Protein AF-A0A6G0LA15-F1 (afdb_monomer)

Foldseek 3Di:
DQPPWLFGFADDDPPPDDDDDDDPDDDDWAAPDWDDPDPPDIDGHDTDPDDRQGDAPDPWHDPDTQQIDEDQQADDSRRPAGWAWFFFLDPVRDIDIAAPPPWGDPHRNATDWDKDWDCVCVVPVPQDTDIWGADFSRRLATDASQFDWFLQDQQVVLLVVQVQPDDDVVLSVRNNRVCVRGSRTHTAAPPSWGDRHTQQIREGPQFDDSRRQAGFQAADPVVLVVCVVQLPDPDVVLSRVCRRAQAQQCQRPNGWDQDPNDTGHQFGDNHRLFTDGDFPAFADPVCCVVPVPNPDAFDDQPVPDDDDRLEDGDPHRRNWGFADDADPVRTGSGGRGTYDDDDPCRRCVVVVVVVVVVVVVVVVVVVVVVVVVVVVVVVVVVVVVVVVVVVVVVVVVDDDDDPDDDDDDD

Mean predicted aligned error: 14.77 Å

Sequence (410 aa):
MSDNFLCGNVVWEQDDIESDNGTHRVIRTNYVNVTKVDEVTWEYGISTPGEGVYECYNSGACVAPDECACGDGWTGIDCNTPLCRFLEADQYATVSSGCRNGGVCISKDDCRCITVNSTLHDQYPTAPTGLTGYFGSDCALPICIQGVFDPICNASVVAIDLNLTTGNITGIDNMASSIVSSGDGCYRCKNGGLCVAPDVCSCAQGWTGFDCSTPICELSKAVTASVRPTLFTVDELKVEVFRTDPCGTEGGRWGKEEVNGALIGQGNCTLPMKCTCLCKQRYDKDICKATGKMCDQPWHDPFHRSIPAGYVYGTRDCVDGFQGIEDADGNFQSCHLKIYVPSVWRRYTVSVVAILSVLGAIFIVAYYYIRKRVRRVLLLAKAERRRSRKNSEENLTKPKLGAFTHAKNE

Solvent-accessible surface area (backbone atoms only — not comparable to full-atom values): 23096 Å² total; per-residue (Å²): 143,61,88,86,45,53,47,30,65,47,84,79,69,98,74,89,75,86,88,80,89,87,75,98,77,76,89,79,86,47,46,84,43,76,46,76,79,52,101,87,44,72,47,71,52,61,75,49,92,77,69,53,56,45,43,22,40,74,76,15,40,57,76,50,92,67,36,48,47,49,23,93,40,34,32,65,72,39,16,76,39,48,36,23,58,46,62,40,57,53,100,76,58,46,77,45,74,60,33,32,85,78,19,42,52,75,34,60,50,35,36,49,42,46,66,43,78,51,65,57,31,81,78,34,79,88,47,59,83,52,65,21,30,34,36,52,68,48,13,74,41,34,32,22,62,64,30,47,81,34,70,80,44,50,40,54,61,50,54,65,74,27,58,64,84,80,72,70,62,66,62,52,52,55,50,14,25,50,23,66,53,62,64,63,23,42,24,33,22,37,80,70,10,38,39,76,33,55,60,34,51,47,39,18,68,45,37,33,65,76,38,18,76,40,44,41,34,57,58,52,71,69,58,45,62,73,46,42,82,66,65,79,64,90,52,66,68,60,53,50,50,39,27,62,36,26,16,10,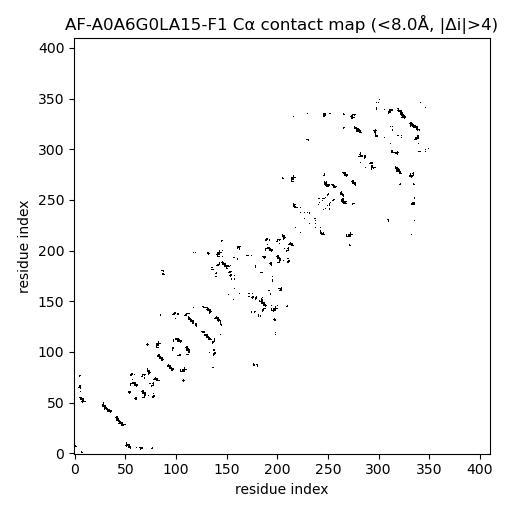53,88,4,56,98,81,42,62,45,78,56,97,92,38,83,38,30,26,14,38,56,75,38,57,49,29,25,49,46,35,63,78,36,56,35,36,75,66,51,19,74,74,70,68,45,45,65,57,65,39,55,74,67,94,78,70,68,88,75,65,90,51,49,40,67,37,89,55,58,39,33,33,37,31,38,51,54,59,48,98,88,64,49,27,48,19,11,76,26,35,32,47,70,71,53,72,68,68,70,42,42,66,60,52,53,53,50,52,52,52,52,50,51,51,49,54,52,49,49,51,53,50,52,52,49,53,51,51,52,54,51,49,54,54,49,49,56,51,50,52,52,50,53,58,56,53,61,73,71,54,81,81,81,74,96,77,83,82,87,81,91,132

pLDDT: mean 80.7, std 17.36, range [34.16, 97.69]

Secondary structure (DSSP, 8-state):
--TTSSSEEP---TT-----S--------EES-EEE-SSS-EEE--EES----EEETTTEEEEETTEEEPPTTEESTTS-EE--EEE--STT-PEEES-STT-EEEETTEEE--EEE--HHHH-TTS---EEEEESTTS-EEE-TTSEEETT--HHHHHHHTT--SS-HHHHHHHHHHHHHH---EEE-GGG-EEEETTEEEPPTTEESTTS-EEP----HHHHHHHHHHH----HHHHHHHHH-TT-TT-GGG--EEETTEEE-SEEEEETTEEEE-EEEE--HHHHHHHS-S-PPPP--TT-PPPPTTEE---SSEEEEEE--B-TTS-BS---EEE----HHHHTHHHHHHHHHHHHHHHHHHHHHHHHHHHHHHHHHHHHHHHHHHHHHHHHSS----S--PPPP-

Structure (mmCIF, N/CA/C/O backbone):
data_AF-A0A6G0LA15-F1
#
_entry.id   AF-A0A6G0LA15-F1
#
loop_
_atom_site.group_PDB
_atom_site.id
_atom_site.type_symbol
_atom_site.label_atom_id
_atom_site.label_alt_id
_atom_site.label_comp_id
_atom_site.label_asym_id
_atom_site.label_entity_id
_atom_site.label_seq_id
_atom_site.pdbx_PDB_ins_code
_atom_site.Cartn_x
_atom_site.Cartn_y
_atom_site.Cartn_z
_atom_site.occupancy
_atom_site.B_iso_or_equiv
_atom_site.auth_seq_id
_atom_site.auth_comp_id
_atom_site.auth_asym_id
_atom_site.auth_atom_id
_atom_site.pdbx_PDB_model_num
ATOM 1 N N . MET A 1 1 ? 27.492 5.139 -64.492 1.00 34.88 1 MET A N 1
ATOM 2 C CA . MET A 1 1 ? 27.361 3.797 -63.884 1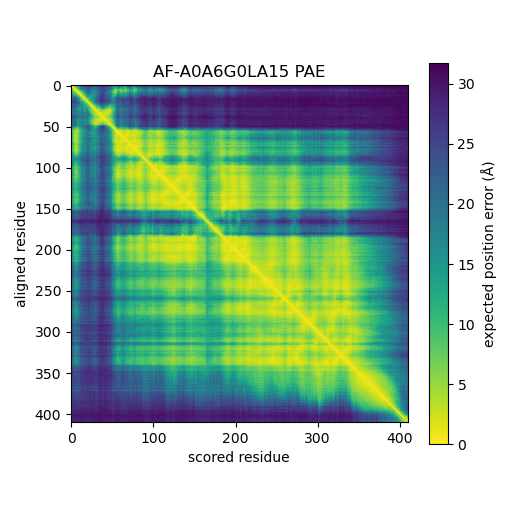.00 34.88 1 MET A CA 1
ATOM 3 C C . MET A 1 1 ? 28.488 3.637 -62.869 1.00 34.88 1 MET A C 1
ATOM 5 O O . MET A 1 1 ? 29.483 2.996 -63.168 1.00 34.88 1 MET A O 1
ATOM 9 N N . SER A 1 2 ? 28.369 4.286 -61.710 1.00 41.09 2 SER A N 1
ATOM 10 C CA . SER A 1 2 ? 29.299 4.131 -60.577 1.00 41.09 2 SER A CA 1
ATOM 11 C C . SER A 1 2 ? 28.556 4.074 -59.239 1.00 41.09 2 SER A C 1
ATOM 13 O O . SER A 1 2 ? 29.172 4.236 -58.199 1.00 41.09 2 SER A O 1
ATOM 15 N N . ASP A 1 3 ? 27.242 3.839 -59.263 1.00 45.31 3 ASP A N 1
ATOM 16 C CA . ASP A 1 3 ? 26.383 3.916 -58.071 1.00 45.31 3 ASP A CA 1
ATOM 17 C C . ASP A 1 3 ? 26.276 2.565 -57.340 1.00 45.31 3 ASP A C 1
ATOM 19 O O . ASP A 1 3 ? 25.483 2.415 -56.420 1.00 45.31 3 ASP A O 1
ATOM 23 N N . ASN A 1 4 ? 27.051 1.563 -57.775 1.00 51.91 4 ASN A N 1
ATOM 24 C CA . ASN A 1 4 ? 26.988 0.182 -57.280 1.00 51.91 4 ASN A CA 1
ATOM 25 C C . ASN A 1 4 ? 28.240 -0.253 -56.495 1.00 51.91 4 ASN A C 1
ATOM 27 O O . ASN A 1 4 ? 28.352 -1.433 -56.173 1.00 51.91 4 ASN A O 1
ATOM 31 N N . PHE A 1 5 ? 29.175 0.656 -56.217 1.00 56.16 5 PHE A N 1
ATOM 32 C CA . PHE A 1 5 ? 30.330 0.384 -55.356 1.00 56.16 5 PHE A CA 1
ATOM 33 C C . PHE A 1 5 ? 30.092 1.039 -53.993 1.00 56.16 5 PHE A C 1
ATOM 35 O O . PHE A 1 5 ? 29.562 2.149 -53.940 1.00 56.16 5 PHE A O 1
ATOM 42 N N . LEU A 1 6 ? 30.457 0.356 -52.899 1.00 58.50 6 LEU A N 1
ATOM 43 C CA . LEU A 1 6 ? 30.247 0.854 -51.521 1.00 58.50 6 LEU A CA 1
ATOM 44 C C . LEU A 1 6 ? 30.978 2.181 -51.277 1.00 58.50 6 LEU A C 1
ATOM 46 O O . LEU A 1 6 ? 30.524 3.031 -50.519 1.00 58.50 6 LEU A O 1
ATOM 50 N N . CYS A 1 7 ? 32.091 2.352 -51.982 1.00 64.06 7 CYS A N 1
ATOM 51 C CA . CYS A 1 7 ? 32.844 3.585 -52.089 1.00 64.06 7 CYS A CA 1
ATOM 52 C C . CYS A 1 7 ? 32.275 4.429 -53.238 1.00 64.06 7 CYS A C 1
ATOM 54 O O . CYS A 1 7 ? 32.675 4.273 -54.394 1.00 64.06 7 CYS A O 1
ATOM 56 N N . GLY A 1 8 ? 31.316 5.305 -52.925 1.00 56.88 8 GLY A N 1
ATOM 57 C CA . GLY A 1 8 ? 30.727 6.233 -53.893 1.00 56.88 8 GLY A CA 1
ATOM 58 C C . GLY A 1 8 ? 31.671 7.394 -54.215 1.00 56.88 8 GLY A C 1
ATOM 59 O O . GLY A 1 8 ? 32.412 7.853 -53.351 1.00 56.88 8 GLY A O 1
ATOM 60 N N . ASN A 1 9 ? 31.645 7.895 -55.452 1.00 53.38 9 ASN A N 1
ATOM 61 C CA . ASN A 1 9 ? 32.392 9.099 -55.828 1.00 53.38 9 ASN A CA 1
ATOM 62 C C . ASN A 1 9 ? 31.726 10.348 -55.227 1.00 53.38 9 ASN A C 1
ATOM 64 O O . ASN A 1 9 ? 30.582 10.645 -55.573 1.00 53.38 9 ASN A O 1
ATOM 68 N N . VAL A 1 10 ? 32.442 11.134 -54.419 1.00 50.41 10 VAL A N 1
ATOM 69 C CA . VAL A 1 10 ? 32.006 12.497 -54.074 1.00 50.41 10 VAL A CA 1
ATOM 70 C C . VAL A 1 10 ? 32.060 13.367 -55.330 1.00 50.41 10 VAL A C 1
ATOM 72 O O . VAL A 1 10 ? 33.100 13.476 -55.988 1.00 50.41 10 VAL A O 1
ATOM 75 N N . VAL A 1 11 ? 30.927 13.983 -55.670 1.00 43.56 11 VAL A N 1
ATOM 76 C CA . VAL A 1 11 ? 30.860 15.030 -56.693 1.00 43.56 11 VAL A CA 1
ATOM 77 C C . VAL A 1 11 ? 31.457 16.290 -56.084 1.00 43.56 11 VAL A C 1
ATOM 79 O O . VAL A 1 11 ? 30.904 16.849 -55.144 1.00 43.56 11 VAL A O 1
ATOM 82 N N . TRP A 1 12 ? 32.594 16.725 -56.613 1.00 45.41 12 TRP A N 1
ATOM 83 C CA . TRP A 1 12 ? 33.174 18.013 -56.259 1.00 45.41 12 TRP A CA 1
ATOM 84 C C . TRP A 1 12 ? 32.529 19.115 -57.096 1.00 45.41 12 TRP A C 1
ATOM 86 O O . TRP A 1 12 ? 32.542 19.039 -58.327 1.00 45.41 12 TRP A O 1
ATOM 96 N N . GLU A 1 13 ? 32.030 20.161 -56.441 1.00 37.56 13 GLU A N 1
ATOM 97 C CA . GLU A 1 13 ? 31.945 21.478 -57.065 1.00 37.56 13 GLU A CA 1
ATOM 98 C C . GLU A 1 13 ? 33.278 22.192 -56.828 1.00 37.56 13 GLU A C 1
ATOM 100 O O . GLU A 1 13 ? 33.870 22.140 -55.748 1.00 37.56 13 GLU A O 1
ATOM 105 N N . GLN A 1 14 ? 33.815 22.759 -57.900 1.00 34.16 14 GLN A N 1
ATOM 106 C CA . GLN A 1 14 ? 35.171 23.278 -57.982 1.00 34.16 14 GLN A CA 1
ATOM 107 C C . GLN A 1 14 ? 35.292 24.614 -57.236 1.00 34.16 14 GLN A C 1
ATOM 109 O O . GLN A 1 14 ? 35.493 25.611 -57.902 1.00 34.16 14 GLN A O 1
ATOM 114 N N . ASP A 1 15 ? 35.145 24.635 -55.904 1.00 39.19 15 ASP A N 1
ATOM 115 C CA . ASP A 1 15 ? 35.461 25.792 -55.036 1.00 39.19 15 ASP A CA 1
ATOM 116 C C . ASP A 1 15 ? 35.611 25.462 -53.521 1.00 39.19 15 ASP A C 1
ATOM 118 O O . ASP A 1 15 ? 36.073 26.313 -52.763 1.00 39.19 15 ASP A O 1
ATOM 122 N N . ASP A 1 16 ? 35.340 24.237 -53.044 1.00 40.25 16 ASP A N 1
ATOM 123 C CA . ASP A 1 16 ? 35.429 23.898 -51.604 1.00 40.25 16 ASP A CA 1
ATOM 124 C C . ASP A 1 16 ? 36.844 23.492 -51.133 1.00 40.25 16 ASP A C 1
ATOM 126 O O . ASP A 1 16 ? 37.088 22.378 -50.655 1.00 40.25 16 ASP A O 1
ATOM 130 N N . ILE A 1 17 ? 37.806 24.414 -51.235 1.00 47.22 17 ILE A N 1
ATOM 131 C CA . ILE A 1 17 ? 39.086 24.310 -50.514 1.00 47.22 17 ILE A CA 1
ATOM 132 C C . ILE A 1 17 ? 39.343 25.604 -49.738 1.00 47.22 17 ILE A C 1
ATOM 134 O O . ILE A 1 17 ? 39.983 26.525 -50.239 1.00 47.22 17 ILE A O 1
ATOM 138 N N . GLU A 1 18 ? 38.950 25.625 -48.465 1.00 41.19 18 GLU A N 1
ATOM 139 C CA . GLU A 1 18 ? 39.627 26.447 -47.460 1.00 41.19 18 GLU A CA 1
ATOM 140 C C . GLU A 1 18 ? 40.507 25.546 -46.590 1.00 41.19 18 GLU A C 1
ATOM 142 O O . GLU A 1 18 ? 40.060 24.861 -45.671 1.00 41.19 18 GLU A O 1
ATOM 147 N N . SER A 1 19 ? 41.800 25.544 -46.914 1.00 48.97 19 SER A N 1
ATOM 148 C CA . SER A 1 19 ? 42.849 25.193 -45.967 1.00 48.97 19 SER A CA 1
ATOM 149 C C . SER A 1 19 ? 43.309 26.478 -45.301 1.00 48.97 19 SER A C 1
ATOM 151 O O . SER A 1 19 ? 44.120 27.204 -45.868 1.00 48.97 19 SER A O 1
ATOM 153 N N . ASP A 1 20 ? 42.880 26.696 -44.068 1.00 46.94 20 ASP A N 1
ATOM 154 C CA . ASP A 1 20 ? 43.787 27.213 -43.057 1.00 46.94 20 ASP A CA 1
ATOM 155 C C . ASP A 1 20 ? 43.273 26.791 -41.680 1.00 46.94 20 ASP A C 1
ATOM 157 O O . ASP A 1 20 ? 42.086 26.901 -41.388 1.00 46.94 20 ASP A O 1
ATOM 161 N N . ASN A 1 21 ? 44.184 26.340 -40.817 1.00 46.88 21 ASN A N 1
ATOM 162 C CA . ASN A 1 21 ? 43.955 26.150 -39.378 1.00 46.88 21 ASN A CA 1
ATOM 163 C C . ASN A 1 21 ? 43.442 24.776 -38.865 1.00 46.88 21 ASN A C 1
ATOM 165 O O . ASN A 1 21 ? 42.620 24.709 -37.952 1.00 46.88 21 ASN A O 1
ATOM 169 N N . GLY A 1 22 ? 44.038 23.668 -39.332 1.00 46.38 22 GLY A N 1
ATOM 170 C CA . GLY A 1 22 ? 44.297 22.525 -38.431 1.00 46.38 22 GLY A CA 1
ATOM 171 C C . GLY A 1 22 ? 43.414 21.272 -38.522 1.00 46.38 22 GLY A C 1
ATOM 172 O O . GLY A 1 22 ? 43.368 20.513 -37.555 1.00 46.38 22 GLY A O 1
ATOM 173 N N . THR A 1 23 ? 42.760 20.985 -39.650 1.00 41.97 23 THR A N 1
ATOM 174 C CA . THR A 1 23 ? 42.102 19.681 -39.873 1.00 41.97 23 THR A CA 1
ATOM 175 C C . THR A 1 23 ? 43.015 18.704 -40.630 1.00 41.97 23 THR A C 1
ATOM 177 O O . THR A 1 23 ? 43.694 19.058 -41.591 1.00 41.97 23 THR A O 1
ATOM 180 N N . HIS A 1 24 ? 43.055 17.445 -40.175 1.00 44.19 24 HIS A N 1
ATOM 181 C CA . HIS A 1 24 ? 43.893 16.348 -40.685 1.00 44.19 24 HIS A CA 1
ATOM 182 C C . HIS A 1 24 ? 43.461 15.829 -42.076 1.00 44.19 24 HIS A C 1
ATOM 184 O O . HIS A 1 24 ? 43.219 14.632 -42.241 1.00 44.19 24 HIS A O 1
ATOM 190 N N . ARG A 1 25 ? 43.353 16.684 -43.099 1.00 44.66 25 ARG A N 1
ATOM 191 C CA . ARG A 1 25 ? 43.077 16.226 -44.472 1.00 44.66 25 ARG A CA 1
ATOM 192 C C . ARG A 1 25 ? 44.322 16.351 -45.346 1.00 44.66 25 ARG A C 1
ATOM 194 O O . ARG A 1 25 ? 44.777 17.439 -45.669 1.00 44.66 25 ARG A O 1
ATOM 201 N N . VAL A 1 26 ? 44.880 15.198 -45.707 1.00 43.62 26 VAL A N 1
ATOM 202 C CA . VAL A 1 26 ? 46.016 15.068 -46.627 1.00 43.62 26 VAL A CA 1
ATOM 203 C C . VAL A 1 26 ? 45.466 14.884 -48.039 1.00 43.62 26 VAL A C 1
ATOM 205 O O . VAL A 1 26 ? 44.669 13.974 -48.264 1.00 43.62 26 VAL A O 1
ATOM 208 N N . ILE A 1 27 ? 45.903 15.709 -48.993 1.00 44.69 27 ILE A N 1
ATOM 209 C CA . ILE A 1 27 ? 45.635 15.488 -50.420 1.00 44.69 27 ILE A CA 1
ATOM 210 C C . ILE A 1 27 ? 46.411 14.232 -50.838 1.00 44.69 27 ILE A C 1
ATOM 212 O O . ILE A 1 27 ? 47.640 14.261 -50.927 1.00 44.69 27 ILE A O 1
ATOM 216 N N . ARG A 1 28 ? 45.717 13.110 -51.054 1.00 44.72 28 ARG A N 1
ATOM 217 C CA . ARG A 1 28 ? 46.327 11.924 -51.667 1.00 44.72 28 ARG A CA 1
ATOM 218 C C . ARG A 1 28 ? 46.342 12.109 -53.183 1.00 44.72 28 ARG A C 1
ATOM 220 O O . ARG A 1 28 ? 45.366 12.558 -53.772 1.00 44.72 28 ARG A O 1
ATOM 227 N N . THR A 1 29 ? 47.501 11.853 -53.783 1.00 51.75 29 THR A N 1
ATOM 228 C CA . THR A 1 29 ? 47.698 11.907 -55.236 1.00 51.75 29 THR A CA 1
ATOM 229 C C . THR A 1 29 ? 47.500 10.511 -55.786 1.00 51.75 29 THR A C 1
ATOM 231 O O . THR A 1 29 ? 48.130 9.578 -55.287 1.00 51.75 29 THR A O 1
ATOM 234 N N . ASN A 1 30 ? 46.678 10.380 -56.823 1.00 48.44 30 ASN A N 1
ATOM 235 C CA . ASN A 1 30 ? 46.396 9.081 -57.405 1.00 48.44 30 ASN A CA 1
ATOM 236 C C . ASN A 1 30 ? 47.027 8.896 -58.757 1.00 48.44 30 ASN A C 1
ATOM 238 O O . ASN A 1 30 ? 47.247 9.837 -59.521 1.00 48.44 30 ASN A O 1
ATOM 242 N N . TYR A 1 31 ? 47.355 7.638 -58.993 1.00 60.81 31 TYR A N 1
ATOM 243 C CA . TYR A 1 31 ? 48.150 7.194 -60.109 1.00 60.81 31 TYR A CA 1
ATOM 244 C C . TYR A 1 31 ? 47.295 6.239 -60.927 1.00 60.81 31 TYR A C 1
ATOM 246 O O . TYR A 1 31 ? 46.717 5.302 -60.381 1.00 60.81 31 TYR A O 1
ATOM 254 N N . VAL A 1 32 ? 47.225 6.474 -62.238 1.00 53.66 32 VAL A N 1
ATOM 255 C CA . VAL A 1 32 ? 46.404 5.692 -63.188 1.00 53.66 32 VAL A CA 1
ATOM 256 C C . VAL A 1 32 ? 46.704 4.188 -63.121 1.00 53.66 32 VAL A C 1
ATOM 258 O O . VAL A 1 32 ? 45.871 3.351 -63.461 1.00 53.66 32 VAL A O 1
ATOM 261 N N . ASN A 1 33 ? 47.903 3.838 -62.675 1.00 55.44 33 ASN A N 1
ATOM 262 C CA . ASN A 1 33 ? 48.387 2.488 -62.485 1.00 55.44 33 ASN A CA 1
ATOM 263 C C . ASN A 1 33 ? 49.396 2.461 -61.333 1.00 55.44 33 ASN A C 1
ATOM 265 O O . ASN A 1 33 ? 50.254 3.338 -61.219 1.00 55.44 33 ASN A O 1
ATOM 269 N N . VAL A 1 34 ? 49.302 1.421 -60.504 1.00 61.41 34 VAL A N 1
ATOM 270 C CA . VAL A 1 34 ? 50.265 1.124 -59.443 1.00 61.41 34 VAL A CA 1
ATOM 271 C C . VAL A 1 34 ? 50.679 -0.336 -59.588 1.00 61.41 34 VAL A C 1
ATOM 273 O O . VAL A 1 34 ? 49.838 -1.234 -59.528 1.00 61.41 34 VAL A O 1
ATOM 276 N N . THR A 1 35 ? 51.963 -0.582 -59.823 1.00 63.47 35 THR A N 1
ATOM 277 C CA . THR A 1 35 ? 52.516 -1.923 -60.044 1.00 63.47 35 THR A CA 1
ATOM 278 C C . THR A 1 35 ? 53.454 -2.298 -58.909 1.00 63.47 35 THR A C 1
ATOM 280 O O . THR A 1 35 ? 54.413 -1.590 -58.609 1.00 63.47 35 THR A O 1
ATOM 283 N N . LYS A 1 36 ? 53.177 -3.429 -58.255 1.00 67.50 36 LYS A N 1
ATOM 284 C CA . LYS A 1 36 ? 54.045 -3.972 -57.209 1.00 67.50 36 LYS A CA 1
ATOM 285 C C . LYS A 1 36 ? 55.235 -4.673 -57.862 1.00 67.50 36 LYS A C 1
ATOM 287 O O . LYS A 1 36 ? 55.036 -5.666 -58.559 1.00 67.50 36 LYS A O 1
ATOM 292 N N . VAL A 1 37 ? 56.442 -4.152 -57.655 1.00 76.25 37 VAL A N 1
ATOM 293 C CA . VAL A 1 37 ? 57.669 -4.700 -58.260 1.00 76.25 37 VAL A CA 1
ATOM 294 C C . VAL A 1 37 ? 58.253 -5.807 -57.381 1.00 76.25 37 VAL A C 1
ATOM 296 O O . VAL A 1 37 ? 58.675 -6.841 -57.892 1.00 76.25 37 VAL A O 1
ATOM 299 N N . ASP A 1 38 ? 58.203 -5.634 -56.058 1.00 77.88 38 ASP A N 1
ATOM 300 C CA . ASP A 1 38 ? 58.576 -6.652 -55.069 1.00 77.88 38 ASP A CA 1
ATOM 301 C C . ASP A 1 38 ? 57.822 -6.444 -53.737 1.00 77.88 38 ASP A C 1
ATOM 303 O O . ASP A 1 38 ? 56.894 -5.638 -53.653 1.00 77.88 38 ASP A O 1
ATOM 307 N N . GLU A 1 39 ? 58.159 -7.202 -52.688 1.00 60.19 39 GLU A N 1
ATOM 308 C CA . GLU A 1 39 ? 57.427 -7.192 -51.411 1.00 60.19 39 GLU A CA 1
ATOM 309 C C . GLU A 1 39 ? 57.357 -5.819 -50.722 1.00 60.19 39 GLU A C 1
ATOM 311 O O . GLU A 1 39 ? 56.410 -5.587 -49.964 1.00 60.19 39 GLU A O 1
ATOM 316 N N . VAL A 1 40 ? 58.284 -4.907 -51.028 1.00 61.62 40 VAL A N 1
ATOM 317 C CA . VAL A 1 40 ? 58.410 -3.588 -50.386 1.00 61.62 40 VAL A CA 1
ATOM 318 C C . VAL A 1 40 ? 58.389 -2.412 -51.367 1.00 61.62 40 VAL A C 1
ATOM 320 O O . VAL A 1 40 ? 58.207 -1.275 -50.929 1.00 61.62 40 VAL A O 1
ATOM 323 N N . THR A 1 41 ? 58.503 -2.656 -52.673 1.00 54.94 41 THR A N 1
ATOM 324 C CA . THR A 1 41 ? 58.689 -1.607 -53.682 1.00 54.94 41 THR A CA 1
ATOM 325 C C . THR A 1 41 ? 57.512 -1.539 -54.655 1.00 54.94 41 THR A C 1
ATOM 327 O O . THR A 1 41 ? 57.110 -2.532 -55.268 1.00 54.94 41 THR A O 1
ATOM 330 N N . TRP A 1 42 ? 56.970 -0.330 -54.811 1.00 71.81 42 TRP A N 1
ATOM 331 C CA . TRP A 1 42 ? 55.829 -0.022 -55.672 1.00 71.81 42 TRP A CA 1
ATOM 332 C C . TRP A 1 42 ? 56.220 1.023 -56.719 1.00 71.81 42 TRP A C 1
ATOM 334 O O . TRP A 1 42 ? 56.831 2.039 -56.386 1.00 71.81 42 TRP A O 1
ATOM 344 N N . GLU A 1 43 ? 55.843 0.779 -57.970 1.00 69.31 43 GLU A N 1
ATOM 345 C CA . GLU A 1 43 ? 55.941 1.736 -59.069 1.00 69.31 43 GLU A CA 1
ATOM 346 C C . GLU A 1 43 ? 54.589 2.413 -59.293 1.00 69.31 43 GLU A C 1
ATOM 348 O O . GLU A 1 43 ? 53.557 1.755 -59.426 1.00 69.31 43 GLU A O 1
ATOM 353 N N . TYR A 1 44 ? 54.610 3.741 -59.338 1.00 69.62 44 TYR A N 1
ATOM 354 C CA . TYR A 1 44 ? 53.431 4.590 -59.476 1.00 69.62 44 TYR A CA 1
ATOM 355 C C . TYR A 1 44 ? 53.488 5.285 -60.835 1.00 69.62 44 TYR A C 1
ATOM 357 O O . TYR A 1 44 ? 54.512 5.878 -61.178 1.00 69.62 44 TYR A O 1
ATOM 365 N N . GLY A 1 45 ? 52.424 5.185 -61.631 1.00 68.62 45 GLY A N 1
ATOM 366 C CA . GLY A 1 45 ? 52.399 5.769 -62.969 1.00 68.62 45 GLY A CA 1
ATOM 367 C C . GLY A 1 45 ? 51.980 7.234 -63.012 1.00 68.62 45 GLY A C 1
ATOM 368 O O . GLY A 1 45 ? 52.405 8.039 -62.193 1.00 68.62 45 GLY A O 1
ATOM 369 N N . ILE A 1 46 ? 51.202 7.625 -64.024 1.00 67.50 46 ILE A N 1
ATOM 370 C CA . ILE A 1 46 ? 50.896 9.044 -64.275 1.00 67.50 46 ILE A CA 1
ATOM 371 C C . ILE A 1 46 ? 49.953 9.557 -63.184 1.00 67.50 46 ILE A C 1
ATOM 373 O O . ILE A 1 46 ? 48.897 8.963 -62.964 1.00 67.50 46 ILE A O 1
ATOM 377 N N . SER A 1 47 ? 50.327 10.656 -62.520 1.00 56.28 47 SER A N 1
ATOM 378 C CA . SER A 1 47 ? 49.446 11.332 -61.572 1.00 56.28 47 SER A CA 1
ATOM 379 C C . SER A 1 47 ? 48.339 12.056 -62.331 1.00 56.28 47 SER A C 1
ATOM 381 O O . SER A 1 47 ? 48.595 12.953 -63.137 1.00 56.28 47 SER A O 1
ATOM 383 N N . THR A 1 48 ? 47.096 11.657 -62.092 1.00 50.56 48 THR A N 1
ATOM 384 C CA . THR A 1 48 ? 45.926 12.307 -62.689 1.00 50.56 48 THR A CA 1
ATOM 385 C C . THR A 1 48 ? 45.223 13.165 -61.647 1.00 50.56 48 THR A C 1
ATOM 387 O O . THR A 1 48 ? 44.954 12.677 -60.549 1.00 50.56 48 THR A O 1
ATOM 390 N N . PRO A 1 49 ? 44.899 14.435 -61.956 1.00 45.94 49 PRO A N 1
ATOM 391 C CA . PRO A 1 49 ? 43.981 15.207 -61.135 1.00 45.94 49 PRO A CA 1
ATOM 392 C C . PRO A 1 49 ? 42.596 14.572 -61.233 1.00 45.94 49 PRO A C 1
ATOM 394 O O . PRO A 1 49 ? 42.071 14.397 -62.332 1.00 45.94 49 PRO A O 1
ATOM 397 N N . GLY A 1 50 ? 42.020 14.241 -60.085 1.00 47.66 50 GLY A N 1
ATOM 398 C CA . GLY A 1 50 ? 40.709 13.616 -59.998 1.00 47.66 50 GLY A CA 1
ATOM 399 C C . GLY A 1 50 ? 40.804 12.196 -59.469 1.00 47.66 50 GLY A C 1
ATOM 400 O O . GLY A 1 50 ? 40.901 11.234 -60.224 1.00 47.66 50 GLY A O 1
ATOM 401 N N . GLU A 1 51 ? 40.688 12.086 -58.155 1.00 44.03 51 GLU A N 1
ATOM 402 C CA . GLU A 1 51 ? 39.873 11.025 -57.594 1.00 44.03 51 GLU A CA 1
ATOM 403 C C . GLU A 1 51 ? 38.560 11.654 -57.179 1.00 44.03 51 GLU A C 1
ATOM 405 O O . GLU A 1 51 ? 38.564 12.733 -56.579 1.00 44.03 51 GLU A O 1
ATOM 410 N N . GLY A 1 52 ? 37.440 10.979 -57.429 1.00 47.97 52 GLY A N 1
ATOM 411 C CA . GLY A 1 52 ? 36.336 11.162 -56.501 1.00 47.97 52 GLY A CA 1
ATOM 412 C C . GLY A 1 52 ? 36.907 10.913 -55.109 1.00 47.97 52 GLY A C 1
ATOM 413 O O . GLY A 1 52 ? 37.613 9.928 -54.900 1.00 47.97 52 GLY A O 1
ATOM 414 N N . VAL A 1 53 ? 36.678 11.821 -54.162 1.00 50.72 53 VAL A N 1
ATOM 415 C CA . VAL A 1 53 ? 36.886 11.417 -52.775 1.00 50.72 53 VAL A CA 1
ATOM 416 C C . VAL A 1 53 ? 35.873 10.317 -52.555 1.00 50.72 53 VAL A C 1
ATOM 418 O O . VAL A 1 53 ? 34.682 10.548 -52.699 1.00 50.72 53 VAL A O 1
ATOM 421 N N . TYR A 1 54 ? 36.350 9.096 -52.368 1.00 58.53 54 TYR A N 1
ATOM 422 C CA . TYR A 1 54 ? 35.458 7.995 -52.087 1.00 58.53 54 TYR A CA 1
ATOM 423 C C . TYR A 1 54 ? 34.981 8.155 -50.651 1.00 58.53 54 TYR A C 1
ATOM 425 O O . TYR A 1 54 ? 35.799 8.237 -49.730 1.00 58.53 54 TYR A O 1
ATOM 433 N N . GLU A 1 55 ? 33.673 8.262 -50.470 1.00 64.12 55 GLU A N 1
ATOM 434 C CA . GLU A 1 55 ? 33.072 8.476 -49.160 1.00 64.12 55 GLU A CA 1
ATOM 435 C C . GLU A 1 55 ? 32.220 7.268 -48.782 1.00 64.12 55 GLU A C 1
ATOM 437 O O . GLU A 1 55 ? 31.438 6.757 -49.584 1.00 64.12 55 GLU A O 1
ATOM 442 N N . CYS A 1 56 ? 32.399 6.823 -47.542 1.00 77.12 56 CYS A N 1
ATOM 443 C CA . CYS A 1 56 ? 31.458 5.952 -46.857 1.00 77.12 56 CYS A CA 1
ATOM 444 C C . CYS A 1 56 ? 30.607 6.834 -45.940 1.00 77.12 56 CYS A C 1
ATOM 446 O O . CYS A 1 56 ? 31.078 7.877 -45.477 1.00 77.12 56 CYS A O 1
ATOM 448 N N . TYR A 1 57 ? 29.372 6.433 -45.641 1.00 85.31 57 TYR A N 1
ATOM 449 C CA . TYR A 1 57 ? 28.480 7.266 -44.835 1.00 85.31 57 TYR A CA 1
ATOM 450 C C . TYR A 1 57 ? 29.076 7.591 -43.449 1.00 85.31 57 TYR A C 1
ATOM 452 O O . TYR A 1 57 ? 29.934 6.879 -42.923 1.00 85.31 57 TYR A O 1
ATOM 460 N N . ASN A 1 58 ? 28.592 8.677 -42.838 1.00 84.94 58 ASN A N 1
ATOM 461 C CA . ASN A 1 58 ? 28.860 9.037 -41.441 1.00 84.94 58 ASN A CA 1
ATOM 462 C C . ASN A 1 58 ? 30.349 9.158 -41.069 1.00 84.94 58 ASN A C 1
ATOM 464 O O . ASN A 1 58 ? 30.807 8.607 -40.063 1.00 84.94 58 ASN A O 1
ATOM 468 N N . SER A 1 59 ? 31.104 9.914 -41.870 1.00 82.31 59 SER A N 1
ATOM 469 C CA . SER A 1 59 ? 32.547 10.127 -41.678 1.00 82.31 59 SER A CA 1
ATOM 470 C C . SER A 1 59 ? 33.381 8.845 -41.811 1.00 82.31 59 SER A C 1
ATOM 472 O O . SER A 1 59 ? 34.455 8.742 -41.212 1.00 82.31 59 SER A O 1
ATOM 474 N N . GLY A 1 60 ? 32.896 7.859 -42.570 1.00 82.81 60 GLY A N 1
ATOM 475 C CA . GLY A 1 60 ? 33.677 6.686 -42.942 1.00 82.81 60 GLY A CA 1
ATOM 476 C C . GLY A 1 60 ? 34.684 6.998 -44.055 1.00 82.81 60 GLY A C 1
ATOM 477 O O . GLY A 1 60 ? 34.475 7.881 -44.887 1.00 82.81 60 GLY A O 1
ATOM 478 N N . ALA A 1 61 ? 35.792 6.261 -44.074 1.00 80.75 61 ALA A N 1
ATOM 479 C CA . ALA A 1 61 ? 36.849 6.396 -45.070 1.00 80.75 61 ALA A CA 1
ATOM 480 C C . ALA A 1 61 ? 37.023 5.094 -45.856 1.00 80.75 61 ALA A C 1
ATOM 482 O O . ALA A 1 61 ? 37.112 4.017 -45.269 1.00 80.75 61 ALA A O 1
ATOM 483 N N . CYS A 1 62 ? 37.138 5.191 -47.178 1.00 77.12 62 CYS A N 1
ATOM 484 C CA . CYS A 1 62 ? 37.479 4.044 -48.014 1.00 77.12 62 CYS A CA 1
ATOM 485 C C . CYS A 1 62 ? 38.940 3.633 -47.792 1.00 77.12 62 CYS A C 1
ATOM 487 O O . CYS A 1 62 ? 39.858 4.437 -47.985 1.00 77.12 62 CYS A O 1
ATOM 489 N N . VAL A 1 63 ? 39.155 2.381 -47.379 1.00 79.12 63 VAL A N 1
ATOM 490 C CA . VAL A 1 63 ? 40.497 1.828 -47.108 1.00 79.12 63 VAL A CA 1
ATOM 491 C C . VAL A 1 63 ? 40.962 0.848 -48.184 1.00 79.12 63 VAL A C 1
ATOM 493 O O . VAL A 1 63 ? 42.169 0.718 -48.393 1.00 79.12 63 VAL A O 1
ATOM 496 N N . ALA A 1 64 ? 40.028 0.225 -48.904 1.00 68.88 64 ALA A N 1
ATOM 497 C CA . ALA A 1 64 ? 40.264 -0.591 -50.092 1.00 68.88 64 ALA A CA 1
ATOM 498 C C . ALA A 1 64 ? 39.009 -0.570 -50.999 1.00 68.88 64 ALA A C 1
ATOM 500 O O . ALA A 1 64 ? 37.967 -0.059 -50.580 1.00 68.88 64 ALA A O 1
ATOM 501 N N . PRO A 1 65 ? 39.078 -1.073 -52.249 1.00 71.31 65 PRO A N 1
ATOM 502 C CA . PRO A 1 65 ? 37.893 -1.204 -53.098 1.00 71.31 65 PRO A CA 1
ATOM 503 C C . PRO A 1 65 ? 36.782 -1.994 -52.393 1.00 71.31 65 PRO A C 1
ATOM 505 O O . PRO A 1 65 ? 37.036 -3.093 -51.907 1.00 71.31 65 PRO A O 1
ATOM 508 N N . ASP A 1 66 ? 35.575 -1.423 -52.345 1.00 72.56 66 ASP A N 1
ATOM 509 C CA . ASP A 1 66 ? 34.404 -1.967 -51.636 1.00 72.56 66 ASP A CA 1
ATOM 510 C C . ASP A 1 66 ? 34.609 -2.224 -50.126 1.00 72.56 66 ASP A C 1
ATOM 512 O O . ASP A 1 66 ? 33.867 -2.995 -49.516 1.00 72.56 66 ASP A O 1
ATOM 516 N N . GLU A 1 67 ? 35.588 -1.560 -49.501 1.00 77.06 67 GLU A N 1
ATOM 517 C CA . GLU A 1 67 ? 35.880 -1.693 -48.072 1.00 77.06 67 GLU A CA 1
ATOM 518 C C . GLU A 1 67 ? 35.946 -0.327 -47.373 1.00 77.06 67 GLU A C 1
ATOM 520 O O . GLU A 1 67 ? 36.829 0.505 -47.622 1.00 77.06 67 GLU A O 1
ATOM 525 N N . CYS A 1 68 ? 35.012 -0.130 -46.443 1.00 83.06 68 CYS A N 1
ATOM 526 C CA . CYS A 1 68 ? 34.873 1.071 -45.634 1.00 83.06 68 CYS A CA 1
ATOM 527 C C . CYS A 1 68 ? 35.429 0.876 -44.216 1.00 83.06 68 CYS A C 1
ATOM 529 O O . CYS A 1 68 ? 35.067 -0.069 -43.516 1.00 83.06 68 CYS A O 1
ATOM 531 N N . ALA A 1 69 ? 36.240 1.825 -43.748 1.00 85.06 69 ALA A N 1
ATOM 532 C CA . ALA A 1 69 ? 36.541 2.004 -42.332 1.00 85.06 69 ALA A CA 1
ATOM 533 C C . ALA A 1 69 ? 35.591 3.053 -41.742 1.00 85.06 69 ALA A C 1
ATOM 535 O O . ALA A 1 69 ? 35.654 4.230 -42.100 1.00 85.06 69 ALA A O 1
ATOM 536 N N . CYS A 1 70 ? 34.700 2.631 -40.847 1.00 87.69 70 CYS A N 1
ATOM 537 C CA . CYS A 1 70 ? 33.640 3.494 -40.332 1.00 87.69 70 CYS A CA 1
ATOM 538 C C . CYS A 1 70 ? 34.103 4.467 -39.249 1.00 87.69 70 CYS A C 1
ATOM 540 O O . CYS A 1 70 ? 34.975 4.157 -38.435 1.00 87.69 70 CYS A O 1
ATOM 542 N N . GLY A 1 71 ? 33.467 5.642 -39.231 1.00 87.31 71 GLY A N 1
ATOM 543 C CA . GLY A 1 71 ? 33.598 6.604 -38.144 1.00 87.31 71 GLY A CA 1
ATOM 544 C C . GLY A 1 71 ? 33.063 6.051 -36.819 1.00 87.31 71 GLY A C 1
ATOM 545 O O . GLY A 1 71 ? 32.245 5.130 -36.785 1.00 87.31 71 GLY A O 1
ATOM 546 N N . ASP A 1 72 ? 33.522 6.621 -35.701 1.00 90.00 72 ASP A N 1
ATOM 547 C CA . ASP A 1 72 ? 33.106 6.183 -34.364 1.00 90.00 72 ASP A CA 1
ATOM 548 C C . ASP A 1 72 ? 31.581 6.268 -34.189 1.00 90.00 72 ASP A C 1
ATOM 550 O O . ASP A 1 72 ? 30.999 7.343 -34.353 1.00 90.00 72 ASP A O 1
ATOM 554 N N . GLY A 1 73 ? 30.957 5.151 -33.801 1.00 90.12 73 GLY A N 1
ATOM 555 C CA . GLY A 1 73 ? 29.503 5.030 -33.650 1.00 90.12 73 GLY A CA 1
ATOM 556 C C . GLY A 1 73 ? 28.760 4.462 -34.860 1.00 90.12 73 GLY A C 1
ATOM 557 O O . GLY A 1 73 ? 27.533 4.430 -34.841 1.00 90.12 73 GLY A O 1
ATOM 558 N N . TRP A 1 74 ? 29.475 4.009 -35.891 1.00 91.25 74 TRP A N 1
ATOM 559 C CA . TRP A 1 74 ? 28.889 3.453 -37.111 1.00 91.25 74 TRP A CA 1
ATOM 560 C C . TRP A 1 74 ? 29.568 2.148 -37.518 1.00 91.25 74 TRP A C 1
ATOM 562 O O . TRP A 1 74 ? 30.733 1.893 -37.213 1.00 91.25 74 TRP A O 1
ATOM 572 N N . THR A 1 75 ? 28.812 1.291 -38.189 1.00 90.88 75 THR A N 1
ATOM 573 C CA . THR A 1 75 ? 29.238 -0.025 -38.656 1.00 90.88 75 THR A CA 1
ATOM 574 C C . THR A 1 75 ? 28.480 -0.408 -39.931 1.00 90.88 75 THR A C 1
ATOM 576 O O . THR A 1 75 ? 27.707 0.380 -40.484 1.00 90.88 75 THR A O 1
ATOM 579 N N . GLY A 1 76 ? 28.695 -1.630 -40.405 1.00 89.12 76 GLY A N 1
ATOM 580 C CA . GLY A 1 76 ? 28.180 -2.113 -41.678 1.00 89.12 76 GLY A CA 1
ATOM 581 C C . GLY A 1 76 ? 29.136 -1.837 -42.834 1.00 89.12 76 GLY A C 1
ATOM 582 O O . GLY A 1 76 ? 30.148 -1.158 -42.690 1.00 89.12 76 GLY A O 1
ATOM 583 N N . ILE A 1 77 ? 28.803 -2.409 -43.986 1.00 85.56 77 ILE A N 1
ATOM 584 C CA . ILE A 1 77 ? 29.641 -2.384 -45.192 1.00 85.56 77 ILE A CA 1
ATOM 585 C C . ILE A 1 77 ? 29.778 -0.986 -45.810 1.00 85.56 77 ILE A C 1
ATOM 587 O O . ILE A 1 77 ? 30.770 -0.707 -46.469 1.00 85.56 77 ILE A O 1
ATOM 591 N N . ASP A 1 78 ? 28.799 -0.114 -45.578 1.00 84.88 78 ASP A N 1
ATOM 592 C CA . ASP A 1 78 ? 28.711 1.257 -46.089 1.00 84.88 78 ASP A CA 1
ATOM 593 C C . ASP A 1 78 ? 28.773 2.311 -44.967 1.00 84.88 78 ASP A C 1
ATOM 595 O O . ASP A 1 78 ? 28.633 3.504 -45.226 1.00 84.88 78 ASP A O 1
ATOM 599 N N . CYS A 1 79 ? 28.974 1.886 -43.714 1.00 88.44 79 CYS A N 1
ATOM 600 C CA . CYS A 1 79 ? 28.932 2.739 -42.522 1.00 88.44 79 CYS A CA 1
ATOM 601 C C . CYS A 1 79 ? 27.585 3.433 -42.266 1.00 88.44 79 CYS A C 1
ATOM 603 O O . CYS A 1 79 ? 27.524 4.454 -41.577 1.00 88.44 79 CYS A O 1
ATOM 605 N N . ASN A 1 80 ? 26.489 2.872 -42.783 1.00 89.44 80 ASN A N 1
ATOM 606 C CA . ASN A 1 80 ? 25.140 3.405 -42.590 1.00 89.44 80 ASN A CA 1
ATOM 607 C C . ASN A 1 80 ? 24.369 2.716 -41.448 1.00 89.44 80 ASN A C 1
ATOM 609 O O . ASN A 1 80 ? 23.241 3.090 -41.131 1.00 89.44 80 ASN A O 1
ATOM 613 N N . THR A 1 81 ? 24.956 1.699 -40.808 1.00 91.38 81 THR A N 1
ATOM 614 C CA . THR A 1 81 ? 24.344 1.043 -39.645 1.00 91.38 81 THR A CA 1
ATOM 615 C C . THR A 1 81 ? 24.861 1.696 -38.365 1.00 91.38 81 THR A C 1
ATOM 617 O O . THR A 1 81 ? 26.067 1.646 -38.117 1.00 91.38 81 THR A O 1
ATOM 620 N N . PRO A 1 82 ? 24.006 2.310 -37.533 1.00 93.31 82 PRO A N 1
ATOM 621 C CA . PRO A 1 82 ? 24.458 2.916 -36.290 1.00 93.31 82 PRO A CA 1
ATOM 622 C C . PRO A 1 82 ? 24.892 1.838 -35.291 1.00 93.31 82 PRO A C 1
ATOM 624 O O . PRO A 1 82 ? 24.307 0.754 -35.211 1.00 93.31 82 PRO A O 1
ATOM 627 N N . LEU A 1 83 ? 25.921 2.151 -34.510 1.00 92.31 83 LEU A N 1
ATOM 628 C CA . LEU A 1 83 ? 26.403 1.329 -33.411 1.00 92.31 83 LEU A CA 1
ATOM 629 C C . LEU A 1 83 ? 26.069 2.029 -32.093 1.00 92.31 83 LEU A C 1
ATOM 631 O O . LEU A 1 83 ? 26.539 3.135 -31.832 1.00 92.31 83 LEU A O 1
ATOM 635 N N . CYS A 1 84 ? 25.276 1.358 -31.261 1.00 92.38 84 CYS A N 1
ATOM 636 C CA . CYS A 1 84 ? 24.936 1.829 -29.926 1.00 92.38 84 CYS A CA 1
ATOM 637 C C . CYS A 1 84 ? 25.765 1.079 -28.896 1.00 92.38 84 CYS A C 1
ATOM 639 O O . CYS A 1 84 ? 25.698 -0.151 -28.846 1.00 92.38 84 CYS A O 1
ATOM 641 N N . ARG A 1 85 ? 26.531 1.799 -28.082 1.00 88.81 85 ARG A N 1
ATOM 642 C CA . ARG A 1 85 ? 27.358 1.246 -27.011 1.00 88.81 85 ARG A CA 1
ATOM 643 C C . ARG A 1 85 ? 27.011 1.924 -25.697 1.00 88.81 85 ARG A C 1
ATOM 645 O O . ARG A 1 85 ? 26.777 3.126 -25.655 1.00 88.81 85 ARG A O 1
ATOM 652 N N . PHE A 1 86 ? 27.039 1.165 -24.617 1.00 82.25 86 PHE A N 1
ATOM 653 C CA . PHE A 1 86 ? 26.802 1.682 -23.275 1.00 82.25 86 PHE A CA 1
ATOM 654 C C . PHE A 1 86 ? 27.678 0.950 -22.274 1.00 82.25 86 PHE A C 1
ATOM 656 O O . PHE A 1 86 ? 28.093 -0.192 -22.483 1.00 82.25 86 PHE A O 1
ATOM 663 N N . LEU A 1 87 ? 27.972 1.644 -21.183 1.00 73.88 87 LEU A N 1
ATOM 664 C CA . LEU A 1 87 ? 28.714 1.080 -20.072 1.00 73.88 87 LEU A CA 1
ATOM 665 C C . LEU A 1 87 ? 27.763 0.228 -19.239 1.00 73.88 87 LEU A C 1
ATOM 667 O O . LEU A 1 87 ? 26.724 0.696 -18.768 1.00 73.88 87 LEU A O 1
ATOM 671 N N . GLU A 1 88 ? 28.122 -1.031 -19.044 1.00 68.69 88 GLU A N 1
ATOM 672 C CA . GLU A 1 88 ? 27.492 -1.864 -18.040 1.00 68.69 88 GLU A CA 1
ATOM 673 C C . GLU A 1 88 ? 28.042 -1.474 -16.671 1.00 68.69 88 GLU A C 1
ATOM 675 O O . GLU A 1 88 ? 29.242 -1.268 -16.487 1.00 68.69 88 GLU A O 1
ATOM 680 N N . ALA A 1 89 ? 27.154 -1.382 -15.687 1.00 60.16 89 ALA A N 1
ATOM 681 C CA . ALA A 1 89 ? 27.548 -1.205 -14.297 1.00 60.16 89 ALA A CA 1
ATOM 682 C C . ALA A 1 89 ? 27.984 -2.548 -13.704 1.00 60.16 89 ALA A C 1
ATOM 684 O O . ALA A 1 89 ? 27.306 -3.139 -12.856 1.00 60.16 89 ALA A O 1
ATOM 685 N N . ASP A 1 90 ? 29.121 -3.028 -14.190 1.00 63.09 90 ASP A N 1
ATOM 686 C CA . ASP A 1 90 ? 29.901 -4.088 -13.579 1.00 63.09 90 ASP A CA 1
ATOM 687 C C . ASP A 1 90 ? 31.207 -3.521 -12.996 1.00 63.09 90 ASP A C 1
ATOM 689 O O . ASP A 1 90 ? 31.575 -2.361 -13.193 1.00 63.09 90 ASP A O 1
ATOM 693 N N . GLN A 1 91 ? 31.928 -4.345 -12.238 1.00 61.03 91 GLN A N 1
ATOM 694 C CA . GLN A 1 91 ? 33.202 -3.950 -11.626 1.00 61.03 91 GLN A CA 1
ATOM 695 C C . GLN A 1 91 ? 34.318 -3.651 -12.649 1.00 61.03 91 GLN A C 1
ATOM 697 O O . GLN A 1 91 ? 35.393 -3.197 -12.257 1.00 61.03 91 GLN A O 1
ATOM 702 N N . TYR A 1 92 ? 34.088 -3.936 -13.934 1.00 69.06 92 TYR A N 1
ATOM 703 C CA . TYR A 1 92 ? 35.070 -3.826 -15.010 1.00 69.06 92 TYR A CA 1
ATOM 704 C C . TYR A 1 92 ? 34.722 -2.741 -16.041 1.00 69.06 92 TYR A C 1
ATOM 706 O O . TYR A 1 92 ? 35.496 -2.550 -16.978 1.00 69.06 92 TYR A O 1
ATOM 714 N N . ALA A 1 93 ? 33.614 -2.013 -15.845 1.00 69.75 93 ALA A N 1
ATOM 715 C CA . ALA A 1 93 ? 33.059 -1.042 -16.784 1.00 69.75 93 ALA A CA 1
ATOM 716 C C . ALA A 1 93 ? 32.955 -1.606 -18.214 1.00 69.75 93 ALA A C 1
ATOM 718 O O . ALA A 1 93 ? 33.388 -0.973 -19.182 1.00 69.75 93 ALA A O 1
ATOM 719 N N . THR A 1 94 ? 32.431 -2.829 -18.342 1.00 75.56 94 THR A N 1
ATOM 720 C CA . THR A 1 94 ? 32.308 -3.509 -19.635 1.00 75.56 94 THR A CA 1
ATOM 721 C C . THR A 1 94 ? 31.431 -2.690 -20.576 1.00 75.56 94 THR A C 1
ATOM 723 O O . THR A 1 94 ? 30.349 -2.242 -20.209 1.00 75.56 94 THR A O 1
ATOM 726 N N . VAL A 1 95 ? 31.889 -2.488 -21.812 1.00 80.00 95 VAL A N 1
ATOM 727 C CA . VAL A 1 95 ? 31.090 -1.832 -22.851 1.00 80.00 95 VAL A CA 1
ATOM 728 C C . VAL A 1 95 ? 30.247 -2.893 -23.544 1.00 80.00 95 VAL A C 1
ATOM 730 O O . VAL A 1 95 ? 30.783 -3.807 -24.171 1.00 80.00 95 VAL A O 1
ATOM 733 N N . SER A 1 96 ? 28.932 -2.755 -23.448 1.00 82.25 96 SER A N 1
ATOM 734 C CA . SER A 1 96 ? 27.974 -3.584 -24.169 1.00 82.25 96 SER A CA 1
ATOM 735 C C . SER A 1 96 ? 27.455 -2.845 -25.393 1.00 82.25 96 SER A C 1
ATOM 737 O O . SER A 1 96 ? 27.478 -1.615 -25.454 1.00 82.25 96 SER A O 1
ATOM 739 N N . SER A 1 97 ? 27.057 -3.605 -26.409 1.00 85.94 97 SER A N 1
ATOM 740 C CA . SER A 1 97 ? 26.661 -3.081 -27.714 1.00 85.94 97 SER A CA 1
ATOM 741 C C . SER A 1 97 ? 25.262 -3.551 -28.091 1.00 85.94 97 SER A C 1
ATOM 743 O O . SER A 1 97 ? 24.980 -4.748 -28.032 1.00 85.94 97 SER A O 1
ATOM 745 N N . GLY A 1 98 ? 24.433 -2.620 -28.562 1.00 87.69 98 GLY A N 1
ATOM 746 C CA . GLY A 1 98 ? 23.053 -2.845 -28.986 1.00 87.69 98 GLY A CA 1
ATOM 747 C C . GLY A 1 98 ? 22.032 -2.581 -27.879 1.00 87.69 98 GLY A C 1
ATOM 748 O O . GLY A 1 98 ? 22.209 -2.995 -26.743 1.00 87.69 98 GLY A O 1
ATOM 749 N N . CYS A 1 99 ? 20.939 -1.903 -28.213 1.00 90.12 99 CYS A N 1
ATOM 750 C CA . CYS A 1 99 ? 19.922 -1.493 -27.246 1.00 90.12 99 CYS A CA 1
ATOM 751 C C . CYS A 1 99 ? 19.245 -2.690 -26.552 1.00 90.12 99 CYS A C 1
ATOM 753 O O . CYS A 1 99 ? 18.916 -3.697 -27.188 1.00 90.12 99 CYS A O 1
ATOM 755 N N . ARG A 1 100 ? 18.989 -2.573 -25.247 1.00 88.81 100 ARG A N 1
ATOM 756 C CA . ARG A 1 100 ? 18.369 -3.634 -24.440 1.00 88.81 100 ARG A CA 1
ATOM 757 C C . ARG A 1 100 ? 16.861 -3.711 -24.669 1.00 88.81 100 ARG A C 1
ATOM 759 O O . ARG A 1 100 ? 16.248 -2.829 -25.266 1.00 88.81 100 ARG A O 1
ATOM 766 N N . ASN A 1 101 ? 16.262 -4.812 -24.207 1.00 91.00 101 ASN A N 1
ATOM 767 C CA . ASN A 1 101 ? 14.813 -5.052 -24.228 1.00 91.00 101 ASN A CA 1
ATOM 768 C C . ASN A 1 101 ? 14.151 -4.841 -25.607 1.00 91.00 101 ASN A C 1
ATOM 770 O O . ASN A 1 101 ? 13.008 -4.398 -25.704 1.00 91.00 101 ASN A O 1
ATOM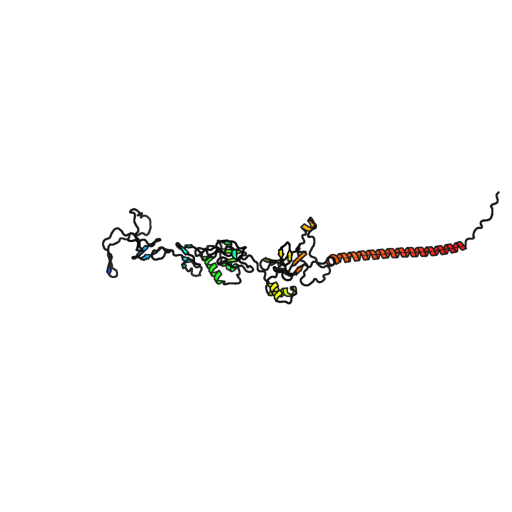 774 N N . GLY A 1 102 ? 14.879 -5.162 -26.683 1.00 90.81 102 GLY A N 1
ATOM 775 C CA . GLY A 1 102 ? 14.404 -5.020 -28.061 1.00 90.81 102 GLY A CA 1
ATOM 776 C C . GLY A 1 102 ? 14.441 -3.590 -28.607 1.00 90.81 102 GLY A C 1
ATOM 777 O O . GLY A 1 102 ? 13.860 -3.337 -29.661 1.00 90.81 102 GLY A O 1
ATOM 778 N N . GLY A 1 103 ? 15.102 -2.654 -27.920 1.00 93.62 103 GLY A N 1
ATOM 779 C CA . GLY A 1 103 ? 15.325 -1.307 -28.436 1.00 93.62 103 GLY A CA 1
ATOM 780 C C . GLY A 1 103 ? 16.017 -1.315 -29.804 1.00 93.62 103 GLY A C 1
ATOM 781 O O . GLY A 1 103 ? 16.748 -2.242 -30.158 1.00 93.62 103 GLY A O 1
ATOM 782 N N . VAL A 1 104 ? 15.786 -0.262 -30.582 1.00 94.81 104 VAL A N 1
ATOM 783 C CA . VAL A 1 104 ? 16.364 -0.103 -31.921 1.00 94.81 104 VAL A CA 1
ATOM 784 C C . VAL A 1 104 ? 17.387 1.020 -31.890 1.00 94.81 104 VAL A C 1
ATOM 786 O O . VAL A 1 104 ? 17.048 2.141 -31.518 1.00 94.81 104 VAL A O 1
ATOM 789 N N . CYS A 1 105 ? 18.615 0.733 -32.315 1.00 94.50 105 CYS A N 1
ATOM 790 C CA . CYS A 1 105 ? 19.650 1.750 -32.466 1.00 94.50 105 CYS A CA 1
ATOM 791 C C . CYS A 1 105 ? 19.294 2.652 -33.653 1.00 94.50 105 CYS A C 1
ATOM 793 O O . CYS A 1 105 ? 19.151 2.160 -34.775 1.00 94.50 105 CYS A O 1
ATOM 795 N N . ILE A 1 106 ? 19.080 3.944 -33.399 1.00 94.00 106 ILE A N 1
ATOM 796 C CA . ILE A 1 106 ? 18.639 4.903 -34.427 1.00 94.00 106 ILE A CA 1
ATOM 797 C C . ILE A 1 106 ? 19.747 5.868 -34.843 1.00 94.00 106 ILE A C 1
ATOM 799 O O . ILE A 1 106 ? 19.727 6.359 -35.969 1.00 94.00 106 ILE A O 1
ATOM 803 N N . SER A 1 107 ? 20.715 6.116 -33.963 1.00 91.31 107 SER A N 1
ATOM 804 C CA . SER A 1 107 ? 21.927 6.873 -34.258 1.00 91.31 107 SER A CA 1
ATOM 805 C C . SER A 1 107 ? 23.048 6.456 -33.297 1.00 91.31 107 SER A C 1
ATOM 807 O O . SER A 1 107 ? 22.857 5.550 -32.483 1.00 91.31 107 SER A O 1
ATOM 809 N N . LYS A 1 108 ? 24.240 7.049 -33.429 1.00 90.81 108 LYS A N 1
ATOM 810 C CA . LYS A 1 108 ? 25.399 6.738 -32.580 1.00 90.81 108 LYS A CA 1
ATOM 811 C C . LYS A 1 108 ? 25.028 6.805 -31.097 1.00 90.81 108 LYS A C 1
ATOM 813 O O . LYS A 1 108 ? 24.674 7.876 -30.613 1.00 90.81 108 LYS A O 1
ATOM 818 N N . ASP A 1 109 ? 25.198 5.681 -30.398 1.00 89.25 109 ASP A N 1
ATOM 819 C CA . ASP A 1 109 ? 24.969 5.565 -28.951 1.00 89.25 109 ASP A CA 1
ATOM 820 C C . ASP A 1 109 ? 23.559 6.046 -28.502 1.00 89.25 109 ASP A C 1
ATOM 822 O O . ASP A 1 109 ? 23.367 6.411 -27.346 1.00 89.25 109 ASP A O 1
ATOM 826 N N . ASP A 1 110 ? 22.565 6.015 -29.407 1.00 91.00 110 ASP A N 1
ATOM 827 C CA . ASP A 1 110 ? 21.189 6.488 -29.184 1.00 91.00 110 ASP A CA 1
ATOM 828 C C . ASP A 1 110 ? 20.140 5.424 -29.550 1.00 91.00 110 ASP A C 1
ATOM 830 O O . ASP A 1 110 ? 20.008 4.973 -30.701 1.00 91.00 110 ASP A O 1
ATOM 834 N N . CYS A 1 111 ? 19.366 5.034 -28.541 1.00 93.06 111 CYS A N 1
ATOM 835 C CA . CYS A 1 111 ? 18.409 3.946 -28.606 1.00 93.06 111 CYS A CA 1
ATOM 836 C C . CYS A 1 111 ? 16.963 4.439 -28.589 1.00 93.06 111 CYS A C 1
ATOM 838 O O . CYS A 1 111 ? 16.511 5.135 -27.682 1.00 93.06 111 CYS A O 1
ATOM 840 N N . ARG A 1 112 ? 16.167 3.946 -29.541 1.00 95.75 112 ARG A N 1
ATOM 841 C CA . ARG A 1 112 ? 14.710 4.059 -29.496 1.00 95.75 112 ARG A CA 1
ATOM 842 C C . ARG A 1 112 ? 14.109 2.857 -28.781 1.00 95.75 112 ARG A C 1
ATOM 844 O O . ARG A 1 112 ? 14.097 1.747 -29.319 1.00 95.75 112 ARG A O 1
ATOM 851 N N . CYS A 1 113 ? 13.565 3.099 -27.597 1.00 96.00 113 CYS A N 1
ATOM 852 C CA . CYS A 1 113 ? 12.994 2.055 -26.757 1.00 96.00 113 CYS A CA 1
ATOM 853 C C . CYS A 1 113 ? 11.578 1.648 -27.169 1.00 96.00 113 CYS A C 1
ATOM 855 O O . CYS A 1 113 ? 10.812 2.436 -27.731 1.00 96.00 113 CYS A O 1
ATOM 857 N N . ILE A 1 114 ? 11.227 0.392 -26.878 1.00 96.81 114 ILE A N 1
ATOM 858 C CA . ILE A 1 114 ? 9.892 -0.142 -27.143 1.00 96.81 114 ILE A CA 1
ATOM 859 C C . ILE A 1 114 ? 8.930 0.348 -26.063 1.00 96.81 114 ILE A C 1
ATOM 861 O O . ILE A 1 114 ? 9.138 0.111 -24.872 1.00 96.81 114 ILE A O 1
ATOM 865 N N . THR A 1 115 ? 7.832 0.960 -26.501 1.00 97.00 115 THR A N 1
ATOM 866 C CA . THR A 1 115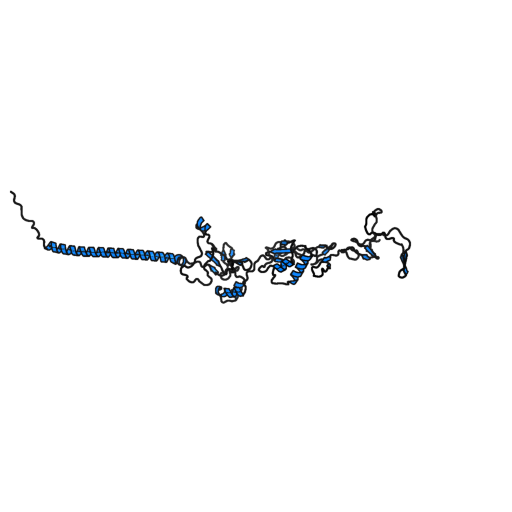 ? 6.696 1.318 -25.650 1.00 97.00 115 THR A CA 1
ATOM 867 C C . THR A 1 115 ? 5.394 0.809 -26.255 1.00 97.00 115 THR A C 1
ATOM 869 O O . THR A 1 115 ? 5.265 0.684 -27.475 1.00 97.00 115 THR A O 1
ATOM 872 N N . VAL A 1 116 ? 4.434 0.470 -25.397 1.00 96.31 116 VAL A N 1
ATOM 873 C CA . VAL A 1 116 ? 3.124 -0.080 -25.776 1.00 96.31 116 VAL A CA 1
ATOM 874 C C . VAL A 1 116 ? 2.033 0.486 -24.873 1.00 96.31 116 VAL A C 1
ATOM 876 O O . VAL A 1 116 ? 2.311 0.908 -23.753 1.00 96.31 116 VAL A O 1
ATOM 879 N N . ASN A 1 117 ? 0.779 0.483 -25.331 1.00 97.69 117 ASN A N 1
ATOM 880 C CA . ASN A 1 117 ? -0.350 0.811 -24.456 1.00 97.69 117 ASN A CA 1
ATOM 881 C C . ASN A 1 117 ? -0.451 -0.226 -23.335 1.00 97.69 117 ASN A C 1
ATOM 883 O O . ASN A 1 117 ? -0.502 -1.428 -23.598 1.00 97.69 117 ASN A O 1
ATOM 887 N N . SER A 1 118 ? -0.494 0.252 -22.097 1.00 96.81 118 SER A N 1
ATOM 888 C CA . SER A 1 118 ? -0.665 -0.594 -20.924 1.00 96.81 118 SER A CA 1
ATOM 889 C C . SER A 1 118 ? -2.056 -1.227 -20.897 1.00 96.81 118 SER A C 1
ATOM 891 O O . SER A 1 118 ? -3.063 -0.545 -21.088 1.00 96.81 118 SER A O 1
ATOM 893 N N . THR A 1 119 ? -2.110 -2.520 -20.581 1.00 96.12 119 THR A N 1
ATOM 894 C CA . THR A 1 119 ? -3.355 -3.255 -20.297 1.00 96.12 119 THR A CA 1
ATOM 895 C C . THR A 1 119 ? -3.651 -3.324 -18.796 1.00 96.12 119 THR A C 1
ATOM 897 O O . THR A 1 119 ? -4.515 -4.084 -18.361 1.00 96.12 119 THR A O 1
ATOM 900 N N . LEU A 1 120 ? -2.914 -2.578 -17.966 1.00 95.50 120 LEU A N 1
ATOM 901 C CA . LEU A 1 120 ? -3.052 -2.630 -16.510 1.00 95.50 120 LEU A CA 1
ATOM 902 C C . LEU A 1 120 ? -4.449 -2.176 -16.062 1.00 95.50 120 LEU A C 1
ATOM 904 O O . LEU A 1 120 ? -5.011 -2.759 -15.138 1.00 95.50 120 LEU A O 1
ATOM 908 N N . HIS A 1 121 ? -5.036 -1.196 -16.756 1.00 95.50 121 HIS A N 1
ATOM 909 C CA . HIS A 1 121 ? -6.394 -0.708 -16.496 1.00 95.50 121 HIS A CA 1
ATOM 910 C C . HIS A 1 121 ? -7.479 -1.768 -16.746 1.00 95.50 121 HIS A C 1
ATOM 912 O O . HIS A 1 121 ? -8.495 -1.782 -16.052 1.00 95.50 121 HIS A O 1
ATOM 918 N N . ASP A 1 122 ? -7.248 -2.696 -17.683 1.00 95.19 122 ASP A N 1
ATOM 919 C CA . ASP 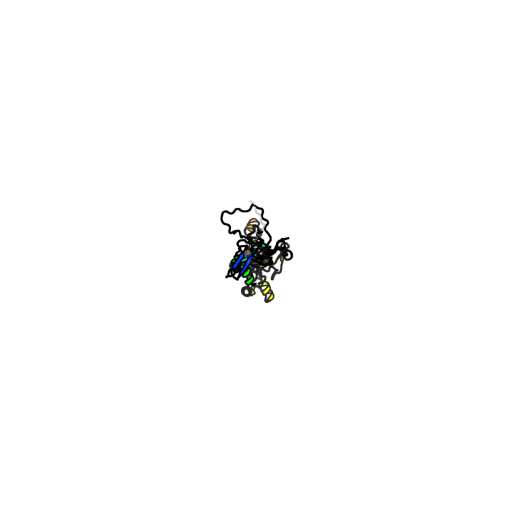A 1 122 ? -8.197 -3.775 -17.988 1.00 95.19 122 ASP A CA 1
ATOM 920 C C . ASP A 1 122 ? -8.293 -4.783 -16.832 1.00 95.19 122 ASP A C 1
ATOM 922 O O . ASP A 1 122 ? -9.354 -5.350 -16.573 1.00 95.19 122 ASP A O 1
ATOM 926 N N . GLN A 1 123 ? -7.181 -4.997 -16.120 1.00 94.88 123 GLN A N 1
ATOM 927 C CA . GLN A 1 123 ? -7.121 -5.873 -14.946 1.00 94.88 123 GLN A CA 1
ATOM 928 C C . GLN A 1 123 ? -7.498 -5.138 -13.656 1.00 94.88 123 GLN A C 1
ATOM 930 O O . GLN A 1 123 ? -8.159 -5.705 -12.784 1.00 94.88 123 GLN A O 1
ATOM 935 N N . TYR A 1 124 ? -7.088 -3.875 -13.536 1.00 95.56 124 TYR A N 1
ATOM 936 C CA . TYR A 1 124 ? -7.282 -3.042 -12.357 1.00 95.56 124 TYR A CA 1
ATOM 937 C C . TYR A 1 124 ? -7.952 -1.722 -12.764 1.00 95.56 124 TYR A C 1
ATOM 939 O O . TYR A 1 124 ? -7.261 -0.779 -13.144 1.00 95.56 124 TYR A O 1
ATOM 947 N N . PRO A 1 125 ? -9.284 -1.589 -12.615 1.00 95.00 125 PRO A N 1
ATOM 948 C CA . PRO A 1 125 ? -10.016 -0.391 -13.046 1.00 95.00 125 PRO A CA 1
ATOM 949 C C . PRO A 1 125 ? -9.581 0.919 -12.366 1.00 95.00 125 PRO A C 1
ATOM 951 O O . PRO A 1 125 ? -9.900 2.006 -12.838 1.00 95.00 125 PRO A O 1
ATOM 954 N N . THR A 1 126 ? -8.883 0.838 -11.230 1.00 93.69 126 THR A N 1
ATOM 955 C CA . THR A 1 126 ? -8.312 1.995 -10.523 1.00 93.69 126 THR A CA 1
ATOM 956 C C . THR A 1 126 ? -6.924 2.392 -11.030 1.00 93.69 126 THR A C 1
ATOM 958 O O . THR A 1 126 ? -6.408 3.431 -10.614 1.00 93.69 126 THR A O 1
ATOM 961 N N . ALA A 1 127 ? -6.302 1.586 -11.894 1.00 95.19 127 ALA A N 1
ATOM 962 C CA . ALA A 1 127 ? -5.014 1.900 -12.492 1.00 95.19 127 ALA A CA 1
ATOM 963 C C . ALA A 1 127 ? -5.150 3.041 -13.514 1.00 95.19 127 ALA A C 1
ATOM 965 O O . ALA A 1 127 ? -6.202 3.189 -14.140 1.00 95.19 127 ALA A O 1
ATOM 966 N N . PRO A 1 128 ? -4.105 3.860 -13.709 1.00 95.38 128 PRO A N 1
ATOM 967 C CA . PRO A 1 128 ? -4.096 4.856 -14.773 1.00 95.38 128 PRO A CA 1
ATOM 968 C C . PRO A 1 128 ? -4.078 4.194 -16.160 1.00 95.38 128 PRO A C 1
ATOM 970 O O . PRO A 1 128 ? -3.849 2.995 -16.295 1.00 95.38 128 PRO A O 1
ATOM 973 N N . THR A 1 129 ? -4.312 4.990 -17.202 1.00 95.69 129 THR A N 1
ATOM 974 C CA . THR A 1 129 ? -4.098 4.592 -18.601 1.00 95.69 129 THR A CA 1
ATOM 975 C C . THR A 1 129 ? -2.868 5.313 -19.141 1.00 95.69 129 THR A C 1
ATOM 977 O O . THR A 1 129 ? -2.569 6.433 -18.724 1.00 95.69 129 THR A O 1
ATOM 980 N N . GLY A 1 130 ? -2.125 4.679 -20.048 1.00 95.44 130 GLY A N 1
ATOM 981 C CA . GLY A 1 130 ? -0.907 5.267 -20.599 1.00 95.44 130 GLY A CA 1
ATOM 982 C C . GLY A 1 130 ? -0.027 4.267 -21.338 1.00 95.44 130 GLY A C 1
ATOM 983 O O . GLY A 1 130 ? -0.422 3.124 -21.579 1.00 95.44 130 GLY A O 1
ATOM 984 N N . LEU A 1 131 ? 1.176 4.722 -21.690 1.00 96.94 131 LEU A N 1
ATOM 985 C CA . LEU A 1 131 ? 2.206 3.898 -22.314 1.00 96.94 131 LEU A CA 1
ATOM 986 C C . LEU A 1 131 ? 3.125 3.298 -21.252 1.00 96.94 131 LEU A C 1
ATOM 988 O O . LEU A 1 131 ? 3.639 4.013 -20.396 1.00 96.94 131 LEU A O 1
ATOM 992 N N . THR A 1 132 ? 3.353 1.997 -21.360 1.00 97.44 132 THR A N 1
ATOM 993 C CA . THR A 1 132 ? 4.350 1.239 -20.607 1.00 97.44 132 THR A CA 1
ATOM 994 C C . THR A 1 132 ? 5.463 0.769 -21.547 1.00 97.44 132 THR A C 1
ATOM 996 O O . THR A 1 132 ? 5.441 1.065 -22.744 1.00 97.44 132 THR A O 1
ATOM 999 N N . GLY A 1 133 ? 6.436 0.024 -21.035 1.00 96.50 133 GLY A N 1
ATOM 1000 C CA . GLY A 1 133 ? 7.548 -0.526 -21.808 1.00 96.50 133 GLY A CA 1
ATOM 1001 C C . GLY A 1 133 ? 8.878 -0.147 -21.186 1.00 96.50 133 GLY A C 1
ATOM 1002 O O . GLY A 1 133 ? 9.020 -0.217 -19.967 1.00 96.50 133 GLY A O 1
ATOM 1003 N N . TYR A 1 134 ? 9.838 0.251 -22.015 1.00 94.69 134 TYR A N 1
ATOM 1004 C CA . TYR A 1 134 ? 11.187 0.577 -21.566 1.00 94.69 134 TYR A CA 1
ATOM 1005 C C . TYR A 1 134 ? 11.614 1.981 -21.986 1.00 94.69 134 TYR A C 1
ATOM 1007 O O . TYR A 1 134 ? 11.124 2.526 -22.976 1.00 94.69 134 TYR A O 1
ATOM 1015 N N . PHE A 1 135 ? 12.540 2.556 -21.229 1.00 92.62 135 PHE A N 1
ATOM 1016 C CA . PHE A 1 135 ? 13.138 3.863 -21.458 1.00 92.62 135 PHE A CA 1
ATOM 1017 C C . PHE A 1 135 ? 14.599 3.879 -20.976 1.00 92.62 135 PHE A C 1
ATOM 1019 O O . PHE A 1 135 ? 15.116 2.873 -20.483 1.00 92.62 135 PHE A O 1
ATOM 1026 N N . GLY A 1 136 ? 15.249 5.031 -21.132 1.00 88.12 136 GLY A N 1
ATOM 1027 C CA . GLY A 1 136 ? 16.665 5.229 -20.839 1.00 88.12 136 GLY A CA 1
ATOM 1028 C C . GLY A 1 136 ? 17.535 5.099 -22.089 1.00 88.12 136 GLY A C 1
ATOM 1029 O O . GLY A 1 136 ? 17.094 4.600 -23.123 1.00 88.12 136 GLY A O 1
ATOM 1030 N N . SER A 1 137 ? 18.770 5.560 -21.970 1.00 86.31 137 SER A N 1
ATOM 1031 C CA . SER A 1 137 ? 19.825 5.585 -22.984 1.00 86.31 137 SER A CA 1
ATOM 1032 C C . SER A 1 137 ? 20.104 4.218 -23.609 1.00 86.31 137 SER A C 1
ATOM 1034 O O . SER A 1 137 ? 20.324 4.130 -24.812 1.00 86.31 137 SER A O 1
ATOM 1036 N N . ASP A 1 138 ? 20.029 3.141 -22.826 1.00 86.19 138 ASP A N 1
ATOM 1037 C CA . ASP A 1 138 ? 20.230 1.762 -23.282 1.00 86.19 138 ASP A CA 1
ATOM 1038 C C . ASP A 1 138 ? 18.931 0.934 -23.319 1.00 86.19 138 ASP A C 1
ATOM 1040 O O . ASP A 1 138 ? 18.970 -0.265 -23.602 1.00 86.19 138 ASP A O 1
ATOM 1044 N N . CYS A 1 139 ? 17.776 1.552 -23.050 1.00 91.19 139 CYS A N 1
ATOM 1045 C CA . CYS A 1 139 ? 16.474 0.894 -22.897 1.00 91.19 139 CYS A CA 1
ATOM 1046 C C . CYS A 1 139 ? 16.410 -0.177 -21.793 1.00 91.19 139 CYS A C 1
ATOM 1048 O O . CYS A 1 139 ? 15.577 -1.089 -21.861 1.00 91.19 139 CYS A O 1
ATOM 1050 N N . ALA A 1 140 ? 17.264 -0.106 -20.768 1.00 85.19 140 ALA A N 1
ATOM 1051 C CA . ALA A 1 140 ? 17.218 -1.041 -19.645 1.00 85.19 140 ALA A CA 1
ATOM 1052 C C . ALA A 1 140 ? 16.046 -0.792 -18.686 1.00 85.19 140 ALA A C 1
ATOM 1054 O O . ALA A 1 140 ? 15.633 -1.714 -17.978 1.00 85.19 140 ALA A O 1
ATOM 1055 N N . LEU A 1 141 ? 15.524 0.435 -18.624 1.00 87.56 141 LEU A N 1
ATOM 1056 C CA . LEU A 1 141 ? 14.677 0.863 -17.516 1.00 87.56 141 LEU A CA 1
ATOM 1057 C C . LEU A 1 141 ? 13.195 0.665 -17.827 1.00 87.56 141 LEU A C 1
ATOM 1059 O O . LEU A 1 141 ? 12.733 1.119 -18.869 1.00 87.56 141 LEU A O 1
ATOM 1063 N N . PRO A 1 142 ? 12.419 0.010 -16.952 1.00 93.19 142 PRO A N 1
ATOM 1064 C CA . PRO A 1 142 ? 10.999 -0.202 -17.173 1.00 93.19 142 PRO A CA 1
ATOM 1065 C C . PRO A 1 142 ? 10.160 1.029 -16.816 1.00 93.19 142 PRO A C 1
ATOM 1067 O O . PRO A 1 142 ? 10.426 1.738 -15.844 1.00 93.19 142 PRO A O 1
ATOM 1070 N N . ILE A 1 143 ? 9.083 1.229 -17.567 1.00 95.50 143 ILE A N 1
ATOM 1071 C CA . ILE A 1 143 ? 8.052 2.230 -17.302 1.00 95.50 143 ILE A CA 1
ATOM 1072 C C . ILE A 1 143 ? 6.938 1.563 -16.492 1.00 95.50 143 ILE A C 1
ATOM 1074 O O . ILE A 1 143 ? 6.367 0.565 -16.919 1.00 95.50 143 ILE A O 1
ATOM 1078 N N . CYS A 1 144 ? 6.587 2.133 -15.343 1.00 96.50 144 CYS A N 1
ATOM 1079 C CA . CYS A 1 144 ? 5.389 1.739 -14.603 1.00 96.50 144 CYS A CA 1
ATOM 1080 C C . CYS A 1 144 ? 4.409 2.900 -14.627 1.00 96.50 144 CYS A C 1
ATOM 1082 O O . CYS A 1 144 ? 4.650 3.921 -13.978 1.00 96.50 144 CYS A O 1
ATOM 1084 N N . ILE A 1 145 ? 3.291 2.747 -15.337 1.00 96.56 145 ILE A N 1
ATOM 1085 C CA . ILE A 1 145 ? 2.304 3.829 -15.461 1.00 96.56 145 ILE A CA 1
ATOM 1086 C C . ILE A 1 145 ? 1.637 4.184 -14.127 1.00 96.56 145 ILE A C 1
ATOM 1088 O O . ILE A 1 145 ? 1.145 5.293 -13.947 1.00 96.56 145 ILE A O 1
ATOM 1092 N N . GLN A 1 146 ? 1.625 3.242 -13.184 1.00 95.56 146 GLN A N 1
ATOM 1093 C CA . GLN A 1 146 ? 1.124 3.415 -11.824 1.00 95.56 146 GLN A CA 1
ATOM 1094 C C . GLN A 1 146 ? 2.148 4.053 -10.871 1.00 95.56 146 GLN A C 1
ATOM 1096 O O . GLN A 1 146 ? 1.834 4.296 -9.703 1.00 95.56 146 GLN A O 1
ATOM 1101 N N . GLY A 1 147 ? 3.376 4.268 -11.343 1.00 93.31 147 GLY A N 1
ATOM 1102 C CA . GLY A 1 147 ? 4.455 4.892 -10.594 1.00 93.31 147 GLY A CA 1
ATOM 1103 C C . GLY A 1 147 ? 4.615 6.379 -10.904 1.00 93.31 147 GLY A C 1
ATOM 1104 O O . GLY A 1 147 ? 3.994 6.937 -11.805 1.00 93.31 1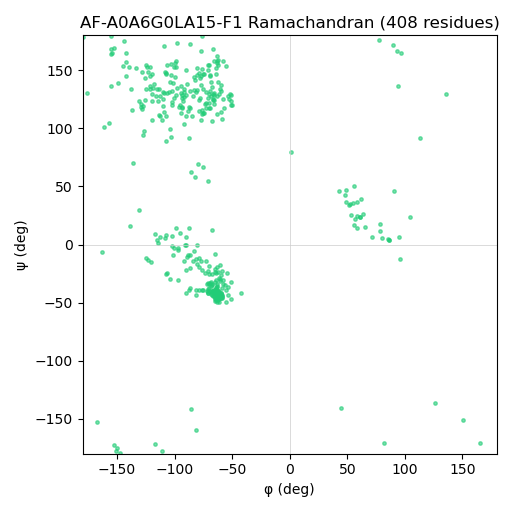47 GLY A O 1
ATOM 1105 N N . VAL A 1 148 ? 5.497 7.022 -10.146 1.00 92.94 148 VAL A N 1
ATOM 1106 C CA . VAL A 1 148 ? 5.956 8.394 -10.362 1.00 92.94 148 VAL A CA 1
ATOM 1107 C C . VAL A 1 148 ? 7.409 8.337 -10.814 1.00 92.94 148 VAL A C 1
ATOM 1109 O O . VAL A 1 148 ? 8.221 7.649 -10.198 1.00 92.94 148 VAL A O 1
ATOM 1112 N N . PHE A 1 149 ? 7.734 9.048 -11.889 1.00 92.69 149 PHE A N 1
ATOM 1113 C CA . PHE A 1 149 ? 9.107 9.151 -12.372 1.00 92.69 149 PHE A CA 1
ATOM 1114 C C . PHE A 1 149 ? 9.963 9.994 -11.413 1.00 92.69 149 PHE A C 1
ATOM 1116 O O . PHE A 1 149 ? 9.580 11.104 -11.040 1.00 92.69 149 PHE A O 1
ATOM 1123 N N . ASP A 1 150 ? 11.118 9.459 -11.029 1.00 89.38 150 ASP A N 1
ATOM 1124 C CA . ASP A 1 150 ? 12.110 10.072 -10.152 1.00 89.38 150 ASP A CA 1
ATOM 1125 C C . ASP A 1 150 ? 13.445 10.214 -10.914 1.00 89.38 150 ASP A C 1
ATOM 1127 O O . ASP A 1 150 ? 14.129 9.211 -11.144 1.00 89.38 150 ASP A O 1
ATOM 1131 N N . PRO A 1 151 ? 13.836 11.442 -11.310 1.00 86.38 151 PRO A N 1
ATOM 1132 C CA . PRO A 1 151 ? 15.047 11.683 -12.095 1.00 86.38 151 PRO A CA 1
ATOM 1133 C C . PRO A 1 151 ? 16.347 11.516 -11.295 1.00 86.38 151 PRO A C 1
ATOM 1135 O O . PRO A 1 151 ? 17.415 11.458 -11.890 1.00 86.38 151 PRO A O 1
ATOM 1138 N N . ILE A 1 152 ? 16.285 11.463 -9.958 1.00 80.00 152 ILE A N 1
ATOM 1139 C CA . ILE A 1 152 ? 17.465 11.338 -9.078 1.00 80.00 152 ILE A CA 1
ATOM 1140 C C . ILE A 1 152 ? 17.531 9.924 -8.475 1.00 80.00 152 ILE A C 1
ATOM 1142 O O . ILE A 1 152 ? 18.345 9.628 -7.599 1.00 80.00 152 ILE A O 1
ATOM 1146 N N . CYS A 1 153 ? 16.667 9.020 -8.933 1.00 74.75 153 CYS A N 1
ATOM 1147 C CA . CYS A 1 153 ? 16.570 7.680 -8.390 1.00 74.75 153 CYS A CA 1
ATOM 1148 C C . CYS A 1 153 ? 17.909 6.937 -8.463 1.00 74.75 153 CYS A C 1
ATOM 1150 O O . CYS A 1 153 ? 18.416 6.650 -9.542 1.00 74.75 153 CYS A O 1
ATOM 1152 N N . ASN A 1 154 ? 18.451 6.575 -7.298 1.00 69.50 154 ASN A N 1
ATOM 1153 C CA . ASN A 1 154 ? 19.578 5.661 -7.181 1.00 69.50 154 ASN A CA 1
ATOM 1154 C C . ASN A 1 154 ? 19.051 4.290 -6.745 1.00 69.50 154 ASN A C 1
ATOM 1156 O O . ASN A 1 154 ? 18.868 4.029 -5.554 1.00 69.50 154 ASN A O 1
ATOM 1160 N N . ALA A 1 155 ? 18.754 3.422 -7.710 1.00 58.53 155 ALA A N 1
ATOM 1161 C CA . ALA A 1 155 ? 18.050 2.180 -7.420 1.00 58.53 155 ALA A CA 1
ATOM 1162 C C . ALA A 1 155 ? 18.821 1.187 -6.542 1.00 58.53 155 ALA A C 1
ATOM 1164 O O . ALA A 1 155 ? 18.174 0.368 -5.897 1.00 58.53 155 ALA A O 1
ATOM 1165 N N . SER A 1 156 ? 20.152 1.270 -6.441 1.00 58.69 156 SER A N 1
ATOM 1166 C CA . SER A 1 156 ? 20.919 0.425 -5.509 1.00 58.69 156 SER A CA 1
ATOM 1167 C C . SER A 1 156 ? 20.700 0.840 -4.054 1.00 58.69 156 SER A C 1
ATOM 1169 O O . SER A 1 156 ? 20.523 -0.021 -3.198 1.00 58.69 156 SER A O 1
ATOM 1171 N N . VAL A 1 157 ? 20.600 2.142 -3.772 1.00 61.22 157 VAL A N 1
ATOM 1172 C CA . VAL A 1 157 ? 20.197 2.644 -2.444 1.00 61.22 157 VAL A CA 1
ATOM 1173 C C . VAL A 1 157 ? 18.740 2.278 -2.160 1.00 61.22 157 VAL A C 1
ATOM 1175 O O . VAL A 1 157 ? 18.424 1.754 -1.096 1.00 61.22 157 VAL A O 1
ATOM 1178 N N . VAL A 1 158 ? 17.860 2.468 -3.147 1.00 59.53 158 VAL A N 1
ATOM 1179 C CA . VAL A 1 158 ? 16.426 2.170 -3.026 1.00 59.53 158 VAL A CA 1
ATOM 1180 C C . VAL A 1 158 ? 16.201 0.675 -2.754 1.00 59.53 158 VAL A C 1
ATOM 1182 O O . VAL A 1 158 ? 15.464 0.338 -1.836 1.00 59.53 158 VAL A O 1
ATOM 1185 N N . ALA A 1 159 ? 16.883 -0.229 -3.459 1.00 58.75 159 ALA A N 1
ATOM 1186 C CA . ALA A 1 159 ? 16.795 -1.674 -3.243 1.00 58.75 159 ALA A CA 1
ATOM 1187 C C . ALA A 1 159 ? 17.239 -2.115 -1.836 1.00 58.75 159 ALA A C 1
ATOM 1189 O O . ALA A 1 159 ? 16.592 -2.974 -1.233 1.00 58.75 159 ALA A O 1
ATOM 1190 N N . ILE A 1 160 ? 18.309 -1.511 -1.306 1.00 60.50 160 ILE A N 1
ATOM 1191 C CA . ILE A 1 160 ? 18.819 -1.777 0.048 1.00 60.50 160 ILE A CA 1
ATOM 1192 C C . ILE A 1 160 ? 17.825 -1.279 1.108 1.00 60.50 160 ILE A C 1
ATOM 1194 O O . ILE A 1 160 ? 17.518 -2.008 2.052 1.00 60.50 160 ILE A O 1
ATOM 1198 N N . ASP A 1 161 ? 17.267 -0.080 0.925 1.00 54.78 161 ASP A N 1
ATOM 1199 C CA . ASP A 1 161 ? 16.316 0.526 1.866 1.00 54.78 161 ASP A CA 1
ATOM 1200 C C . ASP A 1 161 ? 14.943 -0.175 1.876 1.00 54.78 161 ASP A C 1
ATOM 1202 O O . ASP A 1 161 ? 14.220 -0.135 2.874 1.00 54.78 161 ASP A O 1
ATOM 1206 N N . LEU A 1 162 ? 14.565 -0.833 0.776 1.00 58.91 162 LEU A N 1
ATOM 1207 C CA . LEU A 1 162 ? 13.253 -1.463 0.601 1.00 58.91 162 LEU A CA 1
ATOM 1208 C C . LEU A 1 162 ? 13.080 -2.811 1.327 1.00 58.91 162 LEU A C 1
ATOM 1210 O O . LEU A 1 162 ? 11.941 -3.280 1.431 1.00 58.91 162 LEU A O 1
ATOM 1214 N N . ASN A 1 163 ? 14.167 -3.439 1.799 1.00 58.81 163 ASN A N 1
ATOM 1215 C CA . ASN A 1 163 ? 14.170 -4.745 2.481 1.00 58.81 163 ASN A CA 1
ATOM 1216 C C . ASN A 1 163 ? 13.233 -5.774 1.795 1.00 58.81 163 ASN A C 1
ATOM 1218 O O . ASN A 1 163 ? 12.389 -6.417 2.433 1.00 58.81 163 ASN A O 1
ATOM 1222 N N . LEU A 1 164 ? 13.319 -5.846 0.458 1.00 56.81 164 LEU A N 1
ATOM 1223 C CA . LEU A 1 164 ? 12.423 -6.622 -0.407 1.00 56.81 164 LEU A CA 1
ATOM 1224 C C . LEU A 1 164 ? 12.460 -8.101 -0.016 1.00 56.81 164 LEU A C 1
ATOM 1226 O O . LEU A 1 164 ? 13.449 -8.796 -0.230 1.00 56.81 164 LEU A O 1
ATOM 1230 N N . THR A 1 165 ? 11.382 -8.592 0.594 1.00 51.28 165 THR A N 1
ATOM 1231 C CA . THR A 1 165 ? 11.412 -9.867 1.328 1.00 51.28 165 THR A CA 1
ATOM 1232 C C . THR A 1 165 ? 11.051 -11.100 0.508 1.00 51.28 165 THR A C 1
ATOM 1234 O O . THR A 1 165 ? 11.130 -12.203 1.035 1.00 51.28 165 THR A O 1
ATOM 1237 N N . THR A 1 166 ? 10.733 -10.992 -0.780 1.00 51.31 166 THR A N 1
ATOM 1238 C CA . THR A 1 166 ? 10.442 -12.175 -1.606 1.00 51.31 166 THR A CA 1
ATOM 1239 C C . THR A 1 166 ? 10.672 -11.886 -3.085 1.00 51.31 166 THR A C 1
ATOM 1241 O O . THR A 1 166 ? 9.825 -11.270 -3.724 1.00 51.31 166 THR A O 1
ATOM 1244 N N . GLY A 1 167 ? 11.775 -12.378 -3.651 1.00 45.62 167 GLY A N 1
ATOM 1245 C CA . GLY A 1 167 ? 11.943 -12.451 -5.105 1.00 45.62 167 GLY A CA 1
ATOM 1246 C C . GLY A 1 167 ? 13.311 -11.997 -5.598 1.00 45.62 167 GLY A C 1
ATOM 1247 O O . GLY A 1 167 ? 13.789 -10.938 -5.223 1.00 45.62 167 GLY A O 1
ATOM 1248 N N . ASN A 1 168 ? 13.910 -12.857 -6.426 1.00 47.22 168 ASN A N 1
ATOM 1249 C CA . ASN A 1 168 ? 15.130 -12.709 -7.220 1.00 47.22 168 ASN A CA 1
ATOM 1250 C C . ASN A 1 168 ? 15.881 -11.366 -7.084 1.00 47.22 168 ASN A C 1
ATOM 1252 O O . ASN A 1 168 ? 15.799 -10.499 -7.953 1.00 47.22 168 ASN A O 1
ATOM 1256 N N . ILE A 1 169 ? 16.650 -11.242 -6.000 1.00 52.72 169 ILE A N 1
ATOM 1257 C CA . ILE A 1 169 ? 17.509 -10.093 -5.669 1.00 52.72 169 ILE A CA 1
ATOM 1258 C C . ILE A 1 169 ? 18.422 -9.736 -6.858 1.00 52.72 169 ILE A C 1
ATOM 1260 O O . ILE A 1 169 ? 18.638 -8.567 -7.151 1.00 52.72 169 ILE A O 1
ATOM 1264 N N . THR A 1 170 ? 18.821 -10.741 -7.647 1.00 55.62 170 THR A N 1
ATOM 1265 C CA . THR A 1 170 ? 19.657 -10.566 -8.843 1.00 55.62 170 THR A CA 1
ATOM 1266 C C . THR A 1 170 ? 19.014 -9.684 -9.919 1.00 55.62 170 THR A C 1
ATOM 1268 O O . THR A 1 170 ? 19.721 -9.019 -10.667 1.00 55.62 170 THR A O 1
ATOM 1271 N N . GLY A 1 171 ? 17.681 -9.681 -10.048 1.00 54.69 171 GLY A N 1
ATOM 1272 C CA . GLY A 1 171 ? 16.980 -8.833 -11.019 1.00 54.69 171 GLY A CA 1
ATOM 1273 C C . GLY A 1 171 ? 16.997 -7.359 -10.614 1.00 54.69 171 GLY A C 1
ATOM 1274 O O . GLY A 1 171 ? 17.109 -6.482 -11.467 1.00 54.69 171 GLY A O 1
ATOM 1275 N N . ILE A 1 172 ? 16.949 -7.105 -9.306 1.00 57.66 172 ILE A N 1
ATOM 1276 C CA . ILE A 1 172 ? 17.013 -5.763 -8.731 1.00 57.66 172 ILE A CA 1
ATOM 1277 C C . ILE A 1 172 ? 18.450 -5.250 -8.764 1.00 57.66 172 ILE A C 1
ATOM 1279 O O . ILE A 1 172 ? 18.640 -4.098 -9.124 1.00 57.66 172 ILE A O 1
ATOM 1283 N N . ASP A 1 173 ? 19.447 -6.099 -8.504 1.00 58.53 173 ASP A N 1
ATOM 1284 C CA . ASP A 1 173 ? 20.863 -5.742 -8.646 1.00 58.53 173 ASP A CA 1
ATOM 1285 C C . ASP A 1 173 ? 21.188 -5.327 -10.091 1.00 58.53 173 ASP A C 1
ATOM 1287 O O . ASP A 1 173 ? 21.772 -4.271 -10.315 1.00 58.53 173 ASP A O 1
ATOM 1291 N N . ASN A 1 174 ? 20.715 -6.085 -11.088 1.00 60.59 174 ASN A N 1
ATOM 1292 C CA . ASN A 1 174 ? 20.914 -5.754 -12.504 1.00 60.59 174 ASN A CA 1
ATOM 1293 C C . ASN A 1 174 ? 20.217 -4.443 -12.911 1.00 60.59 174 ASN A C 1
ATOM 1295 O O . ASN A 1 174 ? 20.766 -3.647 -13.682 1.00 60.59 174 ASN A O 1
ATOM 1299 N N . MET A 1 175 ? 19.012 -4.194 -12.391 1.00 63.31 175 MET A N 1
ATOM 1300 C CA . MET A 1 175 ? 18.289 -2.945 -12.635 1.00 63.31 175 MET A CA 1
ATOM 1301 C C . MET A 1 175 ? 18.940 -1.759 -11.910 1.00 63.31 175 MET A C 1
ATOM 1303 O O . MET A 1 175 ? 19.094 -0.688 -12.490 1.00 63.31 175 MET A O 1
ATOM 1307 N N . ALA A 1 176 ? 19.375 -1.958 -10.669 1.00 59.66 176 ALA A N 1
ATOM 1308 C CA . ALA A 1 176 ? 20.077 -0.972 -9.867 1.00 59.66 176 ALA A CA 1
ATOM 1309 C C . ALA A 1 176 ? 21.410 -0.568 -10.501 1.00 59.66 176 ALA A C 1
ATOM 1311 O O . ALA A 1 176 ? 21.690 0.624 -10.615 1.00 59.66 176 ALA A O 1
ATOM 1312 N N . SER A 1 177 ? 22.175 -1.542 -10.992 1.00 60.81 177 SER A N 1
ATOM 1313 C CA . SER A 1 177 ? 23.354 -1.322 -11.826 1.00 60.81 177 SER A CA 1
ATOM 1314 C C . SER A 1 177 ? 23.011 -0.471 -13.055 1.00 60.81 177 SER A C 1
ATOM 1316 O O . SER A 1 177 ? 23.652 0.550 -13.298 1.00 60.81 177 SER A O 1
ATOM 1318 N N . SER A 1 178 ? 21.953 -0.813 -13.795 1.00 61.62 178 SER A N 1
ATOM 1319 C CA . SER A 1 178 ? 21.566 -0.073 -15.010 1.00 61.62 178 SER A CA 1
ATOM 1320 C C . SER A 1 178 ? 21.160 1.387 -14.727 1.00 61.62 178 SER A C 1
ATOM 1322 O O . SER A 1 178 ? 21.473 2.283 -15.508 1.00 61.62 178 SER A O 1
ATOM 1324 N N . ILE A 1 179 ? 20.532 1.653 -13.578 1.00 61.78 179 ILE A N 1
ATOM 1325 C CA . ILE A 1 179 ? 20.148 3.007 -13.136 1.00 61.78 179 ILE A CA 1
ATOM 1326 C C . ILE A 1 179 ? 21.370 3.840 -12.730 1.00 61.78 179 ILE A C 1
ATOM 1328 O O . ILE A 1 179 ? 21.462 5.013 -13.088 1.00 61.78 179 ILE A O 1
ATOM 1332 N N . VAL A 1 180 ? 22.329 3.238 -12.017 1.00 56.53 180 VAL A N 1
ATOM 1333 C CA . VAL A 1 180 ? 23.576 3.915 -11.616 1.00 56.53 180 VAL A CA 1
ATOM 1334 C C . VAL A 1 180 ? 24.462 4.225 -12.825 1.00 56.53 180 VAL A C 1
ATOM 1336 O O . VAL A 1 180 ? 25.119 5.262 -12.832 1.00 56.53 180 VAL A O 1
ATOM 1339 N N . SER A 1 181 ? 24.468 3.357 -13.843 1.00 55.22 181 SER A N 1
ATOM 1340 C CA . SER A 1 181 ? 25.280 3.555 -15.051 1.00 55.22 181 SER A CA 1
ATOM 1341 C C . SER A 1 181 ? 24.781 4.705 -15.926 1.00 55.22 181 SER A C 1
ATOM 1343 O O . SER A 1 181 ? 25.572 5.433 -16.518 1.00 55.22 181 SER A O 1
ATOM 1345 N N . SER A 1 182 ? 23.459 4.860 -16.009 1.00 57.31 182 SER A N 1
ATOM 1346 C CA . SER A 1 182 ? 22.828 5.727 -17.001 1.00 57.31 182 SER A CA 1
ATOM 1347 C C . SER A 1 182 ? 22.472 7.123 -16.488 1.00 57.31 182 SER A C 1
ATOM 1349 O O . SER A 1 182 ? 22.498 8.080 -17.255 1.00 57.31 182 SER A O 1
ATOM 1351 N N . GLY A 1 183 ? 22.150 7.273 -15.196 1.00 70.44 183 GLY A N 1
ATOM 1352 C CA . GLY A 1 183 ? 21.647 8.546 -14.664 1.00 70.44 183 GLY A CA 1
ATOM 1353 C C . GLY A 1 183 ? 20.276 8.953 -15.229 1.00 70.44 183 GLY A C 1
ATOM 1354 O O . GLY A 1 183 ? 19.861 10.096 -15.055 1.00 70.44 183 GLY A O 1
ATOM 1355 N N . ASP A 1 184 ? 19.564 8.021 -15.870 1.00 81.31 184 ASP A N 1
ATOM 1356 C CA . ASP A 1 184 ? 18.310 8.270 -16.595 1.00 81.31 184 ASP A CA 1
ATOM 1357 C C . ASP A 1 184 ? 17.063 8.345 -15.688 1.00 81.31 184 ASP A C 1
ATOM 1359 O O . ASP A 1 184 ? 15.949 8.572 -16.162 1.00 81.31 184 ASP A O 1
ATOM 1363 N N . GLY A 1 185 ? 17.228 8.176 -14.373 1.00 85.12 185 GLY A N 1
ATOM 1364 C CA . GLY A 1 185 ? 16.137 8.143 -13.394 1.00 85.12 185 GLY A CA 1
ATOM 1365 C C . GLY A 1 185 ? 15.449 6.778 -13.293 1.00 85.12 185 GLY A C 1
ATOM 1366 O O . GLY A 1 185 ? 15.931 5.774 -13.803 1.00 85.12 185 GLY A O 1
ATOM 1367 N N . CYS A 1 186 ? 14.325 6.695 -12.580 1.00 88.00 186 CYS A N 1
ATOM 1368 C CA . CYS A 1 186 ? 13.539 5.460 -12.461 1.00 88.00 186 CYS A CA 1
ATOM 1369 C C . CYS A 1 186 ? 12.067 5.751 -12.140 1.00 88.00 186 CYS A C 1
ATOM 1371 O O . CYS A 1 186 ? 11.731 6.832 -11.665 1.00 88.00 186 CYS A O 1
ATOM 1373 N N . TYR A 1 187 ? 11.174 4.776 -12.330 1.00 91.62 187 TYR A N 1
ATOM 1374 C CA . TYR A 1 187 ? 9.799 4.869 -11.826 1.00 91.62 187 TYR A CA 1
ATOM 1375 C C . TYR A 1 187 ? 9.683 4.285 -10.413 1.00 91.62 187 TYR A C 1
ATOM 1377 O O . TYR A 1 187 ? 10.062 3.137 -10.160 1.00 91.62 187 TYR A O 1
ATOM 1385 N N . ARG A 1 188 ? 9.099 5.061 -9.496 1.00 89.31 188 ARG A N 1
ATOM 1386 C CA . ARG A 1 188 ? 8.811 4.659 -8.114 1.00 89.31 188 ARG A CA 1
ATOM 1387 C C . ARG A 1 188 ? 7.327 4.417 -7.915 1.00 89.31 188 ARG A C 1
ATOM 1389 O O . ARG A 1 188 ? 6.496 5.257 -8.248 1.00 89.31 188 ARG A O 1
ATOM 1396 N N . CYS A 1 189 ? 6.992 3.280 -7.330 1.00 92.81 189 CYS A N 1
ATOM 1397 C CA . CYS A 1 189 ? 5.625 2.965 -6.940 1.00 92.81 189 CYS A CA 1
ATOM 1398 C C . CYS A 1 189 ? 5.332 3.527 -5.540 1.00 92.81 189 CYS A C 1
ATOM 1400 O O . CYS A 1 189 ? 6.220 4.053 -4.859 1.00 92.81 189 CYS A O 1
ATOM 1402 N N . LYS A 1 190 ? 4.072 3.465 -5.095 1.00 93.56 190 LYS A N 1
ATOM 1403 C CA . LYS A 1 190 ? 3.692 4.048 -3.801 1.00 93.56 190 LYS A CA 1
ATOM 1404 C C . LYS A 1 190 ? 4.404 3.354 -2.642 1.00 93.56 190 LYS A C 1
ATOM 1406 O O . LYS A 1 190 ? 4.917 2.244 -2.769 1.00 93.56 190 LYS A O 1
ATOM 1411 N N . ASN A 1 191 ? 4.421 4.038 -1.499 1.00 91.88 191 ASN A N 1
ATOM 1412 C CA . ASN A 1 191 ? 4.945 3.523 -0.232 1.00 91.88 191 ASN A CA 1
ATOM 1413 C C . ASN A 1 191 ? 6.368 2.955 -0.330 1.00 91.88 191 ASN A C 1
ATOM 1415 O O . ASN A 1 191 ? 6.718 1.988 0.340 1.00 91.88 191 ASN A O 1
ATOM 1419 N N . GLY A 1 192 ? 7.185 3.573 -1.182 1.00 84.62 192 GLY A N 1
ATOM 1420 C CA . GLY A 1 192 ? 8.576 3.199 -1.372 1.00 84.62 192 GLY A CA 1
ATOM 1421 C C . GLY A 1 192 ? 8.807 2.081 -2.381 1.00 84.62 192 GLY A C 1
ATOM 1422 O O . GLY A 1 192 ? 9.960 1.718 -2.533 1.00 84.62 192 GLY A O 1
ATOM 1423 N N . GLY A 1 193 ? 7.790 1.567 -3.083 1.00 87.81 193 GLY A N 1
ATOM 1424 C CA . GLY A 1 193 ? 7.969 0.542 -4.118 1.00 87.81 193 GLY A CA 1
ATOM 1425 C C . GLY A 1 193 ? 8.825 0.992 -5.312 1.00 87.81 193 GLY A C 1
ATOM 1426 O O . GLY A 1 193 ? 8.955 2.187 -5.595 1.00 87.81 193 GLY A O 1
ATOM 1427 N N . LEU A 1 194 ? 9.376 0.025 -6.046 1.00 87.06 194 LEU A N 1
ATOM 1428 C CA . LEU A 1 194 ? 10.217 0.235 -7.230 1.00 87.06 194 LEU A CA 1
ATOM 1429 C C . LEU A 1 194 ? 9.596 -0.451 -8.453 1.00 87.06 194 LEU A C 1
ATOM 1431 O O . LEU A 1 194 ? 9.141 -1.588 -8.351 1.00 87.06 194 LEU A O 1
ATOM 1435 N N . CYS A 1 195 ? 9.585 0.213 -9.607 1.00 90.56 195 CYS A N 1
ATOM 1436 C CA . CYS A 1 195 ? 9.228 -0.438 -10.867 1.00 90.56 195 CYS A CA 1
ATOM 1437 C C . CYS A 1 195 ? 10.319 -1.444 -11.242 1.00 90.56 195 CYS A C 1
ATOM 1439 O O . CYS A 1 195 ? 11.476 -1.059 -11.254 1.00 90.56 195 CYS A O 1
ATOM 1441 N N . VAL A 1 196 ? 9.991 -2.704 -11.526 1.00 87.44 196 VAL A N 1
ATOM 1442 C CA . VAL A 1 196 ? 10.991 -3.749 -11.853 1.00 87.44 196 VAL A CA 1
ATOM 1443 C C . VAL A 1 196 ? 10.798 -4.370 -13.234 1.00 87.44 196 VAL A C 1
ATOM 1445 O O . VAL A 1 196 ? 11.701 -5.015 -13.758 1.00 87.44 196 VAL A O 1
ATOM 1448 N N . ALA A 1 197 ? 9.632 -4.163 -13.839 1.00 91.31 197 ALA A N 1
ATOM 1449 C CA . ALA A 1 197 ? 9.333 -4.486 -15.229 1.00 91.31 197 ALA A CA 1
ATOM 1450 C C . ALA A 1 197 ? 8.179 -3.581 -15.704 1.00 91.31 197 ALA A C 1
ATOM 1452 O O . ALA A 1 197 ? 7.561 -2.928 -14.858 1.00 91.31 197 ALA A O 1
ATOM 1453 N N . PRO A 1 198 ? 7.878 -3.516 -17.015 1.00 95.56 198 PRO A N 1
ATOM 1454 C CA . PRO A 1 198 ? 6.752 -2.735 -17.521 1.00 95.56 198 PRO A CA 1
ATOM 1455 C C . PRO A 1 198 ? 5.466 -3.052 -16.749 1.00 95.56 198 PRO A C 1
ATOM 1457 O O . PRO A 1 198 ? 5.052 -4.208 -16.695 1.00 95.56 198 PRO A O 1
ATOM 1460 N N . ASP A 1 199 ? 4.877 -2.041 -16.111 1.00 96.06 199 ASP A N 1
ATOM 1461 C CA . ASP A 1 199 ? 3.692 -2.147 -15.238 1.00 96.06 199 ASP A CA 1
ATOM 1462 C C . ASP A 1 199 ? 3.814 -3.084 -14.024 1.00 96.06 199 ASP A C 1
ATOM 1464 O O . ASP A 1 199 ? 2.811 -3.383 -13.370 1.00 96.06 199 ASP A O 1
ATOM 1468 N N . VAL A 1 200 ? 5.020 -3.513 -13.654 1.00 93.88 200 VAL A N 1
ATOM 1469 C CA . VAL A 1 200 ? 5.252 -4.386 -12.499 1.00 93.88 200 VAL A CA 1
ATOM 1470 C C . VAL A 1 200 ? 6.010 -3.632 -11.415 1.00 93.88 200 VAL A C 1
ATOM 1472 O O . VAL A 1 200 ? 7.205 -3.356 -11.533 1.00 93.88 200 VAL A O 1
ATOM 1475 N N . CYS A 1 201 ? 5.313 -3.354 -10.317 1.00 92.25 201 CYS A N 1
ATOM 1476 C CA . CYS A 1 201 ? 5.897 -2.808 -9.099 1.00 92.25 201 CYS A CA 1
ATOM 1477 C C . CYS A 1 201 ? 6.377 -3.918 -8.161 1.00 92.25 201 CYS A C 1
ATOM 1479 O O . CYS A 1 201 ? 5.663 -4.886 -7.905 1.00 92.25 201 CYS A O 1
ATOM 1481 N N . SER A 1 202 ? 7.549 -3.716 -7.568 1.00 88.88 202 SER A N 1
ATOM 1482 C CA . SER A 1 202 ? 8.026 -4.461 -6.411 1.00 88.88 202 SER A CA 1
ATOM 1483 C C . SER A 1 202 ? 7.857 -3.613 -5.153 1.00 88.88 202 SER A C 1
ATOM 1485 O O . SER A 1 202 ? 8.378 -2.498 -5.066 1.00 88.88 202 SER A O 1
ATOM 1487 N N . CYS A 1 203 ? 7.074 -4.104 -4.196 1.00 89.94 203 CYS A N 1
ATOM 1488 C CA . CYS A 1 203 ? 6.639 -3.319 -3.043 1.00 89.94 203 CYS A CA 1
ATOM 1489 C C . CYS A 1 203 ? 7.594 -3.420 -1.853 1.00 89.94 203 CYS A C 1
ATOM 1491 O O . CYS A 1 203 ? 8.226 -4.451 -1.625 1.00 89.94 203 CYS A O 1
ATOM 1493 N N . ALA A 1 204 ? 7.649 -2.345 -1.063 1.00 87.06 204 ALA A N 1
ATOM 1494 C CA . ALA A 1 204 ? 8.337 -2.339 0.223 1.00 87.06 204 ALA A CA 1
ATOM 1495 C C . ALA A 1 204 ? 7.712 -3.338 1.198 1.00 87.06 204 ALA A C 1
ATOM 1497 O O . ALA A 1 204 ? 6.524 -3.666 1.106 1.00 87.06 204 ALA A O 1
ATOM 1498 N N . GLN A 1 205 ? 8.515 -3.797 2.159 1.00 84.81 205 GLN A N 1
ATOM 1499 C CA . GLN A 1 205 ? 8.059 -4.722 3.190 1.00 84.81 205 GLN A CA 1
ATOM 1500 C C . GLN A 1 205 ? 6.773 -4.214 3.863 1.00 84.81 205 GLN A C 1
ATOM 1502 O O . GLN A 1 205 ? 6.690 -3.076 4.325 1.00 84.81 205 GLN A O 1
ATOM 1507 N N . GLY A 1 206 ? 5.763 -5.084 3.927 1.00 89.56 206 GLY A N 1
ATOM 1508 C CA . GLY A 1 206 ? 4.465 -4.753 4.511 1.00 89.56 206 GLY A CA 1
ATOM 1509 C C . GLY A 1 206 ? 3.480 -4.073 3.556 1.00 89.56 206 GLY A C 1
ATOM 1510 O O . GLY A 1 206 ? 2.390 -3.724 3.998 1.00 89.56 206 GLY A O 1
ATOM 1511 N N . TRP A 1 207 ? 3.807 -3.919 2.272 1.00 92.88 207 TRP A N 1
ATOM 1512 C CA . TRP A 1 207 ? 2.907 -3.392 1.241 1.00 92.88 207 TRP A CA 1
ATOM 1513 C C . TRP A 1 207 ? 2.701 -4.389 0.099 1.00 92.88 207 TRP A C 1
ATOM 1515 O O . TRP A 1 207 ? 3.549 -5.231 -0.186 1.00 92.88 207 TRP A O 1
ATOM 1525 N N . THR A 1 208 ? 1.553 -4.290 -0.563 1.00 92.75 208 THR A N 1
ATOM 1526 C CA . THR A 1 208 ? 1.149 -5.131 -1.691 1.00 92.75 208 THR A CA 1
ATOM 1527 C C . THR A 1 208 ? 0.209 -4.375 -2.642 1.00 92.75 208 THR A C 1
ATOM 1529 O O . THR A 1 208 ? -0.097 -3.194 -2.445 1.00 92.75 208 THR A O 1
ATOM 1532 N N . GLY A 1 209 ? -0.259 -5.065 -3.682 1.00 93.31 209 GLY A N 1
ATOM 1533 C CA . GLY A 1 209 ? -1.087 -4.522 -4.756 1.00 93.31 209 GLY A CA 1
ATOM 1534 C C . GLY A 1 209 ? -0.269 -4.059 -5.962 1.00 93.31 209 GLY A C 1
ATOM 1535 O O . GLY A 1 209 ? 0.948 -3.913 -5.885 1.00 93.31 209 GLY A O 1
ATOM 1536 N N . PHE A 1 210 ? -0.952 -3.817 -7.083 1.00 94.38 210 PHE A N 1
ATOM 1537 C CA . PHE A 1 210 ? -0.313 -3.483 -8.364 1.00 94.38 210 PHE A CA 1
ATOM 1538 C C . PHE A 1 210 ? 0.465 -2.153 -8.338 1.00 94.38 210 PHE A C 1
ATOM 1540 O O . PHE A 1 210 ? 1.384 -1.964 -9.132 1.00 94.38 210 PHE A O 1
ATOM 1547 N N . ASP A 1 211 ? 0.108 -1.240 -7.430 1.00 95.12 211 ASP A N 1
ATOM 1548 C CA . ASP A 1 211 ? 0.734 0.073 -7.225 1.00 95.12 211 ASP A CA 1
ATOM 1549 C C . ASP A 1 211 ? 1.370 0.235 -5.833 1.00 95.12 211 ASP A C 1
ATOM 1551 O O . ASP A 1 211 ? 1.775 1.341 -5.469 1.00 95.12 211 ASP A O 1
ATOM 1555 N N . CYS A 1 212 ? 1.450 -0.847 -5.049 1.00 94.69 212 CYS A N 1
ATOM 1556 C CA . CYS A 1 212 ? 1.938 -0.865 -3.666 1.00 94.69 212 CYS A CA 1
ATOM 1557 C C . CYS A 1 212 ? 1.130 -0.008 -2.675 1.00 94.69 212 CYS A C 1
ATOM 1559 O O . CYS A 1 212 ? 1.652 0.408 -1.639 1.00 94.69 212 CYS A O 1
ATOM 1561 N N . SER A 1 213 ? -0.146 0.272 -2.965 1.00 94.56 213 SER A N 1
ATOM 1562 C CA . SER A 1 213 ? -1.023 1.057 -2.081 1.00 94.56 213 SER A CA 1
ATOM 1563 C C . SER A 1 213 ? -1.693 0.258 -0.962 1.00 94.56 213 SER A C 1
ATOM 1565 O O . SER A 1 213 ? -2.233 0.863 -0.037 1.00 94.56 213 SER A O 1
ATOM 1567 N N . THR A 1 214 ? -1.684 -1.076 -1.024 1.00 92.81 214 THR A N 1
ATOM 1568 C CA . THR A 1 214 ? -2.421 -1.916 -0.071 1.00 92.81 214 THR A CA 1
ATOM 1569 C C . THR A 1 214 ? -1.495 -2.368 1.057 1.00 92.81 214 THR A C 1
ATOM 1571 O O . THR A 1 214 ? -0.511 -3.052 0.781 1.00 92.81 214 THR A O 1
ATOM 1574 N N . PRO A 1 215 ? -1.754 -2.009 2.323 1.00 94.44 215 PRO A N 1
ATOM 1575 C CA . PRO A 1 215 ? -0.935 -2.473 3.434 1.00 94.44 215 PRO A CA 1
ATOM 1576 C C . PRO A 1 215 ? -1.226 -3.942 3.766 1.00 94.44 215 PRO A C 1
ATOM 1578 O O . PRO A 1 215 ? -2.361 -4.409 3.681 1.00 94.44 215 PRO A O 1
ATOM 1581 N N . ILE A 1 216 ? -0.194 -4.661 4.197 1.00 92.56 216 ILE A N 1
ATOM 1582 C CA . ILE A 1 216 ? -0.281 -6.025 4.711 1.00 92.56 216 ILE A CA 1
ATOM 1583 C C . ILE A 1 216 ? -0.417 -5.946 6.233 1.00 92.56 216 ILE A C 1
ATOM 1585 O O . ILE A 1 216 ? 0.479 -5.478 6.943 1.00 92.56 216 ILE A O 1
ATOM 1589 N N . CYS A 1 217 ? -1.540 -6.437 6.748 1.00 91.31 217 CYS A N 1
ATOM 1590 C CA . CYS A 1 217 ? -1.741 -6.648 8.175 1.00 91.31 217 CYS A CA 1
ATOM 1591 C C . CYS A 1 217 ? -1.703 -8.143 8.456 1.00 91.31 217 CYS A C 1
ATOM 1593 O O . CYS A 1 217 ? -2.727 -8.809 8.431 1.00 91.31 217 CYS A O 1
ATOM 1595 N N . GLU A 1 218 ? -0.513 -8.665 8.727 1.00 92.31 218 GLU A N 1
ATOM 1596 C CA . GLU A 1 218 ? -0.321 -10.060 9.105 1.00 92.31 218 GLU A CA 1
ATOM 1597 C C . GLU A 1 218 ? 0.448 -10.107 10.423 1.00 92.31 218 GLU A C 1
ATOM 1599 O O . GLU A 1 218 ? 1.526 -9.525 10.562 1.00 92.31 218 GLU A O 1
ATOM 1604 N N . LEU A 1 219 ? -0.117 -10.780 11.423 1.00 90.62 219 LEU A N 1
ATOM 1605 C CA . LEU A 1 219 ? 0.568 -10.973 12.693 1.00 90.62 219 LEU A CA 1
ATOM 1606 C C . LEU A 1 219 ? 1.618 -12.077 12.558 1.00 90.62 219 LEU A C 1
ATOM 1608 O O . LEU A 1 219 ? 1.412 -13.115 11.918 1.00 90.62 219 LEU A O 1
ATOM 1612 N N . SER A 1 220 ? 2.748 -11.893 13.241 1.00 89.38 220 SER A N 1
ATOM 1613 C CA . SER A 1 220 ? 3.736 -12.962 13.357 1.00 89.38 220 SER A CA 1
ATOM 1614 C C . SER A 1 220 ? 3.145 -14.144 14.132 1.00 89.38 220 SER A C 1
ATOM 1616 O O . SER A 1 220 ? 2.280 -13.986 15.002 1.00 89.38 220 SER A O 1
ATOM 1618 N N . LYS A 1 221 ? 3.635 -15.358 13.859 1.00 91.19 221 LYS A N 1
ATOM 1619 C CA . LYS A 1 221 ? 3.198 -16.558 14.594 1.00 91.19 221 LYS A CA 1
ATOM 1620 C C . LYS A 1 221 ? 3.450 -16.433 16.101 1.00 91.19 221 LYS A C 1
ATOM 1622 O O . LYS A 1 221 ? 2.629 -16.892 16.887 1.00 91.19 221 LYS A O 1
ATOM 1627 N N . ALA A 1 222 ? 4.533 -15.763 16.502 1.00 87.75 222 ALA A N 1
ATOM 1628 C CA . ALA A 1 222 ? 4.851 -15.507 17.907 1.00 87.75 222 ALA A CA 1
ATOM 1629 C C . ALA A 1 222 ? 3.819 -14.585 18.582 1.00 87.75 222 ALA A C 1
ATOM 1631 O O . ALA A 1 222 ? 3.331 -14.906 19.665 1.00 87.75 222 ALA A O 1
ATOM 1632 N N . VAL A 1 223 ? 3.433 -13.486 17.922 1.00 86.06 223 VAL A N 1
ATOM 1633 C CA . VAL A 1 223 ? 2.390 -12.572 18.428 1.00 86.06 223 VAL A CA 1
ATOM 1634 C C . VAL A 1 223 ? 1.026 -13.263 18.437 1.00 86.06 223 VAL A C 1
ATOM 1636 O O . VAL A 1 223 ? 0.269 -13.166 19.395 1.00 86.06 223 VAL A O 1
ATOM 1639 N N . THR A 1 224 ? 0.722 -14.051 17.411 1.00 89.75 224 THR A N 1
ATOM 1640 C CA . THR A 1 224 ? -0.531 -14.819 17.361 1.00 89.75 224 THR A CA 1
ATOM 1641 C C . THR A 1 224 ? -0.606 -15.844 18.493 1.00 89.75 224 THR A C 1
ATOM 1643 O O . THR A 1 224 ? -1.659 -16.021 19.102 1.00 89.75 224 THR A O 1
ATOM 1646 N N . ALA A 1 225 ? 0.514 -16.492 18.825 1.00 89.00 225 ALA A N 1
ATOM 1647 C CA . ALA A 1 225 ? 0.592 -17.428 19.940 1.00 89.00 225 ALA A CA 1
ATOM 1648 C C . ALA A 1 225 ? 0.389 -16.740 21.299 1.00 89.00 225 ALA A C 1
ATOM 1650 O O . ALA A 1 225 ? -0.316 -17.293 22.145 1.00 89.00 225 ALA A O 1
ATOM 1651 N N . SER A 1 226 ? 0.940 -15.537 21.506 1.00 88.06 226 SER A N 1
ATOM 1652 C CA . SER A 1 226 ? 0.744 -14.793 22.760 1.00 88.06 226 SER A CA 1
ATOM 1653 C C . SER A 1 226 ? -0.696 -14.300 22.931 1.00 88.06 226 SER A C 1
ATOM 1655 O O . SER A 1 226 ? -1.208 -14.265 24.049 1.00 88.06 226 SER A O 1
ATOM 1657 N N . VAL A 1 227 ? -1.377 -13.985 21.827 1.00 87.44 227 VAL A N 1
ATOM 1658 C CA . VAL A 1 227 ? -2.744 -13.442 21.836 1.00 87.44 227 VAL A CA 1
ATOM 1659 C C . VAL A 1 227 ? -3.813 -14.538 21.749 1.00 87.44 227 VAL A C 1
ATOM 1661 O O . VAL A 1 227 ? -4.972 -14.297 22.091 1.00 87.44 227 VAL A O 1
ATOM 1664 N N . ARG A 1 228 ? -3.440 -15.776 21.399 1.00 89.38 228 ARG A N 1
ATOM 1665 C CA . ARG A 1 228 ? -4.333 -16.947 21.297 1.00 89.38 228 ARG A CA 1
ATOM 1666 C C . ARG A 1 228 ? -5.365 -17.076 22.437 1.00 89.38 228 ARG A C 1
ATOM 1668 O O . ARG A 1 228 ? -6.524 -17.350 22.117 1.00 89.38 228 ARG A O 1
ATOM 1675 N N . PRO A 1 229 ? -5.044 -16.835 23.728 1.00 88.81 229 PRO A N 1
ATOM 1676 C CA . PRO A 1 229 ? -6.035 -16.905 24.810 1.00 88.81 229 PRO A CA 1
ATOM 1677 C C . PRO A 1 229 ? -7.220 -15.935 24.658 1.00 88.81 229 PRO A C 1
ATOM 1679 O O . PRO A 1 229 ? -8.308 -16.212 25.156 1.00 88.81 229 PRO A O 1
ATOM 1682 N N . THR A 1 230 ? -7.031 -14.819 23.952 1.00 87.56 230 THR A N 1
ATOM 1683 C CA . THR A 1 230 ? -8.056 -13.782 23.722 1.00 87.56 230 THR A CA 1
ATOM 1684 C C . THR A 1 230 ? -8.916 -14.031 22.478 1.00 87.56 230 THR A C 1
ATOM 1686 O O . THR A 1 230 ? -9.935 -13.371 22.291 1.00 87.56 230 THR A O 1
ATOM 1689 N N . LEU A 1 231 ? -8.564 -15.019 21.646 1.00 88.69 231 LEU A N 1
ATOM 1690 C CA . LEU A 1 231 ? -9.352 -15.393 20.465 1.00 88.69 231 LEU A CA 1
ATOM 1691 C C . LEU A 1 231 ? -10.552 -16.279 20.820 1.00 88.69 231 LEU A C 1
ATOM 1693 O O . LEU A 1 231 ? -11.490 -16.408 20.029 1.00 88.69 231 LEU A O 1
ATOM 1697 N N . PHE A 1 232 ? -10.539 -16.875 22.020 1.00 87.44 232 PHE A N 1
ATOM 1698 C CA . PHE A 1 232 ? -11.606 -17.734 22.544 1.00 87.44 232 PHE A CA 1
ATOM 1699 C C . PHE A 1 232 ? -12.063 -18.791 21.526 1.00 87.44 232 PHE A C 1
ATOM 1701 O O . PHE A 1 232 ? -13.261 -19.017 21.325 1.00 87.44 232 PHE A O 1
ATOM 1708 N N . THR A 1 233 ? -11.099 -19.403 20.839 1.00 88.25 233 THR A N 1
ATOM 1709 C CA . THR A 1 233 ? -11.325 -20.461 19.860 1.00 88.25 233 THR A CA 1
ATOM 1710 C C . THR A 1 233 ? -10.224 -21.510 19.957 1.00 88.25 233 THR A C 1
ATOM 1712 O O . THR A 1 233 ? -9.076 -21.188 20.251 1.00 88.25 233 THR A O 1
ATOM 1715 N N . VAL A 1 234 ? -10.598 -22.768 19.737 1.00 90.69 234 VAL A N 1
ATOM 1716 C CA . VAL A 1 234 ? -9.679 -23.913 19.631 1.00 90.69 234 VAL A CA 1
ATOM 1717 C C . VAL A 1 234 ? -9.421 -24.302 18.172 1.00 90.69 234 VAL A C 1
ATOM 1719 O O . VAL A 1 234 ? -8.666 -25.226 17.903 1.00 90.69 234 VAL A O 1
ATOM 1722 N N . ASP A 1 235 ? -10.088 -23.625 17.238 1.00 93.62 235 ASP A N 1
ATOM 1723 C CA . ASP A 1 235 ? -10.031 -23.911 15.812 1.00 93.62 235 ASP A CA 1
ATOM 1724 C C . ASP A 1 235 ? -8.825 -23.202 15.188 1.00 93.62 235 ASP A C 1
ATOM 1726 O O . ASP A 1 235 ? -8.796 -21.974 15.082 1.00 93.62 235 ASP A O 1
ATOM 1730 N N . GLU A 1 236 ? -7.832 -23.985 14.773 1.00 94.00 236 GLU A N 1
ATOM 1731 C CA . GLU A 1 236 ? -6.595 -23.484 14.169 1.00 94.00 236 GLU A CA 1
ATOM 1732 C C . GLU A 1 236 ? -6.846 -22.716 12.863 1.00 94.00 236 GLU A C 1
ATOM 1734 O O . GLU A 1 236 ? -6.125 -21.761 12.576 1.00 94.00 236 GLU A O 1
ATOM 1739 N N . LEU A 1 237 ? -7.907 -23.038 12.110 1.00 93.00 237 LEU A N 1
ATOM 1740 C CA . LEU A 1 237 ? -8.258 -22.279 10.905 1.00 93.00 237 LEU A CA 1
ATOM 1741 C C . LEU A 1 237 ? -8.695 -20.858 11.261 1.00 93.00 237 LEU A C 1
ATOM 1743 O O . LEU A 1 237 ? -8.324 -19.908 10.580 1.00 93.00 237 LEU A O 1
ATOM 1747 N N . LYS A 1 238 ? -9.439 -20.681 12.358 1.00 92.00 238 LYS A N 1
ATOM 1748 C CA . LYS A 1 238 ? -9.846 -19.346 12.829 1.00 92.00 238 LYS A CA 1
ATOM 1749 C C . LYS A 1 238 ? -8.674 -18.553 13.389 1.00 92.00 238 LYS A C 1
ATOM 1751 O O . LYS A 1 238 ? -8.658 -17.332 13.253 1.00 92.00 238 LYS A O 1
ATOM 1756 N N . VAL A 1 239 ? -7.708 -19.233 14.008 1.00 93.56 239 VAL A N 1
ATOM 1757 C CA . VAL A 1 239 ? -6.457 -18.606 14.455 1.00 93.56 239 VAL A CA 1
ATOM 1758 C C . VAL A 1 239 ? -5.650 -18.123 13.252 1.00 93.56 239 VAL A C 1
ATOM 1760 O O . VAL A 1 239 ? -5.151 -17.002 13.279 1.00 93.56 239 VAL A O 1
ATOM 1763 N N . GLU A 1 240 ? -5.570 -18.922 12.189 1.00 93.50 240 GLU A N 1
ATOM 1764 C CA . GLU A 1 240 ? -4.859 -18.546 10.967 1.00 93.50 240 GLU A CA 1
ATOM 1765 C C . GLU A 1 240 ? -5.561 -17.405 10.220 1.00 93.50 240 GLU A C 1
ATOM 1767 O O . GLU A 1 240 ? -4.908 -16.438 9.842 1.00 93.50 240 GLU A O 1
ATOM 1772 N N . VAL A 1 241 ? -6.893 -17.439 10.106 1.00 93.50 241 VAL A N 1
ATOM 1773 C CA . VAL A 1 241 ? -7.671 -16.325 9.534 1.00 93.50 241 VAL A CA 1
ATOM 1774 C C . VAL A 1 241 ? -7.458 -15.037 10.330 1.00 93.50 241 VAL A C 1
ATOM 1776 O O . VAL A 1 241 ? -7.251 -13.981 9.742 1.00 93.50 241 VAL A O 1
ATOM 1779 N N . PHE A 1 242 ? -7.454 -15.110 11.665 1.00 94.12 242 PHE A N 1
ATOM 1780 C CA . PHE A 1 242 ? -7.130 -13.954 12.505 1.00 94.12 242 PHE A CA 1
ATOM 1781 C C . PHE A 1 242 ? -5.692 -13.465 12.290 1.00 94.12 242 PHE A C 1
ATOM 1783 O O . PHE A 1 242 ? -5.435 -12.267 12.324 1.00 94.12 242 PHE A O 1
ATOM 1790 N N . ARG A 1 243 ? -4.744 -14.378 12.069 1.00 94.31 243 ARG A N 1
ATOM 1791 C CA . ARG A 1 243 ? -3.346 -14.030 11.824 1.00 94.31 243 ARG A CA 1
ATOM 1792 C C . ARG A 1 243 ? -3.177 -13.233 10.532 1.00 94.31 243 ARG A C 1
ATOM 1794 O O . ARG A 1 243 ? -2.401 -12.280 10.529 1.00 94.31 243 ARG A O 1
ATOM 1801 N N . THR A 1 244 ? -3.880 -13.619 9.470 1.00 93.81 244 THR A N 1
ATOM 1802 C CA . THR A 1 244 ? -3.806 -12.978 8.147 1.00 93.81 244 THR A CA 1
ATOM 1803 C C . THR A 1 244 ? -4.751 -11.784 7.980 1.00 93.81 244 THR A C 1
ATOM 1805 O O . THR A 1 244 ? -4.528 -10.967 7.097 1.00 93.81 244 THR A O 1
ATOM 1808 N N . ASP A 1 245 ? -5.797 -11.672 8.806 1.00 94.94 245 ASP A N 1
ATOM 1809 C CA . ASP A 1 245 ? -6.707 -10.516 8.871 1.00 94.94 245 ASP A CA 1
ATOM 1810 C C . ASP A 1 245 ? -7.010 -10.135 10.339 1.00 94.94 245 ASP A C 1
ATOM 1812 O O . ASP A 1 245 ? -8.124 -10.325 10.844 1.00 94.94 245 ASP A O 1
ATOM 1816 N N . PRO A 1 246 ? -6.026 -9.583 11.072 1.00 95.62 246 PRO A N 1
ATOM 1817 C CA . PRO A 1 246 ? -6.188 -9.232 12.481 1.00 95.62 246 PRO A CA 1
ATOM 1818 C C . PRO A 1 246 ? -7.111 -8.023 12.675 1.00 95.62 246 PRO A C 1
ATOM 1820 O O . PRO A 1 246 ? -7.699 -7.851 13.748 1.00 95.62 246 PRO A O 1
ATOM 1823 N N . CYS A 1 247 ? -7.261 -7.184 11.646 1.00 96.00 247 CYS A N 1
ATOM 1824 C CA . CYS A 1 247 ? -8.168 -6.039 11.655 1.00 96.00 247 CYS A CA 1
ATOM 1825 C C . CYS A 1 247 ? -9.629 -6.443 11.398 1.00 96.00 247 CYS A C 1
ATOM 1827 O O . CYS A 1 247 ? -10.520 -5.617 11.596 1.00 96.00 247 CYS A O 1
ATOM 1829 N N . GLY A 1 248 ? -9.889 -7.682 10.966 1.00 95.00 248 GLY A N 1
ATOM 1830 C CA . GLY A 1 248 ? -11.230 -8.159 10.641 1.00 95.00 248 GLY A CA 1
ATOM 1831 C C . GLY A 1 248 ? -11.867 -7.382 9.488 1.00 95.00 248 GLY A C 1
ATOM 1832 O O . GLY A 1 248 ? -13.064 -7.079 9.559 1.00 95.00 248 GLY A O 1
ATOM 1833 N N . THR A 1 249 ? -11.080 -7.038 8.464 1.00 93.69 249 THR A N 1
ATOM 1834 C CA . THR A 1 249 ? -11.531 -6.355 7.235 1.00 93.69 249 THR A CA 1
ATOM 1835 C C . THR A 1 249 ? -12.660 -7.118 6.553 1.00 93.69 249 THR A 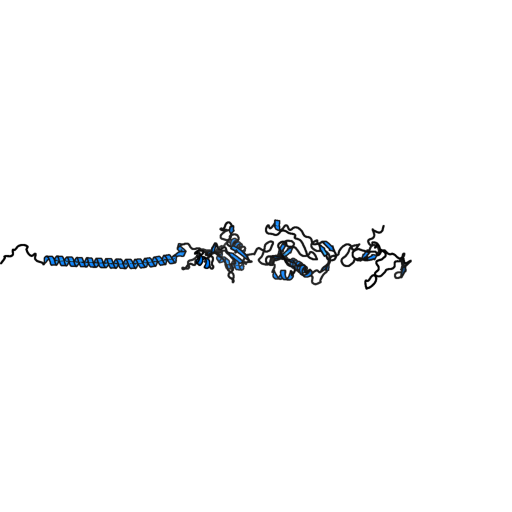C 1
ATOM 1837 O O . THR A 1 249 ? -13.671 -6.530 6.159 1.00 93.69 249 THR A O 1
ATOM 1840 N N . GLU A 1 250 ? -12.562 -8.446 6.541 1.00 91.31 250 GLU A N 1
ATOM 1841 C CA . GLU A 1 250 ? -13.576 -9.330 5.972 1.00 91.31 250 GLU A CA 1
ATOM 1842 C C . GLU A 1 250 ? -14.687 -9.699 6.973 1.00 91.31 250 GLU A C 1
ATOM 1844 O O . GLU A 1 250 ? -15.493 -10.599 6.743 1.00 91.31 250 GLU A O 1
ATOM 1849 N N . GLY A 1 251 ? -14.775 -8.969 8.089 1.00 89.25 251 GLY A N 1
ATOM 1850 C CA . GLY A 1 251 ? -15.780 -9.151 9.135 1.00 89.25 251 GLY A CA 1
ATOM 1851 C C . GLY A 1 251 ? -15.318 -10.012 10.308 1.00 89.25 251 GLY A C 1
ATOM 1852 O O . GLY A 1 251 ? -15.962 -9.994 11.358 1.00 89.25 251 GLY A O 1
ATOM 1853 N N . GLY A 1 252 ? -14.193 -10.724 10.187 1.00 89.19 252 GLY A N 1
ATOM 1854 C CA . GLY A 1 252 ? -13.588 -11.529 11.255 1.00 89.19 252 GLY A CA 1
ATOM 1855 C C . GLY A 1 252 ? -14.596 -12.395 12.035 1.00 89.19 252 GLY A C 1
ATOM 1856 O O . GLY A 1 252 ? -15.548 -12.939 11.483 1.00 89.19 252 GLY A O 1
ATOM 1857 N N . ARG A 1 253 ? -14.418 -12.499 13.361 1.00 88.38 253 ARG A N 1
ATOM 1858 C CA . ARG A 1 253 ? -15.329 -13.229 14.274 1.00 88.38 253 ARG A CA 1
ATOM 1859 C C . ARG A 1 253 ? -16.796 -12.769 14.243 1.00 88.38 253 ARG A C 1
ATOM 1861 O O . ARG A 1 253 ? -17.687 -13.580 14.478 1.00 88.38 253 ARG A O 1
ATOM 1868 N N . TRP A 1 254 ? -17.030 -11.476 14.052 1.00 91.12 254 TRP A N 1
ATOM 1869 C CA . TRP A 1 254 ? -18.330 -10.827 14.252 1.00 91.12 254 TRP A CA 1
ATOM 1870 C C . TRP A 1 254 ? -19.147 -10.649 12.963 1.00 91.12 254 TRP A C 1
ATOM 1872 O O . TRP A 1 254 ? -20.307 -10.253 13.045 1.00 91.12 254 TRP A O 1
ATOM 1882 N N . GLY A 1 255 ? -18.578 -10.995 11.806 1.00 91.94 255 GLY A N 1
ATOM 1883 C CA . GLY A 1 255 ? -19.178 -10.770 10.493 1.00 91.94 255 GLY A CA 1
ATOM 1884 C C . GLY A 1 255 ? -19.057 -9.320 10.016 1.00 91.94 255 GLY A C 1
ATOM 1885 O O . GLY A 1 255 ? -18.548 -8.449 10.723 1.00 91.94 255 GLY A O 1
ATOM 1886 N N . LYS A 1 256 ? -19.508 -9.073 8.783 1.00 93.25 256 LYS A N 1
ATOM 1887 C CA . LYS A 1 256 ? -19.662 -7.716 8.244 1.00 93.25 256 LYS A CA 1
ATOM 1888 C C . LYS A 1 256 ? -20.999 -7.135 8.693 1.00 93.25 256 LYS A C 1
ATOM 1890 O O . LYS A 1 256 ? -21.997 -7.850 8.772 1.00 93.25 256 LYS A O 1
ATOM 1895 N N . GLU A 1 257 ? -21.018 -5.839 8.955 1.00 89.31 257 GLU A N 1
ATOM 1896 C CA . GLU A 1 257 ? -22.216 -5.085 9.307 1.00 89.31 257 GLU A CA 1
ATOM 1897 C C . GLU A 1 257 ? -22.463 -3.986 8.269 1.00 89.31 257 GLU A C 1
ATOM 1899 O O . GLU A 1 257 ? -21.522 -3.422 7.717 1.00 89.31 257 GLU A O 1
ATOM 1904 N N . GLU A 1 258 ? -23.725 -3.668 7.994 1.00 90.25 258 GLU A N 1
ATOM 1905 C CA . GLU A 1 258 ? -24.071 -2.557 7.108 1.00 90.25 258 GLU A CA 1
ATOM 1906 C C . GLU A 1 258 ? -24.152 -1.253 7.911 1.00 90.25 258 GLU A C 1
ATOM 1908 O O . GLU A 1 258 ? -24.974 -1.114 8.819 1.00 90.25 258 GLU A O 1
ATOM 1913 N N . VAL A 1 259 ? -23.297 -0.286 7.582 1.00 83.88 259 VAL A N 1
ATOM 1914 C CA . VAL A 1 259 ? -23.278 1.042 8.206 1.00 83.88 259 VAL A CA 1
ATOM 1915 C C . VAL A 1 259 ? -23.287 2.089 7.100 1.00 83.88 259 VAL A C 1
ATOM 1917 O O . VAL A 1 259 ? -22.404 2.112 6.248 1.00 83.88 259 VAL A O 1
ATOM 1920 N N . ASN A 1 260 ? -24.302 2.958 7.100 1.00 85.56 260 ASN A N 1
ATOM 1921 C CA . ASN A 1 260 ? -24.511 3.989 6.072 1.00 85.56 260 ASN A CA 1
ATOM 1922 C C . ASN A 1 260 ? -24.561 3.440 4.626 1.00 85.56 260 ASN A C 1
ATOM 1924 O O . ASN A 1 260 ? -24.080 4.093 3.705 1.00 85.56 260 ASN A O 1
ATOM 1928 N N . GLY A 1 261 ? -25.129 2.244 4.424 1.00 86.62 261 GLY A N 1
ATOM 1929 C CA . GLY A 1 261 ? -25.245 1.604 3.105 1.00 86.62 261 GLY A CA 1
ATOM 1930 C C . GLY A 1 261 ? -23.975 0.901 2.611 1.00 86.62 261 GLY A C 1
ATOM 1931 O O . GLY A 1 261 ? -23.939 0.438 1.474 1.00 86.62 261 GLY A O 1
ATOM 1932 N N . ALA A 1 262 ? -22.930 0.816 3.443 1.00 87.75 262 ALA A N 1
ATOM 1933 C CA . ALA A 1 262 ? -21.702 0.089 3.143 1.00 87.75 262 ALA A CA 1
ATOM 1934 C C . ALA A 1 262 ? -21.541 -1.120 4.075 1.00 87.75 262 ALA A C 1
ATOM 1936 O O . ALA A 1 262 ? -21.689 -0.999 5.291 1.00 87.75 262 ALA A O 1
ATOM 1937 N N . LEU A 1 263 ? -21.201 -2.281 3.507 1.00 92.62 263 LEU A N 1
ATOM 1938 C CA . LEU A 1 263 ? -20.817 -3.474 4.264 1.00 92.62 263 LEU A CA 1
ATOM 1939 C C . LEU A 1 263 ? -19.386 -3.315 4.779 1.00 92.62 263 LEU A C 1
ATOM 1941 O O . LEU A 1 263 ? -18.436 -3.327 3.996 1.00 92.62 263 LEU A O 1
ATOM 1945 N N . ILE A 1 264 ? -19.236 -3.193 6.094 1.00 92.00 264 ILE A N 1
ATOM 1946 C CA . ILE A 1 264 ? -17.956 -2.960 6.757 1.00 92.00 264 ILE A CA 1
ATOM 1947 C C . ILE A 1 264 ? -17.627 -4.057 7.767 1.00 92.00 264 ILE A C 1
ATOM 1949 O O . ILE A 1 264 ? -18.504 -4.617 8.423 1.00 92.00 264 ILE A O 1
ATOM 1953 N N . GLY A 1 265 ? -16.339 -4.378 7.871 1.00 94.31 265 GLY A N 1
ATOM 1954 C CA . GLY A 1 265 ? -15.813 -5.294 8.874 1.00 94.31 265 GLY A CA 1
ATOM 1955 C C . GLY A 1 265 ? -15.591 -4.632 10.237 1.00 94.31 265 GLY A C 1
ATOM 1956 O O . GLY A 1 265 ? -16.134 -3.574 10.554 1.00 94.31 265 GLY A O 1
ATOM 1957 N N . GLN A 1 266 ? -14.751 -5.261 11.052 1.00 95.25 266 GLN A N 1
ATOM 1958 C CA . GLN A 1 266 ? -14.416 -4.799 12.407 1.00 95.25 266 GLN A CA 1
ATOM 1959 C C . GLN A 1 266 ? -13.447 -3.615 12.405 1.00 95.25 266 GLN A C 1
ATOM 1961 O O . GLN A 1 266 ? -13.372 -2.864 13.376 1.00 95.25 266 GLN A O 1
ATOM 1966 N N . GLY A 1 267 ? -12.702 -3.450 11.321 1.00 94.50 267 GLY A N 1
ATOM 1967 C CA . GLY A 1 267 ? -11.714 -2.408 11.121 1.00 94.50 267 GLY A CA 1
ATOM 1968 C C . GLY A 1 267 ? -11.075 -2.550 9.748 1.00 94.50 267 GLY A C 1
ATOM 1969 O O . GLY A 1 267 ? -11.394 -3.468 8.992 1.00 94.50 267 GLY A O 1
ATOM 1970 N N . ASN A 1 268 ? -10.168 -1.639 9.424 1.00 94.19 268 ASN A N 1
ATOM 1971 C CA . ASN A 1 268 ? -9.368 -1.700 8.209 1.00 94.19 268 ASN A CA 1
ATOM 1972 C C . ASN A 1 268 ? -7.872 -1.689 8.520 1.00 94.19 268 ASN A C 1
ATOM 1974 O O . ASN A 1 268 ? -7.424 -1.082 9.492 1.00 94.19 268 ASN A O 1
ATOM 1978 N N . CYS A 1 269 ? -7.101 -2.361 7.669 1.00 94.06 269 CYS A N 1
ATOM 1979 C CA . CYS A 1 269 ? -5.653 -2.220 7.648 1.00 94.06 269 CYS A CA 1
ATOM 1980 C C . CYS A 1 269 ? -5.319 -0.876 6.989 1.00 94.06 269 CYS A C 1
ATOM 1982 O O . CYS A 1 269 ? -5.634 -0.679 5.815 1.00 94.06 269 CYS A O 1
ATOM 1984 N N . THR A 1 270 ? -4.759 0.070 7.743 1.00 92.12 270 THR A N 1
ATOM 1985 C CA . THR A 1 270 ? -4.466 1.426 7.237 1.00 92.12 270 THR A CA 1
ATOM 1986 C C . THR A 1 270 ? -2.990 1.643 6.950 1.00 92.12 270 THR A C 1
ATOM 1988 O O . THR A 1 270 ? -2.648 2.399 6.046 1.00 92.12 270 THR A O 1
ATOM 1991 N N . LEU A 1 271 ? -2.120 0.958 7.688 1.00 92.94 271 LEU A N 1
ATOM 1992 C CA . LEU A 1 271 ? -0.678 0.903 7.473 1.00 92.94 271 LEU A CA 1
ATOM 1993 C C . LEU A 1 271 ? -0.197 -0.525 7.772 1.00 92.94 271 LEU A C 1
ATOM 1995 O O . LEU A 1 271 ? -0.937 -1.286 8.403 1.00 92.94 271 LEU A O 1
ATOM 1999 N N . PRO A 1 272 ? 1.024 -0.907 7.360 1.00 92.00 272 PRO A N 1
ATOM 2000 C CA . PRO A 1 272 ? 1.567 -2.224 7.666 1.00 92.00 272 PRO A CA 1
ATOM 2001 C C . PRO A 1 272 ? 1.467 -2.534 9.164 1.00 92.00 272 PRO A C 1
ATOM 2003 O O . PRO A 1 272 ? 1.933 -1.756 9.998 1.00 92.00 272 PRO A O 1
ATOM 2006 N N . MET A 1 273 ? 0.816 -3.650 9.498 1.00 90.00 273 MET A N 1
ATOM 2007 C CA . MET A 1 273 ? 0.517 -4.079 10.876 1.00 90.00 273 MET A CA 1
ATOM 2008 C C . MET A 1 273 ? -0.261 -3.074 11.755 1.00 90.00 273 MET A C 1
ATOM 2010 O O . MET A 1 273 ? -0.294 -3.239 12.977 1.00 90.00 273 MET A O 1
ATOM 2014 N N . LYS A 1 274 ? -0.911 -2.058 11.175 1.00 94.00 274 LYS A N 1
ATOM 2015 C CA . LYS A 1 274 ? -1.740 -1.094 11.912 1.00 94.00 274 LYS A CA 1
ATOM 2016 C C . LYS A 1 274 ? -3.180 -1.131 11.424 1.00 94.00 274 LYS A C 1
ATOM 2018 O O . LYS A 1 274 ? -3.488 -0.890 10.256 1.00 94.00 274 LYS A O 1
ATOM 2023 N N . CYS A 1 275 ? -4.065 -1.378 12.374 1.00 95.56 275 CYS A N 1
ATOM 2024 C CA . CYS A 1 275 ? -5.497 -1.403 12.192 1.00 95.56 275 CYS A CA 1
ATOM 2025 C C . CYS A 1 275 ? -6.128 -0.088 12.647 1.00 95.56 275 CYS A C 1
ATOM 2027 O O . CYS A 1 275 ? -5.760 0.496 13.666 1.00 95.56 275 CYS A O 1
ATOM 2029 N N . THR A 1 276 ? -7.162 0.340 11.935 1.00 94.88 276 THR A N 1
ATOM 2030 C CA . THR A 1 276 ? -8.119 1.330 12.426 1.00 94.88 276 THR A CA 1
ATOM 2031 C C . THR A 1 276 ? -9.448 0.627 12.657 1.00 94.88 276 THR A C 1
ATOM 2033 O O . THR A 1 276 ? -10.127 0.201 11.726 1.00 94.88 276 THR A O 1
ATOM 2036 N N . CYS A 1 277 ? -9.791 0.436 13.930 1.00 94.75 277 CYS A N 1
ATOM 2037 C CA . CYS A 1 277 ? -10.996 -0.289 14.306 1.00 94.75 277 CYS A CA 1
ATOM 2038 C C . CYS A 1 277 ? -12.248 0.567 14.120 1.00 94.75 277 CYS A C 1
ATOM 2040 O O . CYS A 1 277 ? -12.248 1.777 14.360 1.00 94.75 277 CYS A O 1
ATOM 2042 N N . LEU A 1 278 ? -13.336 -0.084 13.719 1.00 94.38 278 LEU A N 1
ATOM 2043 C CA . LEU A 1 278 ? -14.627 0.551 13.544 1.00 94.38 278 LEU A CA 1
ATOM 2044 C C . LEU A 1 278 ? -15.160 1.023 14.896 1.00 94.38 278 LEU A C 1
ATOM 2046 O O . LEU A 1 278 ? -15.419 0.227 15.802 1.00 94.38 278 LEU A O 1
ATOM 2050 N N . CYS A 1 279 ? -15.400 2.328 14.983 1.00 93.69 279 CYS A N 1
ATOM 2051 C CA . CYS A 1 279 ? -16.117 2.937 16.084 1.00 93.69 279 CYS A CA 1
ATOM 2052 C C . CYS A 1 279 ? -17.491 3.424 15.622 1.00 93.69 279 CYS A C 1
ATOM 2054 O O . CYS A 1 279 ? -17.588 4.346 14.814 1.00 93.69 279 CYS A O 1
ATOM 2056 N N . LYS A 1 280 ? -18.549 2.808 16.148 1.00 91.31 280 LYS A N 1
ATOM 2057 C CA . LYS A 1 280 ? -19.943 3.112 15.796 1.00 91.31 280 LYS A CA 1
ATOM 2058 C C . LYS A 1 280 ? -20.456 4.333 16.542 1.00 91.31 280 LYS A C 1
ATOM 2060 O O . LYS A 1 280 ? -21.171 5.154 15.977 1.00 91.31 280 LYS A O 1
ATOM 2065 N N . GLN A 1 281 ? -20.074 4.454 17.812 1.00 91.75 281 GLN A N 1
ATOM 2066 C CA . GLN A 1 281 ? -20.449 5.578 18.656 1.00 91.75 281 GLN A CA 1
ATOM 2067 C C . GLN A 1 281 ? -19.215 6.131 19.355 1.00 91.75 281 GLN A C 1
ATOM 2069 O O . GLN A 1 281 ? -18.527 5.411 20.080 1.00 91.75 281 GLN A O 1
ATOM 2074 N N . ARG A 1 282 ? -18.959 7.425 19.158 1.00 92.88 282 ARG A N 1
ATOM 2075 C CA . ARG A 1 282 ? -17.863 8.143 19.808 1.00 92.88 282 ARG A CA 1
ATOM 2076 C C . ARG A 1 282 ? -18.381 9.011 20.945 1.00 92.88 282 ARG A C 1
ATOM 2078 O O . ARG A 1 282 ? -19.483 9.556 20.876 1.00 92.88 282 ARG A O 1
ATOM 2085 N N . TYR A 1 283 ? -17.556 9.122 21.969 1.00 93.62 283 TYR A N 1
ATOM 2086 C CA . TYR A 1 283 ? -17.612 10.165 22.968 1.00 93.62 283 TYR A CA 1
ATOM 2087 C C . TYR A 1 283 ? -16.876 11.386 22.424 1.00 93.62 283 TYR A C 1
ATOM 2089 O O . TYR A 1 283 ? -15.762 11.264 21.918 1.00 93.62 283 TYR A O 1
ATOM 2097 N N . ASP A 1 284 ? -17.475 12.562 22.548 1.00 94.12 284 ASP A N 1
ATOM 2098 C CA . ASP A 1 284 ? -16.787 13.813 22.253 1.00 94.12 284 ASP A CA 1
ATOM 2099 C C . ASP A 1 284 ? -17.134 14.834 23.334 1.00 94.12 284 ASP A C 1
ATOM 2101 O O . ASP A 1 284 ? -18.289 15.227 23.517 1.00 94.12 284 ASP A O 1
ATOM 2105 N N . LYS A 1 285 ? -16.111 15.250 24.083 1.00 93.88 285 LYS A N 1
ATOM 2106 C CA . LYS A 1 285 ? -16.264 16.156 25.222 1.00 93.88 285 LYS A CA 1
ATOM 2107 C C . LYS A 1 285 ? -16.767 17.535 24.799 1.00 93.88 285 LYS A C 1
ATOM 2109 O O . LYS A 1 285 ? -17.553 18.138 25.536 1.00 93.88 285 LYS A O 1
ATOM 2114 N N . ASP A 1 286 ? -16.314 18.039 23.658 1.00 94.56 286 ASP A N 1
ATOM 2115 C CA . ASP A 1 286 ? -16.610 19.397 23.211 1.00 94.56 286 ASP A CA 1
ATOM 2116 C C . ASP A 1 286 ? -17.996 19.449 22.566 1.00 94.56 286 ASP A C 1
ATOM 2118 O O . ASP A 1 286 ? -18.812 20.307 22.921 1.00 94.56 286 ASP A O 1
ATOM 2122 N N . ILE A 1 287 ? -18.328 18.457 21.734 1.00 93.38 287 ILE A N 1
ATOM 2123 C CA . ILE A 1 287 ? -19.670 18.327 21.150 1.00 93.38 287 ILE A CA 1
ATOM 2124 C C . ILE A 1 287 ? -20.713 18.050 22.234 1.00 93.38 287 ILE A C 1
ATOM 2126 O O . ILE A 1 287 ? -21.804 18.631 22.189 1.00 93.38 287 ILE A O 1
ATOM 2130 N N . CYS A 1 288 ? -20.382 17.235 23.238 1.00 95.44 288 CYS A N 1
ATOM 2131 C CA . CYS A 1 288 ? -21.270 16.985 24.369 1.00 95.44 288 CYS A CA 1
ATOM 2132 C C . CYS A 1 288 ? -21.600 18.273 25.128 1.00 95.44 288 CYS A C 1
ATOM 2134 O O . CYS A 1 288 ? -22.771 18.547 25.393 1.00 95.44 288 CYS A O 1
ATOM 2136 N N . LYS A 1 289 ? -20.597 19.108 25.423 1.00 95.44 289 LYS A N 1
ATOM 2137 C CA . LYS A 1 289 ? -20.823 20.396 26.094 1.00 95.44 289 LYS A CA 1
ATOM 2138 C C . LYS A 1 289 ? -21.634 21.372 25.245 1.00 95.44 289 LYS A C 1
ATOM 2140 O O . LYS A 1 289 ? -22.458 22.096 25.794 1.00 95.44 289 LYS A O 1
ATOM 2145 N N . ALA A 1 290 ? -21.392 21.405 23.936 1.00 96.31 290 ALA A N 1
ATOM 2146 C CA . ALA A 1 290 ? -22.032 22.359 23.036 1.00 96.31 290 ALA A CA 1
ATOM 2147 C C . ALA A 1 290 ? -23.474 21.974 22.662 1.00 96.31 290 ALA A C 1
ATOM 2149 O O . ALA A 1 290 ? -24.334 22.842 22.553 1.00 96.31 290 ALA A O 1
ATOM 2150 N N . THR A 1 291 ? -23.745 20.683 22.447 1.00 95.50 291 THR A N 1
ATOM 2151 C CA . THR A 1 291 ? -25.008 20.207 21.847 1.00 95.50 291 THR A CA 1
ATOM 2152 C C . THR A 1 291 ? -25.783 19.212 22.707 1.00 95.50 291 THR A C 1
ATOM 2154 O O . THR A 1 291 ? -26.932 18.906 22.390 1.00 95.50 291 THR A O 1
ATOM 2157 N N . GLY A 1 292 ? -25.170 18.660 23.760 1.00 92.44 292 GLY A N 1
ATOM 2158 C CA . GLY A 1 292 ? -25.735 17.558 24.544 1.00 92.44 292 GLY A CA 1
ATOM 2159 C C . GLY A 1 292 ? -25.743 16.201 23.826 1.00 92.44 292 GLY A C 1
ATOM 2160 O O . GLY A 1 292 ? -26.321 15.246 24.343 1.00 92.44 292 GLY A O 1
ATOM 2161 N N . LYS A 1 293 ? -25.130 16.089 22.638 1.00 92.44 293 LYS A N 1
ATOM 2162 C CA . LYS A 1 293 ? -24.999 14.835 21.872 1.00 92.44 293 LYS A CA 1
ATOM 2163 C C . LYS A 1 293 ? -23.611 14.216 22.070 1.00 92.44 293 LYS A C 1
ATOM 2165 O O . LYS A 1 293 ? -22.663 14.928 22.366 1.00 92.44 293 LYS A O 1
ATOM 2170 N N . MET A 1 294 ? -23.485 12.898 21.870 1.00 91.62 294 MET A N 1
ATOM 2171 C CA . MET A 1 294 ? -22.212 12.155 22.016 1.00 91.62 294 MET A CA 1
ATOM 2172 C C . MET A 1 294 ? -21.576 12.265 23.416 1.00 91.62 294 MET A C 1
ATOM 2174 O O . MET A 1 294 ? -20.361 12.323 23.576 1.00 91.62 294 MET A O 1
ATOM 2178 N N . CYS A 1 295 ? -22.423 12.279 24.447 1.00 92.56 295 CYS A N 1
ATOM 2179 C CA . CYS A 1 295 ? -22.010 12.403 25.847 1.00 92.56 295 CYS A CA 1
ATOM 2180 C C . CYS A 1 295 ? -21.715 11.071 26.546 1.00 92.56 295 CYS A C 1
ATOM 2182 O O . CYS A 1 295 ? -21.210 11.066 27.668 1.00 92.56 295 CYS A O 1
ATOM 2184 N N . ASP A 1 296 ? -22.067 9.946 25.927 1.00 91.00 296 ASP A N 1
ATOM 2185 C CA . ASP A 1 296 ? -21.802 8.633 26.500 1.00 91.00 296 ASP A CA 1
ATOM 2186 C C . ASP A 1 296 ? -20.300 8.373 26.544 1.00 91.00 296 ASP A C 1
ATOM 2188 O O . ASP A 1 296 ? -19.630 8.520 25.534 1.00 91.00 296 ASP A O 1
ATOM 2192 N N . GLN A 1 297 ? -19.784 7.962 27.700 1.00 91.38 297 GLN A N 1
ATOM 2193 C CA . GLN A 1 297 ? -18.410 7.483 27.848 1.00 91.38 297 GLN A CA 1
ATOM 2194 C C . GLN A 1 297 ? -18.365 5.948 27.845 1.00 91.38 297 GLN A C 1
ATOM 2196 O O . GLN A 1 297 ? -19.374 5.309 28.192 1.00 91.38 297 GLN A O 1
ATOM 2201 N N . PRO A 1 298 ? -17.204 5.350 27.515 1.00 91.81 298 PRO A N 1
ATOM 2202 C CA . PRO A 1 298 ? -16.986 3.919 27.658 1.00 91.81 298 PRO A CA 1
ATOM 2203 C C . PRO A 1 298 ? -17.313 3.449 29.069 1.00 91.81 298 PRO A C 1
ATOM 2205 O O . PRO A 1 298 ? -16.816 3.969 30.074 1.00 91.81 298 PRO A O 1
ATOM 2208 N N . TRP A 1 299 ? -18.185 2.454 29.150 1.00 91.12 299 TRP A N 1
ATOM 2209 C CA . TRP A 1 299 ? -18.662 1.981 30.433 1.00 91.12 299 TRP A CA 1
ATOM 2210 C C . TRP A 1 299 ? -17.646 1.046 31.082 1.00 91.12 299 TRP A C 1
ATOM 2212 O O . TRP A 1 299 ? -17.185 0.098 30.455 1.00 91.12 299 TRP A O 1
ATOM 2222 N N . HIS A 1 300 ? -17.366 1.282 32.360 1.00 90.56 300 HIS A N 1
ATOM 2223 C CA . HIS A 1 300 ? -16.601 0.388 33.221 1.00 90.56 300 HIS A CA 1
ATOM 2224 C C . HIS A 1 300 ? -17.496 -0.075 34.363 1.00 90.56 300 HIS A C 1
ATOM 2226 O O . HIS A 1 300 ? -18.252 0.724 34.919 1.00 90.56 300 HIS A O 1
ATOM 2232 N N . ASP A 1 301 ? -17.427 -1.358 34.713 1.00 89.75 301 ASP A N 1
ATOM 2233 C CA . ASP A 1 301 ? -18.264 -1.913 35.773 1.00 89.75 301 ASP A CA 1
ATOM 2234 C C . ASP A 1 301 ? -17.738 -1.515 37.161 1.00 89.75 301 ASP A C 1
ATOM 2236 O O . ASP A 1 301 ? -16.671 -1.994 37.551 1.00 89.75 301 ASP A O 1
ATOM 2240 N N . PRO A 1 302 ? -18.486 -0.728 37.960 1.00 88.44 302 PRO A N 1
ATOM 2241 C CA . PRO A 1 302 ? -18.046 -0.329 39.299 1.00 88.44 302 PRO A CA 1
ATOM 2242 C C . PRO A 1 302 ? -17.883 -1.509 40.266 1.00 88.44 302 PRO A C 1
ATOM 2244 O O . PRO A 1 302 ? -17.214 -1.386 41.285 1.00 88.44 302 PRO A O 1
ATOM 2247 N N . PHE A 1 303 ? -18.512 -2.650 39.962 1.00 88.38 303 PHE A N 1
ATOM 2248 C CA . PHE A 1 303 ? -18.458 -3.863 40.781 1.00 88.38 303 PHE A CA 1
ATOM 2249 C C . PHE A 1 303 ? -17.508 -4.931 40.220 1.00 88.38 303 PHE A C 1
ATOM 2251 O O . PHE A 1 303 ? -17.524 -6.058 40.709 1.00 88.38 303 PHE A O 1
ATOM 2258 N N . HIS A 1 304 ? -16.731 -4.611 39.175 1.00 87.94 304 HIS A N 1
ATOM 2259 C CA . HIS A 1 304 ? -15.766 -5.520 38.543 1.00 87.94 304 HIS A CA 1
ATOM 2260 C C . HIS A 1 304 ? -16.333 -6.914 38.202 1.00 87.94 304 HIS A C 1
ATOM 2262 O O . HIS A 1 304 ? -15.640 -7.925 38.315 1.00 87.94 304 HIS A O 1
ATOM 2268 N N . ARG A 1 305 ? -17.605 -7.000 37.785 1.00 88.00 305 ARG A N 1
ATOM 2269 C CA . ARG A 1 305 ? -18.189 -8.282 37.359 1.00 88.00 305 ARG A CA 1
ATOM 2270 C C . ARG A 1 305 ? -17.554 -8.708 36.035 1.00 88.00 305 ARG A C 1
ATOM 2272 O O . ARG A 1 305 ? -17.127 -7.870 35.239 1.00 88.00 305 ARG A O 1
ATOM 2279 N N . SER A 1 306 ? -17.537 -10.012 35.768 1.00 89.88 306 SER A N 1
ATOM 2280 C CA . SER A 1 306 ? -17.015 -10.540 34.509 1.00 89.88 306 SER A CA 1
ATOM 2281 C C . SER A 1 306 ? -17.844 -10.074 33.303 1.00 89.88 306 SER A C 1
ATOM 2283 O O . SER A 1 306 ? -19.065 -9.866 33.376 1.00 89.88 306 SER A O 1
ATOM 2285 N N . ILE A 1 307 ? -17.153 -9.882 32.179 1.00 92.00 307 ILE A N 1
ATOM 2286 C CA . ILE A 1 307 ? -17.748 -9.635 30.862 1.00 92.00 307 ILE A CA 1
ATOM 2287 C C . ILE A 1 307 ? -17.684 -10.914 30.016 1.00 92.00 307 ILE A C 1
ATOM 2289 O O . ILE A 1 307 ? -16.847 -11.779 30.290 1.00 92.00 307 ILE A O 1
ATOM 2293 N N . PRO A 1 308 ? -18.575 -11.081 29.021 1.00 91.75 308 PRO A N 1
ATOM 2294 C CA . PRO A 1 308 ? -18.559 -12.259 28.160 1.00 91.75 308 PRO A CA 1
ATOM 2295 C C . PRO A 1 308 ? -17.268 -12.358 27.333 1.00 91.75 308 PRO A C 1
ATOM 2297 O O . PRO A 1 308 ? -16.623 -11.355 27.034 1.00 91.75 308 PRO A O 1
ATOM 2300 N N . ALA A 1 309 ? -16.918 -13.574 26.916 1.00 90.75 309 ALA A N 1
ATOM 2301 C CA . ALA A 1 309 ? -15.739 -13.826 26.092 1.00 90.75 309 ALA A CA 1
ATOM 2302 C C . ALA A 1 309 ? -15.799 -13.092 24.736 1.00 90.75 309 ALA A C 1
ATOM 2304 O O . ALA A 1 309 ? -16.801 -13.153 24.018 1.00 90.75 309 ALA A O 1
ATOM 2305 N N . GLY A 1 310 ? -14.695 -12.443 24.362 1.00 90.50 310 GLY A N 1
ATOM 2306 C CA . GLY A 1 310 ? -14.571 -11.623 23.151 1.00 90.50 310 GLY A CA 1
ATOM 2307 C C . GLY A 1 310 ? -15.023 -10.170 23.319 1.00 90.50 310 GLY A C 1
ATOM 2308 O O . GLY A 1 310 ? -15.025 -9.428 22.339 1.00 90.50 310 GLY A O 1
ATOM 2309 N N . TYR A 1 311 ? -15.399 -9.765 24.534 1.00 93.31 311 TYR A N 1
ATOM 2310 C CA . TYR A 1 311 ? -15.710 -8.379 24.859 1.00 93.31 311 TYR A CA 1
ATOM 2311 C C . TYR A 1 311 ? -14.610 -7.731 25.697 1.00 93.31 311 TYR A C 1
ATOM 2313 O O . TYR A 1 311 ? -13.902 -8.410 26.441 1.00 93.31 311 TYR A O 1
ATOM 2321 N N . VAL A 1 312 ? -14.512 -6.406 25.606 1.00 93.00 312 VAL A N 1
ATOM 2322 C CA . VAL A 1 312 ? -13.557 -5.583 26.358 1.00 93.00 312 VAL A CA 1
ATOM 2323 C C . VAL A 1 312 ? -14.223 -4.294 26.844 1.00 93.00 312 VAL A C 1
ATOM 2325 O O . VAL A 1 312 ? -15.195 -3.821 26.251 1.00 93.00 312 VAL A O 1
ATOM 2328 N N . TYR A 1 313 ? -13.730 -3.732 27.947 1.00 92.00 313 TYR A N 1
ATOM 2329 C CA . TYR A 1 313 ? -14.102 -2.378 28.356 1.00 92.00 313 TYR A CA 1
ATOM 2330 C C . TYR A 1 313 ? -13.423 -1.373 27.424 1.00 92.00 313 TYR A C 1
ATOM 2332 O O . TYR A 1 313 ? -12.226 -1.481 27.180 1.00 92.00 313 TYR A O 1
ATOM 2340 N N . GLY A 1 314 ? -14.172 -0.409 26.889 1.00 86.88 314 GLY A N 1
ATOM 2341 C CA . GLY A 1 314 ? -13.587 0.577 25.984 1.00 86.88 314 GLY A CA 1
ATOM 2342 C C . GLY A 1 314 ? -12.573 1.457 26.719 1.00 86.88 314 GLY A C 1
ATOM 2343 O O . GLY A 1 314 ? -12.907 2.072 27.727 1.00 86.88 314 GLY A O 1
ATOM 2344 N N . THR A 1 315 ? -11.340 1.521 26.221 1.00 84.25 315 THR A N 1
ATOM 2345 C CA . THR A 1 315 ? -10.244 2.298 26.838 1.00 84.25 315 THR A CA 1
ATOM 2346 C C . THR A 1 315 ? -10.142 3.744 26.341 1.00 84.25 315 THR A C 1
ATOM 2348 O O . THR A 1 315 ? -9.573 4.595 27.019 1.00 84.25 315 THR A O 1
ATOM 2351 N N . ARG A 1 316 ? -10.693 4.030 25.157 1.00 86.12 316 ARG A N 1
ATOM 2352 C CA . ARG A 1 316 ? -10.600 5.312 24.432 1.00 86.12 316 ARG A CA 1
ATOM 2353 C C . ARG A 1 316 ? -11.964 5.965 24.268 1.00 86.12 316 ARG A C 1
ATOM 2355 O O . ARG A 1 316 ? -12.953 5.435 24.734 1.00 86.12 316 ARG A O 1
ATOM 2362 N N . ASP A 1 317 ? -12.065 7.033 23.487 1.00 91.88 317 ASP A N 1
ATOM 2363 C CA . ASP A 1 317 ? -13.328 7.731 23.200 1.00 91.88 317 ASP A CA 1
ATOM 2364 C C . ASP A 1 317 ? -14.345 6.929 22.358 1.00 91.88 317 ASP A C 1
ATOM 2366 O O . ASP A 1 317 ? -15.314 7.490 21.853 1.00 91.88 317 ASP A O 1
ATOM 2370 N N . CYS A 1 318 ? -14.148 5.623 22.161 1.00 93.62 318 CYS A N 1
ATOM 2371 C CA . CYS A 1 318 ? -15.109 4.770 21.475 1.00 93.62 318 CYS A CA 1
ATOM 2372 C C . CYS A 1 318 ? -16.023 4.059 22.478 1.00 93.62 318 CYS A C 1
ATOM 2374 O O . CYS A 1 318 ? -15.555 3.301 23.327 1.00 93.62 318 CYS A O 1
ATOM 2376 N N . VAL A 1 319 ? -17.327 4.298 22.365 1.00 93.81 319 VAL A N 1
ATOM 2377 C CA . VAL A 1 319 ? -18.362 3.780 23.273 1.00 93.81 319 VAL A CA 1
ATOM 2378 C C . VAL A 1 319 ? -18.898 2.435 22.795 1.00 93.81 319 VAL A C 1
ATOM 2380 O O . VAL A 1 319 ? -19.111 1.536 23.605 1.00 93.81 319 VAL A O 1
ATOM 2383 N N . ASP A 1 320 ? -19.110 2.305 21.486 1.00 93.56 320 ASP A N 1
ATOM 2384 C CA . ASP A 1 320 ? -19.562 1.083 20.822 1.00 93.56 320 ASP A CA 1
ATOM 2385 C C . ASP A 1 320 ? -18.766 0.893 19.532 1.00 93.56 320 ASP A C 1
ATOM 2387 O O . ASP A 1 320 ? -18.585 1.835 18.755 1.00 93.56 320 ASP A O 1
ATOM 2391 N N . GLY A 1 321 ? -18.279 -0.322 19.307 1.00 94.56 321 GLY A N 1
ATOM 2392 C CA . GLY A 1 321 ? -17.375 -0.643 18.214 1.00 94.56 321 GLY A CA 1
ATOM 2393 C C . GLY A 1 321 ? -16.445 -1.797 18.557 1.00 94.56 321 GLY A C 1
ATOM 2394 O O . GLY A 1 321 ? -16.784 -2.679 19.354 1.00 94.56 321 GLY A O 1
ATOM 2395 N N . PHE A 1 322 ? -15.266 -1.770 17.949 1.00 95.12 322 PHE A N 1
ATOM 2396 C CA . PHE A 1 322 ? -14.249 -2.803 18.086 1.00 95.12 322 PHE A CA 1
ATOM 2397 C C . PHE A 1 322 ? -12.918 -2.228 18.568 1.00 95.12 322 PHE A C 1
ATOM 2399 O O . PHE A 1 322 ? -12.603 -1.059 18.348 1.00 95.12 322 PHE A O 1
ATOM 2406 N N . GLN A 1 323 ? -12.150 -3.071 19.247 1.00 94.75 323 GLN A N 1
ATOM 2407 C CA . GLN A 1 323 ? -10.794 -2.818 19.727 1.00 94.75 323 GLN A CA 1
ATOM 2408 C C . GLN A 1 323 ? -9.985 -4.114 19.616 1.00 94.75 323 GLN A C 1
ATOM 2410 O O . GLN A 1 323 ? -10.512 -5.183 19.296 1.00 94.75 323 GLN A O 1
ATOM 2415 N N . GLY A 1 324 ? -8.697 -4.044 19.912 1.00 92.62 324 GLY A N 1
ATOM 2416 C CA . GLY A 1 324 ? -7.867 -5.232 20.007 1.00 92.62 324 GLY A CA 1
ATOM 2417 C C . GLY A 1 324 ? -6.535 -4.917 20.653 1.00 92.62 324 GLY A C 1
ATOM 2418 O O . GLY A 1 324 ? -6.430 -4.008 21.471 1.00 92.62 324 GLY A O 1
ATOM 2419 N N . ILE A 1 325 ? -5.530 -5.708 20.299 1.00 90.88 325 ILE A N 1
ATOM 2420 C CA . ILE A 1 325 ? -4.156 -5.522 20.766 1.00 90.88 325 ILE A CA 1
ATOM 2421 C C . ILE A 1 325 ? -3.668 -4.140 20.329 1.00 90.88 325 ILE A C 1
ATOM 2423 O O . ILE A 1 325 ? -3.874 -3.764 19.175 1.00 90.88 325 ILE A O 1
ATOM 2427 N N . GLU A 1 326 ? -2.990 -3.433 21.223 1.00 91.31 326 GLU A N 1
ATOM 2428 C CA . GLU A 1 326 ? -2.300 -2.184 20.921 1.00 91.31 326 GLU A CA 1
ATOM 2429 C C . GLU A 1 326 ? -0.779 -2.407 20.908 1.00 91.31 326 GLU A C 1
ATOM 2431 O O . GLU A 1 326 ? -0.263 -3.251 21.646 1.00 91.31 326 GLU A O 1
ATOM 2436 N N . ASP A 1 327 ? -0.069 -1.670 20.053 1.00 89.25 327 ASP A N 1
ATOM 2437 C CA . ASP A 1 327 ? 1.390 -1.562 20.102 1.00 89.25 327 ASP A CA 1
ATOM 2438 C C . ASP A 1 327 ? 1.849 -0.633 21.249 1.00 89.25 327 ASP A C 1
ATOM 2440 O O . ASP A 1 327 ? 1.039 -0.090 22.002 1.00 89.25 327 ASP A O 1
ATOM 2444 N N . ALA A 1 328 ? 3.164 -0.453 21.404 1.00 89.88 328 ALA A N 1
ATOM 2445 C CA . ALA A 1 328 ? 3.733 0.403 22.451 1.00 89.88 328 ALA A CA 1
ATOM 2446 C C . ALA A 1 328 ? 3.332 1.887 22.321 1.00 89.88 328 ALA A C 1
ATOM 2448 O O . ALA A 1 328 ? 3.315 2.606 23.319 1.00 89.88 328 ALA A O 1
ATOM 2449 N N . ASP A 1 329 ? 2.978 2.321 21.111 1.00 90.62 329 ASP A N 1
ATOM 2450 C CA . ASP A 1 329 ? 2.534 3.682 20.804 1.00 90.62 329 ASP A CA 1
ATOM 2451 C C . ASP A 1 329 ? 1.006 3.828 20.935 1.00 90.62 329 ASP A C 1
ATOM 2453 O O . ASP A 1 329 ? 0.443 4.905 20.716 1.00 90.62 329 ASP A O 1
ATOM 2457 N N . GLY A 1 330 ? 0.311 2.743 21.287 1.00 89.19 330 GLY A N 1
ATOM 2458 C CA . GLY A 1 330 ? -1.135 2.694 21.404 1.00 89.19 330 GLY A CA 1
ATOM 2459 C C . GLY A 1 330 ? -1.863 2.586 20.063 1.00 89.19 330 GLY A C 1
ATOM 2460 O O . GLY A 1 330 ? -3.046 2.900 20.014 1.00 89.19 330 GLY A O 1
ATOM 2461 N N . ASN A 1 331 ? -1.240 2.196 18.952 1.00 91.88 331 ASN A N 1
ATOM 2462 C CA . ASN A 1 331 ? -1.975 1.901 17.716 1.00 91.88 331 ASN A CA 1
ATOM 2463 C C . ASN A 1 331 ? -2.539 0.484 17.770 1.00 91.88 331 ASN A C 1
ATOM 2465 O O . ASN A 1 331 ? -1.866 -0.440 18.222 1.00 91.88 331 ASN A O 1
ATOM 2469 N N . PHE A 1 332 ? -3.754 0.283 17.263 1.00 93.88 332 PHE A N 1
ATOM 2470 C CA . PHE A 1 332 ? -4.319 -1.059 17.201 1.00 93.88 332 PHE A CA 1
ATOM 2471 C C . PHE A 1 332 ? -3.573 -1.914 16.173 1.00 93.88 332 PHE A C 1
ATOM 2473 O O . PHE A 1 332 ? -3.390 -1.506 15.033 1.00 93.88 332 PHE A O 1
ATOM 2480 N N . GLN A 1 333 ? -3.198 -3.128 16.563 1.00 93.06 333 GLN A N 1
ATOM 2481 C CA . GLN A 1 333 ? -2.679 -4.180 15.682 1.00 93.06 333 GLN A CA 1
ATOM 2482 C C . GLN A 1 333 ? -3.749 -5.229 15.346 1.00 93.06 333 GLN A C 1
ATOM 2484 O O . GLN A 1 333 ? -3.532 -6.098 14.508 1.00 93.06 333 GLN A O 1
ATOM 2489 N N . SER A 1 334 ? -4.907 -5.177 16.013 1.00 94.62 334 SER A N 1
ATOM 2490 C CA . SER A 1 334 ? -6.073 -6.010 15.705 1.00 94.62 334 SER A CA 1
ATOM 2491 C C . SER A 1 334 ? -7.371 -5.339 16.156 1.00 94.62 334 SER A C 1
ATOM 2493 O O . SER A 1 334 ? -7.337 -4.425 16.977 1.00 94.62 334 SER A O 1
ATOM 2495 N N . CYS A 1 335 ? -8.512 -5.831 15.669 1.00 95.44 335 CYS A N 1
ATOM 2496 C CA . CYS A 1 335 ? -9.849 -5.315 16.005 1.00 95.44 335 CYS A CA 1
ATOM 2497 C C . CYS A 1 335 ? -10.837 -6.423 16.412 1.00 95.44 335 CYS A C 1
ATOM 2499 O O . CYS A 1 335 ? -12.040 -6.323 16.190 1.00 95.44 335 CYS A O 1
ATOM 2501 N N . HIS A 1 336 ? -10.340 -7.514 16.995 1.00 94.00 336 HIS A N 1
ATOM 2502 C CA . HIS A 1 336 ? -11.130 -8.726 17.229 1.00 94.00 336 HIS A CA 1
ATOM 2503 C C . HIS A 1 336 ? -12.038 -8.692 18.477 1.00 94.00 336 HIS A C 1
ATOM 2505 O O . HIS A 1 336 ? -12.905 -9.561 18.632 1.00 94.00 336 HIS A O 1
ATOM 2511 N N . LEU A 1 337 ? -11.868 -7.712 19.370 1.00 94.19 337 LEU A N 1
ATOM 2512 C CA . LEU A 1 337 ? -12.652 -7.564 20.599 1.00 94.19 337 LEU A CA 1
ATOM 2513 C C . LEU A 1 337 ? -13.770 -6.541 20.398 1.00 94.19 337 LEU A C 1
ATOM 2515 O O . LEU A 1 337 ? -13.545 -5.451 19.877 1.00 94.19 337 LEU A O 1
ATOM 2519 N N . LYS A 1 338 ? -14.982 -6.864 20.852 1.00 94.56 338 LYS A N 1
ATOM 2520 C CA . LYS A 1 338 ? -16.122 -5.941 20.802 1.00 94.56 338 LYS A CA 1
ATOM 2521 C C . LYS A 1 338 ? -16.209 -5.130 22.093 1.00 94.56 338 LYS A C 1
ATOM 2523 O O . LYS A 1 338 ? -16.126 -5.689 23.188 1.00 94.56 338 LYS A O 1
ATOM 2528 N N . ILE A 1 339 ? -16.409 -3.821 21.987 1.00 95.50 339 ILE A N 1
ATOM 2529 C CA . ILE A 1 339 ? -16.594 -2.971 23.167 1.00 95.50 339 ILE A CA 1
ATOM 2530 C C . ILE A 1 339 ? -17.907 -3.367 23.856 1.00 95.50 339 ILE A C 1
ATOM 2532 O O . ILE A 1 339 ? -18.954 -3.503 23.219 1.00 95.50 339 ILE A O 1
ATOM 2536 N N . TYR A 1 340 ? -17.853 -3.616 25.165 1.00 94.69 340 TYR A N 1
ATOM 2537 C CA . TYR A 1 340 ? -19.020 -4.052 25.923 1.00 94.69 340 TYR A CA 1
ATOM 2538 C C . TYR A 1 340 ? -19.967 -2.885 26.220 1.00 94.69 340 TYR A C 1
ATOM 2540 O O . TYR A 1 340 ? -19.716 -2.074 27.113 1.00 94.69 340 TYR A O 1
ATOM 2548 N N . VAL A 1 341 ? -21.105 -2.854 25.527 1.00 93.69 341 VAL A N 1
ATOM 2549 C CA . VAL A 1 341 ? -22.206 -1.935 25.833 1.00 93.69 341 VAL A CA 1
ATOM 2550 C C . VAL A 1 341 ? -23.137 -2.592 26.864 1.00 93.69 341 VAL A C 1
ATOM 2552 O O . VAL A 1 341 ? -23.755 -3.622 26.571 1.00 93.69 341 VAL A O 1
ATOM 2555 N N . PRO A 1 342 ? -23.249 -2.053 28.094 1.00 91.81 342 PRO A N 1
ATOM 2556 C CA . PRO A 1 342 ? -24.098 -2.635 29.126 1.00 91.81 342 PRO A CA 1
ATOM 2557 C C . PRO A 1 342 ? -25.584 -2.435 28.810 1.00 91.81 342 PRO A C 1
ATOM 2559 O O . PRO A 1 342 ? -25.991 -1.449 28.200 1.00 91.81 342 PRO A O 1
ATOM 2562 N N . SER A 1 343 ? -26.429 -3.317 29.346 1.00 90.56 343 SER A N 1
ATOM 2563 C CA . SER A 1 343 ? -27.866 -3.046 29.415 1.00 90.56 343 SER A CA 1
ATOM 2564 C C . SER A 1 343 ? -28.162 -1.868 30.349 1.00 90.56 343 SER A C 1
ATOM 2566 O O . SER A 1 343 ? -27.391 -1.576 31.268 1.00 90.56 343 SER A O 1
ATOM 2568 N N . VAL A 1 344 ? -29.325 -1.232 30.170 1.00 88.00 344 VAL A N 1
ATOM 2569 C CA . VAL A 1 344 ? -29.790 -0.109 31.008 1.00 88.00 344 VAL A CA 1
ATOM 2570 C C . VAL A 1 344 ? -29.710 -0.456 32.501 1.00 88.00 344 VAL A C 1
ATOM 2572 O O . VAL A 1 344 ? -29.136 0.295 33.287 1.00 88.00 344 VAL A O 1
ATOM 2575 N N . TRP A 1 345 ? -30.190 -1.639 32.893 1.00 86.25 345 TRP A N 1
ATOM 2576 C CA . TRP A 1 345 ? -30.125 -2.107 34.280 1.00 86.25 345 TRP A CA 1
ATOM 2577 C C . TRP A 1 345 ? -28.694 -2.211 34.800 1.00 86.25 345 TRP A C 1
ATOM 2579 O O . TRP A 1 345 ? -28.407 -1.756 35.906 1.00 86.25 345 TRP A O 1
ATOM 2589 N N . ARG A 1 346 ? -27.782 -2.779 34.000 1.00 89.19 346 ARG A N 1
ATOM 2590 C CA . ARG A 1 346 ? -26.379 -2.941 34.396 1.00 89.19 346 ARG A CA 1
ATOM 2591 C C . ARG A 1 346 ? -25.693 -1.581 34.526 1.00 89.19 346 ARG A C 1
ATOM 2593 O O . ARG A 1 346 ? -24.997 -1.367 35.517 1.00 89.19 346 ARG A O 1
ATOM 2600 N N . ARG A 1 347 ? -25.973 -0.646 33.613 1.00 89.38 347 ARG A N 1
ATOM 2601 C CA . ARG A 1 347 ? -25.417 0.715 33.616 1.00 89.38 347 ARG A CA 1
ATOM 2602 C C . ARG A 1 347 ? -25.805 1.506 34.865 1.00 89.38 347 ARG A C 1
ATOM 2604 O O . ARG A 1 347 ? -24.944 2.121 35.483 1.00 89.38 347 ARG A O 1
ATOM 2611 N N . TYR A 1 348 ? -27.072 1.429 35.273 1.00 89.31 348 TYR A N 1
ATOM 2612 C CA . TYR A 1 348 ? -27.606 2.203 36.398 1.00 89.31 348 TYR A CA 1
ATOM 2613 C C . TYR A 1 348 ? -27.682 1.428 37.720 1.00 89.31 348 TYR A C 1
ATOM 2615 O O . TYR A 1 348 ? -28.313 1.904 38.663 1.00 89.31 348 TYR A O 1
ATOM 2623 N N . THR A 1 349 ? -27.028 0.263 37.838 1.00 89.38 349 THR A N 1
ATOM 2624 C CA . THR A 1 349 ? -27.090 -0.548 39.073 1.00 89.38 349 THR A CA 1
ATOM 2625 C C . THR A 1 349 ? -26.710 0.247 40.325 1.00 89.38 349 THR A C 1
ATOM 2627 O O . THR A 1 349 ? -27.416 0.161 41.325 1.00 89.38 349 THR A O 1
ATOM 2630 N N . VAL A 1 350 ? -25.653 1.066 40.271 1.00 88.00 350 VAL A N 1
ATOM 2631 C CA . VAL A 1 350 ? -25.224 1.896 41.414 1.00 88.00 350 VAL A CA 1
ATOM 2632 C C . VAL A 1 350 ? -26.302 2.907 41.805 1.00 88.00 350 VAL A C 1
ATOM 2634 O O . VAL A 1 350 ? -26.664 2.998 42.976 1.00 88.00 350 VAL A O 1
ATOM 2637 N N . SER A 1 351 ? -26.858 3.631 40.830 1.00 89.31 351 SER A N 1
ATOM 2638 C CA . SER A 1 351 ? -27.909 4.624 41.068 1.00 89.31 351 SER A CA 1
ATOM 2639 C C . SER A 1 351 ? -29.169 3.984 41.646 1.00 89.31 351 SER A C 1
ATOM 2641 O O . SER A 1 351 ? -29.737 4.505 42.599 1.00 89.31 351 SER A O 1
ATOM 2643 N N . VAL A 1 352 ? -29.578 2.825 41.123 1.00 89.44 352 VAL A N 1
ATOM 2644 C CA . VAL A 1 352 ? -30.747 2.087 41.622 1.00 89.44 352 VAL A CA 1
ATOM 2645 C C . VAL A 1 352 ? -30.527 1.632 43.064 1.00 89.44 352 VAL A C 1
ATOM 2647 O O . VAL A 1 352 ? -31.391 1.863 43.908 1.00 89.44 352 VAL A O 1
ATOM 2650 N N . VAL A 1 353 ? -29.367 1.047 43.382 1.00 89.69 353 VAL A N 1
ATOM 2651 C CA . VAL A 1 353 ? -29.040 0.617 44.753 1.00 89.69 353 VAL A CA 1
ATOM 2652 C C . VAL A 1 353 ? -28.996 1.810 45.713 1.00 89.69 353 VAL A C 1
ATOM 2654 O O . VAL A 1 353 ? -29.530 1.716 46.818 1.00 89.69 353 VAL A O 1
ATOM 2657 N N . ALA A 1 354 ? -28.429 2.944 45.292 1.00 91.12 354 ALA A N 1
ATOM 2658 C CA . ALA A 1 354 ? -28.393 4.169 46.088 1.00 91.12 354 ALA A CA 1
ATOM 2659 C C . ALA A 1 354 ? -29.796 4.753 46.336 1.00 91.12 354 ALA A C 1
ATOM 2661 O O . ALA A 1 354 ? -30.115 5.163 47.448 1.00 91.12 354 ALA A O 1
ATOM 2662 N N . ILE A 1 355 ? -30.669 4.757 45.328 1.00 93.75 355 ILE A N 1
ATOM 2663 C CA . ILE A 1 355 ? -32.050 5.233 45.486 1.00 93.75 355 ILE A CA 1
ATOM 2664 C C . ILE A 1 355 ? -32.825 4.309 46.431 1.00 93.75 355 ILE A C 1
ATOM 2666 O O . ILE A 1 355 ? -33.507 4.789 47.335 1.00 93.75 355 ILE A O 1
ATOM 2670 N N . LEU A 1 356 ? -32.695 2.989 46.271 1.00 93.62 356 LEU A N 1
ATOM 2671 C CA . LEU A 1 356 ? -33.366 2.018 47.136 1.00 93.62 356 LEU A CA 1
ATOM 2672 C C . LEU A 1 356 ? -32.882 2.098 48.589 1.00 93.62 356 LEU A C 1
ATOM 2674 O O . LEU A 1 356 ? -33.700 1.981 49.501 1.00 93.62 356 LEU A O 1
ATOM 2678 N N . SER A 1 357 ? -31.590 2.342 48.825 1.00 93.81 357 SER A N 1
ATOM 2679 C CA . SER A 1 357 ? -31.059 2.508 50.182 1.00 93.81 357 SER A CA 1
ATOM 2680 C C . SER A 1 357 ? -31.555 3.801 50.840 1.00 93.81 357 SER A C 1
ATOM 2682 O O . SER A 1 357 ? -31.965 3.771 52.003 1.00 93.81 357 SER A O 1
ATOM 2684 N N . VAL A 1 358 ? -31.624 4.909 50.092 1.00 96.31 358 VAL A N 1
ATOM 2685 C CA . VAL A 1 358 ? -32.195 6.180 50.571 1.00 96.31 358 VAL A CA 1
ATOM 2686 C C . VAL A 1 358 ? -33.691 6.041 50.864 1.00 96.31 358 VAL A C 1
ATOM 2688 O O . VAL A 1 358 ? -34.140 6.433 51.942 1.00 96.31 358 VAL A O 1
ATOM 2691 N N . LEU A 1 359 ? -34.467 5.431 49.963 1.00 96.38 359 LEU A N 1
ATOM 2692 C CA . LEU A 1 359 ? -35.895 5.171 50.181 1.00 96.38 359 LEU A CA 1
ATOM 2693 C C . LEU A 1 359 ? -36.126 4.241 51.377 1.00 96.38 359 LEU A C 1
ATOM 2695 O O . LEU A 1 359 ? -37.027 4.488 52.179 1.00 96.38 359 LEU A O 1
ATOM 2699 N N . GLY A 1 360 ? -35.285 3.218 51.543 1.00 96.38 360 GLY A N 1
ATOM 2700 C CA . GLY A 1 360 ? -35.300 2.335 52.708 1.00 96.38 360 GLY A CA 1
ATOM 2701 C C . GLY A 1 360 ? -35.041 3.091 54.014 1.00 96.38 360 GLY A C 1
ATOM 2702 O O . GLY A 1 360 ? -35.784 2.919 54.981 1.00 96.38 360 GLY A O 1
ATOM 2703 N N . ALA A 1 361 ? -34.052 3.988 54.039 1.00 95.94 361 ALA A N 1
ATOM 2704 C CA . ALA A 1 361 ? -33.768 4.828 55.202 1.00 95.94 361 ALA A CA 1
ATOM 2705 C C . ALA A 1 361 ? -34.939 5.772 55.531 1.00 95.94 361 ALA A C 1
ATOM 2707 O O . ALA A 1 361 ? -35.360 5.851 56.688 1.00 95.94 361 ALA A O 1
ATOM 2708 N N . ILE A 1 362 ? -35.521 6.428 54.519 1.00 96.56 362 ILE A N 1
ATOM 2709 C CA . ILE A 1 362 ? -36.707 7.285 54.680 1.00 96.56 362 ILE A CA 1
ATOM 2710 C C . ILE A 1 362 ? -37.883 6.472 55.230 1.00 96.56 362 ILE A C 1
ATOM 2712 O O . ILE A 1 362 ? -38.556 6.922 56.159 1.00 96.56 362 ILE A O 1
ATOM 2716 N N . PHE A 1 363 ? -38.108 5.260 54.716 1.00 96.62 363 PHE A N 1
ATOM 2717 C CA . PHE A 1 363 ? -39.166 4.373 55.192 1.00 96.62 363 PHE A CA 1
ATOM 2718 C C . PHE A 1 363 ? -38.958 3.962 56.653 1.00 96.62 363 PHE A C 1
ATOM 2720 O O . PHE A 1 363 ? -39.902 4.015 57.439 1.00 96.62 363 PHE A O 1
ATOM 2727 N N . ILE A 1 364 ? -37.730 3.617 57.054 1.00 96.12 364 ILE A N 1
ATOM 2728 C CA . ILE A 1 364 ? -37.402 3.271 58.447 1.00 96.12 364 ILE A CA 1
ATOM 2729 C C . ILE A 1 364 ? -37.660 4.463 59.378 1.00 96.12 364 ILE A C 1
ATOM 2731 O O . ILE A 1 364 ? -38.273 4.297 60.438 1.00 96.12 364 ILE A O 1
ATOM 2735 N N . VAL A 1 365 ? -37.248 5.670 58.978 1.00 95.75 365 VAL A N 1
ATOM 2736 C CA . VAL A 1 365 ? -37.502 6.899 59.743 1.00 95.75 365 VAL A CA 1
ATOM 2737 C C . VAL A 1 365 ? -39.006 7.163 59.844 1.00 95.75 365 VAL A C 1
ATOM 2739 O O . VAL A 1 365 ? -39.523 7.347 60.948 1.00 95.75 365 VAL A O 1
ATOM 2742 N N . ALA A 1 366 ? -39.736 7.113 58.729 1.00 94.94 366 ALA A N 1
ATOM 2743 C CA . ALA A 1 366 ? -41.184 7.306 58.703 1.00 94.94 366 ALA A CA 1
ATOM 2744 C C . ALA A 1 366 ? -41.910 6.273 59.580 1.00 94.94 366 ALA A C 1
ATOM 2746 O O . ALA A 1 366 ? -42.742 6.642 60.413 1.00 94.94 366 ALA A O 1
ATOM 2747 N N . TYR A 1 367 ? -41.542 4.995 59.473 1.00 95.69 367 TYR A N 1
ATOM 2748 C CA . TYR A 1 367 ? -42.069 3.916 60.305 1.00 95.69 367 TYR A CA 1
ATOM 2749 C C . TYR A 1 367 ? -41.806 4.169 61.794 1.00 95.69 367 TYR A C 1
ATOM 2751 O O . TYR A 1 367 ? -42.716 4.033 62.617 1.00 95.69 367 TYR A O 1
ATOM 2759 N N . TYR A 1 368 ? -40.596 4.608 62.155 1.00 95.94 368 TYR A N 1
ATOM 2760 C CA . TYR A 1 368 ? -40.262 4.973 63.530 1.00 95.94 368 TYR A CA 1
ATOM 2761 C C . TYR A 1 368 ? -41.131 6.131 64.047 1.00 95.94 368 TYR A C 1
ATOM 2763 O O . TYR A 1 368 ? -41.691 6.038 65.146 1.00 95.94 368 TYR A O 1
ATOM 2771 N N . TYR A 1 369 ? -41.313 7.192 63.253 1.00 94.75 369 TYR A N 1
ATOM 2772 C CA . TYR A 1 369 ? -42.174 8.326 63.608 1.00 94.75 369 TYR A CA 1
ATOM 2773 C C . TYR A 1 369 ? -43.645 7.921 63.758 1.00 94.75 369 TYR A C 1
ATOM 2775 O O . TYR A 1 369 ? -44.279 8.285 64.754 1.00 94.75 369 TYR A O 1
ATOM 2783 N N . ILE A 1 370 ? -44.182 7.128 62.826 1.00 93.38 370 ILE A N 1
ATOM 2784 C CA . ILE A 1 370 ? -45.558 6.616 62.880 1.00 93.38 370 ILE A CA 1
ATOM 2785 C C . ILE A 1 370 ? -45.741 5.742 64.124 1.00 93.38 370 ILE A C 1
ATOM 2787 O O . ILE A 1 370 ? -46.654 5.986 64.914 1.00 93.38 370 ILE A O 1
ATOM 2791 N N . ARG A 1 371 ? -44.836 4.788 64.374 1.00 93.31 371 ARG A N 1
ATOM 2792 C CA . ARG A 1 371 ? -44.888 3.912 65.556 1.00 93.31 371 ARG A CA 1
ATOM 2793 C C . ARG A 1 371 ? -44.819 4.715 66.855 1.00 93.31 371 ARG A C 1
ATOM 2795 O O . ARG A 1 371 ? -45.573 4.437 67.791 1.00 93.31 371 ARG A O 1
ATOM 2802 N N . LYS A 1 372 ? -43.965 5.742 66.918 1.00 93.50 372 LYS A N 1
ATOM 2803 C CA . LYS A 1 372 ? -43.870 6.658 68.065 1.00 93.50 372 LYS A CA 1
ATOM 2804 C C . LYS A 1 372 ? -45.166 7.451 68.265 1.00 93.50 372 LYS A C 1
ATOM 2806 O O . LYS A 1 372 ? -45.622 7.573 69.405 1.00 93.50 372 LYS A O 1
ATOM 2811 N N . ARG A 1 373 ? -45.784 7.949 67.187 1.00 92.38 373 ARG A N 1
ATOM 2812 C CA . ARG A 1 373 ? -47.064 8.678 67.227 1.00 92.38 373 ARG A CA 1
ATOM 2813 C C . ARG A 1 373 ? -48.208 7.777 67.690 1.00 92.38 373 ARG A C 1
ATOM 2815 O O . ARG A 1 373 ? -48.905 8.140 68.632 1.00 92.38 373 ARG A O 1
ATOM 2822 N N . VAL A 1 374 ? -48.343 6.584 67.113 1.00 90.62 374 VAL A N 1
ATOM 2823 C CA . VAL A 1 374 ? -49.353 5.585 67.502 1.00 90.62 374 VAL A CA 1
ATOM 2824 C C . VAL A 1 374 ? -49.193 5.192 68.970 1.00 90.62 374 VAL A C 1
ATOM 2826 O O . VAL A 1 374 ? -50.174 5.180 69.710 1.00 90.62 374 VAL A O 1
ATOM 2829 N N . ARG A 1 375 ? -47.959 4.962 69.441 1.00 90.56 375 ARG A N 1
ATOM 2830 C CA . ARG A 1 375 ? -47.694 4.662 70.857 1.00 90.56 375 ARG A CA 1
ATOM 2831 C C . ARG A 1 375 ? -48.095 5.819 71.777 1.00 90.56 375 ARG A C 1
ATOM 2833 O O . ARG A 1 375 ? -48.680 5.562 72.824 1.00 90.56 375 ARG A O 1
ATOM 2840 N N . ARG A 1 376 ? -47.831 7.078 71.396 1.00 89.19 376 ARG A N 1
ATOM 2841 C CA . ARG A 1 376 ? -48.299 8.257 72.152 1.00 89.19 376 ARG A CA 1
ATOM 2842 C C . ARG A 1 376 ? -49.825 8.331 72.206 1.00 89.19 376 ARG A C 1
ATOM 2844 O O . ARG A 1 376 ? -50.358 8.508 73.294 1.00 89.19 376 ARG A O 1
ATOM 2851 N N . VAL A 1 377 ? -50.515 8.148 71.080 1.00 88.75 377 VAL A N 1
ATOM 2852 C CA . VAL A 1 377 ? -51.989 8.157 71.025 1.00 88.75 377 VAL A CA 1
ATOM 2853 C C . VAL A 1 377 ? -52.577 7.028 71.877 1.00 88.75 377 VAL A C 1
ATOM 2855 O O . VAL A 1 377 ? -53.472 7.275 72.676 1.00 88.75 377 VAL A O 1
ATOM 2858 N N . LEU A 1 378 ? -52.026 5.813 71.796 1.00 88.88 378 LEU A N 1
ATOM 2859 C CA . LEU A 1 378 ? -52.426 4.683 72.644 1.00 88.88 378 LEU A CA 1
ATOM 2860 C C . LEU A 1 378 ? -52.234 4.969 74.139 1.00 88.88 378 LEU A C 1
ATOM 2862 O O . LEU A 1 378 ? -53.095 4.622 74.947 1.00 88.88 378 LEU A O 1
ATOM 2866 N N . LEU A 1 379 ? -51.117 5.595 74.522 1.00 87.94 379 LEU A N 1
ATOM 2867 C CA . LEU A 1 379 ? -50.858 5.973 75.913 1.00 87.94 379 LEU A CA 1
ATOM 2868 C C . LEU A 1 379 ? -51.805 7.081 76.396 1.00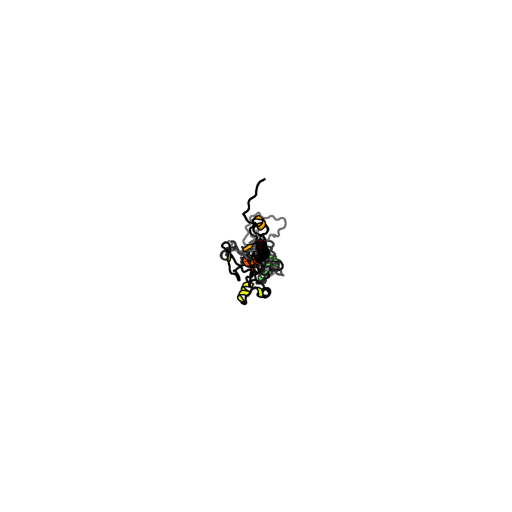 87.94 379 LEU A C 1
ATOM 2870 O O . LEU A 1 379 ? -52.292 6.989 77.521 1.00 87.94 379 LEU A O 1
ATOM 2874 N N . LEU A 1 380 ? -52.106 8.077 75.556 1.00 87.19 380 L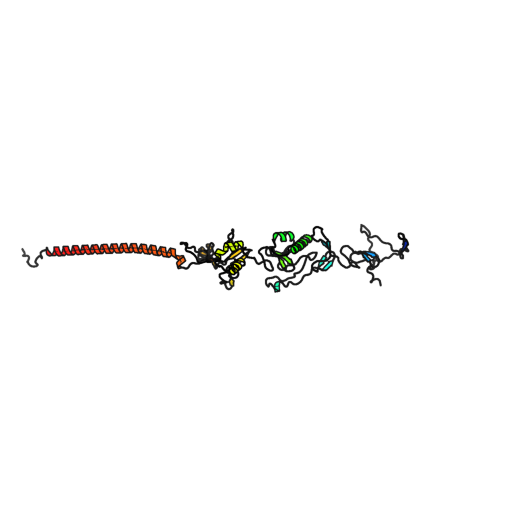EU A N 1
ATOM 2875 C CA . LEU A 1 380 ? -53.085 9.130 75.854 1.00 87.19 380 LEU A CA 1
ATOM 2876 C C . LEU A 1 380 ? -54.496 8.554 76.005 1.00 87.19 380 LEU A C 1
ATOM 2878 O O . LEU A 1 380 ? -55.125 8.781 77.033 1.00 87.19 380 LEU A O 1
ATOM 2882 N N . ALA A 1 381 ? -54.940 7.703 75.077 1.00 84.31 381 ALA A N 1
ATOM 2883 C CA . ALA A 1 381 ? -56.220 7.003 75.181 1.00 84.31 381 ALA A CA 1
ATOM 2884 C C . ALA A 1 381 ? -56.294 6.128 76.449 1.00 84.31 381 ALA A C 1
ATOM 2886 O O . ALA A 1 381 ? -57.327 6.052 77.115 1.00 84.31 381 ALA A O 1
ATOM 2887 N N . LYS A 1 382 ? -55.184 5.484 76.842 1.00 86.25 382 LYS A N 1
ATOM 2888 C CA . LYS A 1 382 ? -55.103 4.724 78.101 1.00 86.25 382 LYS A CA 1
ATOM 2889 C C . LYS A 1 382 ? -55.170 5.636 79.334 1.00 86.25 382 LYS A C 1
ATOM 2891 O O . LYS A 1 382 ? -55.752 5.233 80.341 1.00 86.25 382 LYS A O 1
ATOM 2896 N N . ALA A 1 383 ? -54.596 6.837 79.276 1.00 82.88 383 ALA A N 1
ATOM 2897 C CA . ALA A 1 383 ? -54.677 7.832 80.345 1.00 82.88 383 ALA A CA 1
ATOM 2898 C C . ALA A 1 383 ? -56.087 8.439 80.466 1.00 82.88 383 ALA A C 1
ATOM 2900 O O . ALA A 1 383 ? -56.592 8.571 81.581 1.00 82.88 383 ALA A O 1
ATOM 2901 N N . GLU A 1 384 ? -56.756 8.721 79.347 1.00 82.69 384 GLU A N 1
ATOM 2902 C CA . GLU A 1 384 ? -58.155 9.164 79.312 1.00 82.69 384 GLU A CA 1
ATOM 2903 C C . GLU A 1 384 ? -59.096 8.120 79.912 1.00 82.69 384 GLU A C 1
ATOM 2905 O O . GLU A 1 384 ? -59.873 8.459 80.800 1.00 82.69 384 GLU A O 1
ATOM 2910 N N . ARG A 1 385 ? -58.954 6.835 79.553 1.00 79.94 385 ARG A N 1
ATOM 2911 C CA . ARG A 1 385 ? -59.730 5.741 80.176 1.00 79.94 385 ARG A CA 1
ATOM 2912 C C . ARG A 1 385 ? -59.534 5.645 81.696 1.00 79.94 385 ARG A C 1
ATOM 2914 O O . ARG A 1 385 ? -60.430 5.210 82.414 1.00 79.94 385 ARG A O 1
ATOM 2921 N N . ARG A 1 386 ? -58.357 6.021 82.215 1.00 78.06 386 ARG A N 1
ATOM 2922 C CA . ARG A 1 386 ? -58.105 6.082 83.668 1.00 78.06 386 ARG A CA 1
ATOM 2923 C C . ARG A 1 386 ? -58.775 7.298 84.310 1.00 78.06 386 ARG A C 1
ATOM 2925 O O . ARG A 1 386 ? -59.307 7.170 85.409 1.00 78.06 386 ARG A O 1
ATOM 2932 N N . ARG A 1 387 ? -58.769 8.455 83.638 1.00 77.62 387 ARG A N 1
ATOM 2933 C CA . ARG A 1 387 ? -59.482 9.661 84.096 1.00 77.62 387 ARG A CA 1
ATOM 2934 C C . ARG A 1 387 ? -60.996 9.472 84.072 1.00 77.62 387 ARG A C 1
ATOM 2936 O O . ARG A 1 387 ? -61.647 9.856 85.033 1.00 77.62 387 ARG A O 1
ATOM 2943 N N . SER A 1 388 ? -61.549 8.832 83.041 1.00 72.25 388 SER A N 1
ATOM 2944 C CA . SER A 1 388 ? -62.984 8.543 82.973 1.00 72.25 388 SER A CA 1
ATOM 2945 C C . SER A 1 388 ? -63.431 7.606 84.100 1.00 72.25 388 SER A C 1
ATOM 2947 O O . SER A 1 388 ? -64.459 7.874 84.709 1.00 72.25 388 SER A O 1
ATOM 2949 N N . ARG A 1 389 ? -62.631 6.579 84.447 1.00 69.62 389 ARG A N 1
ATOM 2950 C CA . ARG A 1 389 ? -62.876 5.723 85.628 1.00 69.62 389 ARG A CA 1
ATOM 2951 C C . ARG A 1 389 ? -62.897 6.517 86.939 1.00 69.62 389 ARG A C 1
ATOM 2953 O O . ARG A 1 389 ? -63.819 6.341 87.728 1.00 69.62 389 ARG A O 1
ATOM 2960 N N . LYS A 1 390 ? -61.934 7.423 87.145 1.00 68.69 390 LYS A N 1
ATOM 2961 C CA . LYS A 1 390 ? -61.920 8.303 88.326 1.00 68.69 390 LYS A CA 1
ATOM 2962 C C . LYS A 1 390 ? -63.132 9.238 88.375 1.00 68.69 390 LYS A C 1
ATOM 2964 O O . LYS A 1 390 ? -63.767 9.323 89.413 1.00 68.69 390 LYS A O 1
ATOM 2969 N N . ASN A 1 391 ? -63.505 9.869 87.259 1.00 63.09 391 ASN A N 1
ATOM 2970 C CA . ASN A 1 391 ? -64.692 10.732 87.204 1.00 63.09 391 ASN A CA 1
ATOM 2971 C C . ASN A 1 391 ? -66.005 9.957 87.421 1.00 63.09 391 ASN A C 1
ATOM 2973 O O . ASN A 1 391 ? -66.950 10.515 87.974 1.00 63.09 391 ASN A O 1
ATOM 2977 N N . SER A 1 392 ? -66.096 8.688 87.002 1.00 59.00 392 SER A N 1
ATOM 2978 C CA . SER A 1 392 ? -67.257 7.846 87.326 1.00 59.00 392 SER A CA 1
ATOM 2979 C C . SER A 1 392 ? -67.317 7.460 88.808 1.00 59.00 392 SER A C 1
ATOM 2981 O O . SER A 1 392 ? -68.413 7.386 89.352 1.00 59.00 392 SER A O 1
ATOM 2983 N N . GLU A 1 393 ? -66.170 7.270 89.471 1.00 59.59 393 GLU A N 1
ATOM 2984 C CA . GLU A 1 393 ? -66.099 7.034 90.923 1.00 59.59 393 GLU A CA 1
ATOM 2985 C C . GLU A 1 393 ? -66.419 8.313 91.723 1.00 59.59 393 GLU A C 1
ATOM 2987 O O . GLU A 1 393 ? -67.180 8.256 92.684 1.00 59.59 393 GLU A O 1
ATOM 2992 N N . GLU A 1 394 ? -65.945 9.486 91.289 1.00 56.22 394 GLU A N 1
ATOM 2993 C CA . GLU A 1 394 ? -66.221 10.778 91.945 1.00 56.22 394 GLU A CA 1
ATOM 2994 C C . GLU A 1 394 ? -67.697 11.213 91.833 1.00 56.22 394 GLU A C 1
ATOM 2996 O O . GLU A 1 394 ? -68.251 11.801 92.768 1.00 56.22 394 GLU A O 1
ATOM 3001 N N . ASN A 1 395 ? -68.365 10.889 90.717 1.00 51.94 395 ASN A N 1
ATOM 3002 C CA . ASN A 1 395 ? -69.799 11.148 90.523 1.00 51.94 395 ASN A CA 1
ATOM 3003 C C . ASN A 1 395 ? -70.710 10.259 91.392 1.00 51.94 395 ASN A C 1
ATOM 3005 O O . ASN A 1 395 ? -71.863 10.625 91.608 1.00 51.94 395 ASN A O 1
ATOM 3009 N N . LEU A 1 396 ? -70.217 9.133 91.922 1.00 55.41 396 LEU A N 1
ATOM 3010 C CA . LEU A 1 396 ? -70.933 8.318 92.917 1.00 55.41 396 LEU A CA 1
ATOM 3011 C C . LEU A 1 396 ? -70.850 8.912 94.336 1.00 55.41 396 LEU A C 1
ATOM 3013 O O . LEU A 1 396 ? -71.680 8.590 95.180 1.00 55.41 396 LEU A O 1
ATOM 3017 N N . THR A 1 397 ? -69.885 9.799 94.594 1.00 54.62 397 THR A N 1
ATOM 3018 C CA . THR A 1 397 ? -69.630 10.400 95.917 1.00 54.62 397 THR A CA 1
ATOM 3019 C C . THR A 1 397 ? -70.139 11.835 96.088 1.00 54.62 397 THR A C 1
ATOM 3021 O O . THR A 1 397 ? -70.021 12.393 97.177 1.00 54.62 397 THR A O 1
ATOM 3024 N N . LYS A 1 398 ? -70.741 12.449 95.059 1.00 45.91 398 LYS A N 1
ATOM 3025 C CA . LYS A 1 398 ? -71.438 13.740 95.202 1.00 45.91 398 LYS A CA 1
ATOM 3026 C C . LYS A 1 398 ? -72.932 13.519 95.481 1.00 45.91 398 LYS A C 1
ATOM 3028 O O . LYS A 1 398 ? -73.602 12.892 94.660 1.00 45.91 398 LYS A O 1
ATOM 3033 N N . PRO A 1 399 ? -73.496 14.053 96.580 1.00 47.03 399 PRO A N 1
ATOM 3034 C CA . PRO A 1 399 ? -74.937 14.015 96.793 1.00 47.03 399 PRO A CA 1
ATOM 3035 C C . PRO A 1 399 ? -75.639 14.874 95.731 1.00 47.03 399 PRO A C 1
ATOM 3037 O O . PRO A 1 399 ? -75.270 16.028 95.504 1.00 47.03 399 PRO A O 1
ATOM 3040 N N . LYS A 1 400 ? -76.669 14.318 95.080 1.00 48.62 400 LYS A N 1
ATOM 3041 C CA . LYS A 1 400 ? -77.639 15.105 94.306 1.00 48.62 400 LYS A CA 1
ATOM 3042 C C . LYS A 1 400 ? -78.306 16.098 95.259 1.00 48.62 400 LYS A C 1
ATOM 3044 O O . LYS A 1 400 ? -79.035 15.680 96.155 1.00 48.62 400 LYS A O 1
ATOM 3049 N N . LEU A 1 401 ? -78.074 17.395 95.064 1.00 46.81 401 LEU A N 1
ATOM 3050 C CA . LEU A 1 401 ? -78.844 18.434 95.741 1.00 46.81 401 LEU A CA 1
ATOM 3051 C C . LEU A 1 401 ? -80.269 18.407 95.169 1.00 46.81 401 LEU A C 1
ATOM 3053 O O . LEU A 1 401 ? -80.462 18.551 93.960 1.00 46.81 401 LEU A O 1
ATOM 3057 N N . GLY A 1 402 ? -81.244 18.122 96.031 1.00 49.75 402 GLY A N 1
ATOM 3058 C CA . GLY A 1 402 ? -82.651 17.982 95.678 1.00 49.75 402 GLY A CA 1
ATOM 3059 C C . GLY A 1 402 ? -83.229 19.271 95.101 1.00 49.75 402 GLY A C 1
ATOM 3060 O O . GLY A 1 402 ? -83.115 20.341 95.690 1.00 49.75 402 GLY A O 1
ATOM 3061 N N . ALA A 1 403 ? -83.884 19.152 93.951 1.00 47.66 403 ALA A N 1
ATOM 3062 C CA . ALA A 1 403 ? -84.632 20.224 93.315 1.00 47.66 403 ALA A CA 1
ATOM 3063 C C . ALA A 1 403 ? -86.039 20.355 93.921 1.00 47.66 403 ALA A C 1
ATOM 3065 O O . ALA A 1 403 ? -87.005 20.215 93.195 1.00 47.66 403 ALA A O 1
ATOM 3066 N N . PHE A 1 404 ? -86.165 20.578 95.232 1.00 49.56 404 PHE A N 1
ATOM 3067 C CA . PHE A 1 404 ? -87.405 21.043 95.871 1.00 49.56 404 PHE A CA 1
ATOM 3068 C C . PHE A 1 404 ? -87.070 21.623 97.246 1.00 49.56 404 PHE A C 1
ATOM 3070 O O . PHE A 1 404 ? -86.886 20.850 98.174 1.00 49.56 404 PHE A O 1
ATOM 3077 N N . THR A 1 405 ? -87.005 22.952 97.373 1.00 43.16 405 THR A N 1
ATOM 3078 C CA . THR A 1 405 ? -87.544 23.717 98.519 1.00 43.16 405 THR A CA 1
ATOM 3079 C C . THR A 1 405 ? -87.366 25.218 98.280 1.00 43.16 405 THR A C 1
ATOM 3081 O O . THR A 1 405 ? -86.287 25.682 97.921 1.00 43.16 405 THR A O 1
ATOM 3084 N N . HIS A 1 406 ? -88.464 25.946 98.466 1.00 45.56 406 HIS A N 1
ATOM 3085 C CA . HIS A 1 406 ? -88.668 27.365 98.196 1.00 45.56 406 HIS A CA 1
ATOM 3086 C C . HIS A 1 406 ? -87.892 28.305 99.132 1.00 45.56 406 HIS A C 1
ATOM 3088 O O . HIS A 1 406 ? -87.785 28.050 100.329 1.00 45.56 406 HIS A O 1
ATOM 3094 N N . ALA A 1 407 ? -87.453 29.444 98.587 1.00 40.56 407 ALA A N 1
ATOM 3095 C CA . ALA A 1 407 ? -87.055 30.619 99.356 1.00 40.56 407 ALA A CA 1
ATOM 3096 C C . ALA A 1 407 ? -88.303 31.351 99.883 1.00 40.56 407 ALA A C 1
ATOM 3098 O O . ALA A 1 407 ? -89.266 31.560 99.141 1.00 40.56 407 ALA A O 1
ATOM 3099 N N . LYS A 1 408 ? -88.278 31.725 101.165 1.00 44.19 408 LYS A N 1
ATOM 3100 C CA . LYS A 1 408 ? -89.274 32.575 101.823 1.00 44.19 408 LYS A CA 1
ATOM 3101 C C . LYS A 1 408 ? -88.690 33.990 101.904 1.00 44.19 408 LYS A C 1
ATOM 3103 O O . LYS A 1 408 ? -87.570 34.141 102.381 1.00 44.19 408 LYS A O 1
ATOM 3108 N N . ASN A 1 409 ? -89.432 34.969 101.393 1.00 48.75 409 ASN A N 1
ATOM 3109 C CA . ASN A 1 409 ? -89.115 36.395 101.474 1.00 48.75 409 ASN A CA 1
ATOM 3110 C C . ASN A 1 409 ? -89.240 36.904 102.914 1.00 48.75 409 ASN A C 1
ATOM 3112 O O . ASN A 1 409 ? -90.229 36.571 103.569 1.00 48.75 409 ASN A O 1
ATOM 3116 N N . GLU A 1 410 ? -88.305 37.763 103.317 1.00 42.81 410 GLU A N 1
ATOM 3117 C CA . GLU A 1 410 ? -88.540 39.054 103.985 1.00 42.81 410 GLU A CA 1
ATOM 3118 C C . GLU A 1 410 ? -87.339 39.976 103.748 1.00 42.81 410 GLU A C 1
ATOM 3120 O O . GLU A 1 410 ? -86.191 39.472 103.808 1.00 42.81 410 GLU A O 1
#

InterPro domains:
  IPR000742 EGF-like domain [PS00022] (68-79)
  IPR000742 EGF-like domain [PS00022] (201-212)
  IPR000742 EGF-like domain [PS01186] (68-79)
  IPR000742 EGF-like domain [PS01186] (201-212)
  IPR000742 EGF-like domain [PS50026] (182-213)
  IPR050906 Notch signaling pathway [PTHR24044] (38-335)

Organism: NCBI:txid53985

Radius of gyration: 52.17 Å; Cα contacts (8 Å, |Δi|>4): 732; chains: 1; bounding box: 148×63×168 Å